Protein 8W22 (pdb70)

B-factor: mean 78.98, std 58.1, range [23.9, 212.55]

Nearest PDB structures (foldseek):
  8w22-assembly1_A  TM=1.010E+00  e=6.053E-14  Streptomyces coelicolor A3(2)
  8w20-assembly1_A  TM=9.883E-01  e=4.434E-11  Streptomyces coelicolor A3(2)
  8w20-assembly1_I  TM=1.002E+00  e=1.636E-84  Streptomyces coelicolor A3(2)
  8w20-assembly1_K  TM=1.004E+00  e=5.077E-44  Streptomyces coelicolor A3(2)
  7pqo-assembly1_C-2  TM=7.607E-01  e=4.587E-13  Homo sapiens

Radius of gyration: 38.55 Å; Cα contacts (8 Å, |Δi|>4): 1553; chains: 3; bounding box: 54×117×100 Å

Organism: Streptomyces coelicolor (strain ATCC BAA-471 / A3(2) / M145) (NCBI:txid100226)

Sequence (629 aa):
DNRIDAARMAMTGGSGLRQAAKDAIRLSPAELEKFLLYGYEEPLDDDHKVEIARLINLGGPGVREAGKAALQGTAEERELFLNSGQYTAQQDDNRVDVAEMPQAVEDFSYPGAAKIQAETGAILKRGNGHMLMTSCDGSEDIQVMSRTGQKDFCFNVMAKPAYLTLEVPQAYGIWTSADPVKTTIKDTDGTATVINAPANDFTGYGEAGSTGEPTTLIELRVAGTVGDPTTDAKLDFTARLTIGTDYRSCSGALVDTQWVLTAASCFADDPNQPDTVAAGKPAQLTRATVGRADSNIANGYVREVVELVPHPERDMVLARLDKAIPDIAPVRLASDAPTAGTPLTAVGFGRTKDEWVPIQRHQGAFTVTSVTAGAVNVTGQGGDAICAGDTGGPLLQDKNGTLHLVGVNNRSMQGGCYGSETTSTDAIAAMSDADFVTQTVNRDLGTGNLSDLVASADFNSDGRTDVAAVLEDGSLHAFYAKLEYGREMVQIIGGDFNSDGNGDILNLYTGTATGILNKSKPMWHKTIKQVTRFKFNGRGLVAQWGDGNLYGYYTKVKMWPDATWTRLTGTADINDLTAVRDDGSLNWYAARKLWPDNTWTPMKRIIGGDIAVGGQSTLLLYGIAMRPA

Foldseek 3Di:
DLLVVLVVQLVPPDPVSVVVSVVLSPDDPVSSVVCVVCVSVVCLLVVLLVVLVVCLVPHDPQSVVQSVVLSPDDSVSSVVCVPPVNVVSRVVRCVVVVD/DDDDPDDPQAAPCQVVCCVAQVKGFGGKPPQKDWDADDVQAAKKWAAPDGNGITGMDGRDPWIKTFIKDWQTWKMAHAPFKKKWWKAAPVGDIDIDIDDHGDMDTDLCNDDPNTRIMTTMITTHD/DAADFDLDQLQQQWKWKDFAPHPFTAIWGDPFQFKIKFWQLRQDPHSVCSPPSDKFARPGWMKMWTSCQFQVDPPTDIWTWGIWDDDPPHGMIMTGTPDGDPPRDGAAADPDADAFPDKKKWKFQQFYLAGRGDRGIRMFIWTWHHDDDQKTKIFGDPADADAPSQGNTFIWDDDPSHIHTFWTWRDFPHASGPPDHDDGRITMTGGDDPLVCQCVVCVPVDPADFDQAKEWADAALPPDIWMWGAGPVRFIWTQGPCSGGDDGPDYKYKYQQVVPSHIWIVWIFHHDNVSDTDDTDDPDVDQWDDKYDDDDPNHFIWTQGPQQFIWTDNVIDGPDPDSPHAAWEYDAPPCATWHADCQQFIAGDCGGGDDPDRNCNPFPHKYDVKIGCDPRRQCAIPRHRPRDD

InterPro domains:
  IPR003587 Hint domain N-terminal [SM00306] (1048-1146)
  IPR005506 Protein of unknown function DUF312, ALF [PF03752] (24-58)
  IPR005506 Protein of unknown function DUF312, ALF [PF03752] (69-108)
  IPR005506 Protein of unknown function DUF312, ALF [PF03752] (116-155)
  IPR005506 Protein of unknown function DUF312, ALF [PF03752] (161-201)
  IPR005506 Protein of unknown function DUF312, ALF [PF03752] (576-616)
  IPR005506 Protein of unknown function DUF312, ALF [PF03752] (622-663)
  IPR005506 Protein of unknown function DUF312, ALF [PF03752] (670-708)
  IPR005506 Protein of unknown function DUF312, ALF [PF03752] (718-756)
  IPR030934 Intein C-terminal splicing region [PS50818] (1163-1189)
  IPR030934 Intein C-terminal splicing region [TIGR01443] (1164-1188)
  IPR032724 SCP1.201-like deaminase [PF14428] (1190-1334)
  IPR036844 Hint domain superfamily [SSF51294] (1051-1187)

Structure (mmCIF, N/CA/C/O backbone):
data_8W22
#
_entry.id   8W22
#
_cell.length_a   1.00
_cell.length_b   1.00
_cell.length_c   1.00
_cell.angle_alpha   90.00
_cell.angle_beta   90.00
_cell.angle_gamma   90.00
#
_symmetry.space_group_name_H-M   'P 1'
#
loop_
_entity.id
_entity.type
_entity.pdbx_description
1 polymer 'Intein C-terminal splicing domain-containing protein'
2 polymer 'Secreted protein'
3 polymer 'Secreted esterase'
#
loop_
_atom_site.group_PDB
_atom_site.id
_atom_site.type_symbol
_atom_site.label_atom_id
_atom_site.label_alt_id
_atom_site.label_comp_id
_atom_site.label_asym_id
_atom_site.label_entity_id
_atom_site.label_seq_id
_atom_site.pdbx_PDB_ins_code
_atom_site.Cartn_x
_atom_site.Cartn_y
_atom_site.Cartn_z
_atom_site.occupancy
_atom_site.B_iso_or_equiv
_atom_site.auth_seq_id
_atom_site.auth_comp_id
_atom_site.auth_asym_id
_atom_site.auth_atom_id
_atom_site.pdbx_PDB_model_num
ATOM 1 N N . ASP A 1 99 ? 226.149 261.238 232.202 1.00 48.30 99 ASP A N 1
ATOM 2 C CA . ASP A 1 99 ? 226.773 260.972 233.497 1.00 47.49 99 ASP A CA 1
ATOM 3 C C . ASP A 1 99 ? 227.516 259.633 233.501 1.00 46.73 99 ASP A C 1
ATOM 4 O O . ASP A 1 99 ? 228.591 259.514 234.101 1.00 46.06 99 ASP A O 1
ATOM 6 N N . ASN A 1 100 ? 226.946 258.626 232.826 1.00 46.01 100 ASN A N 1
ATOM 7 C CA . ASN A 1 100 ? 227.521 257.283 232.759 1.00 45.81 100 ASN A CA 1
ATOM 8 C C . ASN A 1 100 ? 228.816 257.278 231.960 1.00 44.06 100 ASN A C 1
ATOM 9 O O . ASN A 1 100 ? 229.743 256.529 232.268 1.00 45.46 100 ASN A O 1
ATOM 14 N N . ARG A 1 101 ? 228.893 258.154 230.962 1.00 46.45 101 ARG A N 1
ATOM 15 C CA . ARG A 1 101 ? 230.095 258.268 230.148 1.00 45.50 101 ARG A CA 1
ATOM 16 C C . ARG A 1 101 ? 231.263 258.765 230.978 1.00 45.33 101 ARG A C 1
ATOM 17 O O . ARG A 1 101 ? 232.405 258.366 230.753 1.00 43.58 101 ARG A O 1
ATOM 19 N N . ILE A 1 102 ? 230.984 259.645 231.932 1.00 44.55 102 ILE A N 1
ATOM 20 C CA . ILE A 1 102 ? 232.029 260.212 232.770 1.00 45.07 102 ILE A CA 1
ATOM 21 C C . ILE A 1 102 ? 232.618 259.151 233.686 1.00 44.74 102 ILE A C 1
ATOM 22 O O . ILE A 1 102 ? 233.838 259.034 233.808 1.00 44.10 102 ILE A O 1
ATOM 24 N N . ASP A 1 103 ? 231.754 258.371 234.325 1.00 44.44 103 ASP A N 1
ATOM 25 C CA . ASP A 1 103 ? 232.231 257.320 235.211 1.00 43.66 103 ASP A CA 1
ATOM 26 C C . ASP A 1 103 ? 232.964 256.243 234.428 1.00 40.39 103 ASP A C 1
ATOM 27 O O . ASP A 1 103 ? 233.995 255.735 234.871 1.00 41.53 103 ASP A O 1
ATOM 29 N N . ALA A 1 104 ? 232.446 255.913 233.251 1.00 42.88 104 ALA A N 1
ATOM 30 C CA . ALA A 1 104 ? 233.089 254.931 232.394 1.00 41.98 104 ALA A CA 1
ATOM 31 C C . ALA A 1 104 ? 234.422 255.461 231.891 1.00 40.04 104 ALA A C 1
ATOM 32 O O . ALA A 1 104 ? 235.390 254.712 231.758 1.00 40.52 104 ALA A O 1
ATOM 34 N N . ALA A 1 105 ? 234.470 256.759 231.605 1.00 40.80 105 ALA A N 1
ATOM 35 C CA . ALA A 1 105 ? 235.696 257.385 231.135 1.00 41.89 105 ALA A CA 1
ATOM 36 C C . ALA A 1 105 ? 236.772 257.269 232.193 1.00 41.50 105 ALA A C 1
ATOM 37 O O . ALA A 1 105 ? 237.939 257.043 231.882 1.00 41.95 105 ALA A O 1
ATOM 39 N N . ARG A 1 106 ? 236.372 257.392 233.453 1.00 42.89 106 ARG A N 1
ATOM 40 C CA . ARG A 1 106 ? 237.313 257.224 234.547 1.00 42.66 106 ARG A CA 1
ATOM 41 C C . ARG A 1 106 ? 237.822 255.790 234.584 1.00 39.00 106 ARG A C 1
ATOM 42 O O . ARG A 1 106 ? 239.024 255.555 234.689 1.00 40.55 106 ARG A O 1
ATOM 50 N N . MET A 1 107 ? 236.916 254.825 234.443 1.00 40.24 107 MET A N 1
ATOM 51 C CA . MET A 1 107 ? 237.307 253.418 234.458 1.00 40.97 107 MET A CA 1
ATOM 52 C C . MET A 1 107 ? 238.396 253.162 233.428 1.00 40.16 107 MET A C 1
ATOM 53 O O . MET A 1 107 ? 239.394 252.494 233.703 1.00 38.20 107 MET A O 1
ATOM 58 N N . ALA A 1 108 ? 238.212 253.740 232.250 1.00 38.63 108 ALA A N 1
ATOM 59 C CA . ALA A 1 108 ? 239.113 253.549 231.122 1.00 38.67 108 ALA A CA 1
ATOM 60 C C . ALA A 1 108 ? 240.530 254.021 231.428 1.00 38.15 108 ALA A C 1
ATOM 61 O O . ALA A 1 108 ? 241.464 253.696 230.693 1.00 40.02 108 ALA A O 1
ATOM 63 N N . MET A 1 109 ? 240.687 254.830 232.470 1.00 36.99 109 MET A N 1
ATOM 64 C CA . MET A 1 109 ? 241.988 255.385 232.799 1.00 37.40 109 MET A CA 1
ATOM 65 C C . MET A 1 109 ? 242.501 254.963 234.177 1.00 38.40 109 MET A C 1
ATOM 66 O O . MET A 1 109 ? 243.560 255.424 234.604 1.00 41.28 109 MET A O 1
ATOM 71 N N . THR A 1 110 ? 241.742 254.136 234.898 1.00 39.22 110 THR A N 1
ATOM 72 C CA . THR A 1 110 ? 242.149 253.774 236.258 1.00 39.50 110 THR A CA 1
ATOM 73 C C . THR A 1 110 ? 242.158 252.270 236.518 1.00 39.18 110 THR A C 1
ATOM 74 O O . THR A 1 110 ? 242.835 251.798 237.431 1.00 39.10 110 THR A O 1
ATOM 76 N N . GLY A 1 111 ? 241.388 251.522 235.740 1.00 38.73 111 GLY A N 1
ATOM 77 C CA . GLY A 1 111 ? 241.232 250.094 235.989 1.00 38.80 111 GLY A CA 1
ATOM 78 C C . GLY A 1 111 ? 242.321 249.277 235.314 1.00 38.87 111 GLY A C 1
ATOM 79 O O . GLY A 1 111 ? 243.301 249.823 234.804 1.00 38.61 111 GLY A O 1
ATOM 80 N N . GLY A 1 112 ? 242.155 247.959 235.321 1.00 38.69 112 GLY A N 1
ATOM 81 C CA . GLY A 1 112 ? 243.120 247.073 234.686 1.00 37.06 112 GLY A CA 1
ATOM 82 C C . GLY A 1 112 ? 242.851 247.020 233.193 1.00 37.27 112 GLY A C 1
ATOM 83 O O . GLY A 1 112 ? 241.891 247.618 232.712 1.00 37.82 112 GLY A O 1
ATOM 84 N N . SER A 1 113 ? 243.680 246.290 232.463 1.00 35.95 113 SER A N 1
ATOM 85 C CA . SER A 1 113 ? 243.559 246.241 231.013 1.00 37.42 113 SER A CA 1
ATOM 86 C C . SER A 1 113 ? 242.209 245.691 230.561 1.00 38.03 113 SER A C 1
ATOM 87 O O . SER A 1 113 ? 241.657 246.139 229.555 1.00 40.07 113 SER A O 1
ATOM 89 N N . GLY A 1 114 ? 241.677 244.721 231.298 1.00 36.61 114 GLY A N 1
ATOM 90 C CA . GLY A 1 114 ? 240.397 244.120 230.944 1.00 37.48 114 GLY A CA 1
ATOM 91 C C . GLY A 1 114 ? 239.288 245.163 230.981 1.00 37.69 114 GLY A C 1
ATOM 92 O O . GLY A 1 114 ? 238.616 245.413 229.977 1.00 39.36 114 GLY A O 1
ATOM 93 N N . LEU A 1 115 ? 239.123 245.797 232.135 1.00 37.58 115 LEU A N 1
ATOM 94 C CA . LEU A 1 115 ? 238.115 246.835 232.286 1.00 36.48 115 LEU A CA 1
ATOM 95 C C . LEU A 1 115 ? 238.353 248.001 231.345 1.00 38.99 115 LEU A C 1
ATOM 96 O O . LEU A 1 115 ? 237.403 248.565 230.806 1.00 38.34 115 LEU A O 1
ATOM 101 N N . ARG A 1 116 ? 239.610 248.388 231.167 1.00 38.91 116 ARG A N 1
ATOM 102 C CA . ARG A 1 116 ? 239.909 249.543 230.335 1.00 38.17 116 ARG A CA 1
ATOM 103 C C . ARG A 1 116 ? 239.473 249.321 228.897 1.00 39.29 116 ARG A C 1
ATOM 104 O O . ARG A 1 116 ? 238.953 250.232 228.256 1.00 40.47 116 ARG A O 1
ATOM 112 N N . GLN A 1 117 ? 239.671 248.108 228.391 1.00 39.52 117 GLN A N 1
ATOM 113 C CA . GLN A 1 117 ? 239.255 247.799 227.030 1.00 39.51 117 GLN A CA 1
ATOM 114 C C . GLN A 1 117 ? 237.740 247.792 226.908 1.00 39.87 117 GLN A C 1
ATOM 115 O O . GLN A 1 117 ? 237.189 248.223 225.894 1.00 42.30 117 GLN A O 1
ATOM 121 N N . ALA A 1 118 ? 237.064 247.294 227.936 1.00 39.36 118 ALA A N 1
ATOM 122 C CA . ALA A 1 118 ? 235.610 247.248 227.932 1.00 38.92 118 ALA A CA 1
ATOM 123 C C . ALA A 1 118 ? 235.016 248.648 228.037 1.00 39.09 118 ALA A C 1
ATOM 124 O O . ALA A 1 118 ? 234.012 248.960 227.394 1.00 40.78 118 ALA A O 1
ATOM 126 N N . ALA A 1 119 ? 235.629 249.480 228.872 1.00 38.44 119 ALA A N 1
ATOM 127 C CA . ALA A 1 119 ? 235.142 250.833 229.081 1.00 40.88 119 ALA A CA 1
ATOM 128 C C . ALA A 1 119 ? 235.403 251.681 227.850 1.00 41.28 119 ALA A C 1
ATOM 129 O O . ALA A 1 119 ? 234.523 252.421 227.400 1.00 42.79 119 ALA A O 1
ATOM 131 N N . LYS A 1 120 ? 236.587 251.531 227.255 1.00 41.11 120 LYS A N 1
ATOM 132 C CA . LYS A 1 120 ? 236.939 252.292 226.064 1.00 41.72 120 LYS A CA 1
ATOM 133 C C . LYS A 1 120 ? 236.346 251.604 224.842 1.00 42.00 120 LYS A C 1
ATOM 134 O O . LYS A 1 120 ? 237.041 251.270 223.882 1.00 43.27 120 LYS A O 1
ATOM 140 N N . ASP A 1 121 ? 235.043 251.403 224.917 1.00 40.29 121 ASP A N 1
ATOM 141 C CA . ASP A 1 121 ? 234.224 250.765 223.912 1.00 41.71 121 ASP A CA 1
ATOM 142 C C . ASP A 1 121 ? 232.781 251.130 224.216 1.00 44.42 121 ASP A C 1
ATOM 143 O O . ASP A 1 121 ? 232.078 251.697 223.385 1.00 46.25 121 ASP A O 1
ATOM 145 N N . ALA A 1 122 ? 232.368 250.817 225.445 1.00 41.91 122 ALA A N 1
ATOM 146 C CA . ALA A 1 122 ? 231.019 251.104 225.924 1.00 44.19 122 ALA A CA 1
ATOM 147 C C . ALA A 1 122 ? 230.720 252.598 225.922 1.00 43.62 122 ALA A C 1
ATOM 148 O O . ALA A 1 122 ? 229.572 253.001 225.725 1.00 44.50 122 ALA A O 1
ATOM 150 N N . ILE A 1 123 ? 231.727 253.429 226.150 1.00 42.44 123 ILE A N 1
ATOM 151 C CA . ILE A 1 123 ? 231.508 254.868 226.214 1.00 43.41 123 ILE A CA 1
ATOM 152 C C . ILE A 1 123 ? 230.922 255.397 224.910 1.00 45.12 123 ILE A C 1
ATOM 153 O O . ILE A 1 123 ? 229.942 256.140 224.913 1.00 45.82 123 ILE A O 1
ATOM 158 N N . ARG A 1 124 ? 231.513 254.995 223.789 1.00 45.62 124 ARG A N 1
ATOM 159 C CA . ARG A 1 124 ? 231.018 255.421 222.486 1.00 46.36 124 ARG A CA 1
ATOM 160 C C . ARG A 1 124 ? 229.963 254.446 221.983 1.00 46.58 124 ARG A C 1
ATOM 161 O O . ARG A 1 124 ? 230.151 253.765 220.976 1.00 45.80 124 ARG A O 1
ATOM 169 N N . LEU A 1 125 ? 228.858 254.372 222.716 1.00 46.18 125 LEU A N 1
ATOM 170 C CA . LEU A 1 125 ? 227.808 253.399 222.444 1.00 46.87 125 LEU A CA 1
ATOM 171 C C . LEU A 1 125 ? 226.451 253.921 222.911 1.00 47.35 125 LEU A C 1
ATOM 172 O O . LEU A 1 125 ? 226.372 254.704 223.854 1.00 47.39 125 LEU A O 1
ATOM 177 N N . SER A 1 126 ? 225.388 253.486 222.240 1.00 47.81 126 SER A N 1
ATOM 178 C CA . SER A 1 126 ? 224.036 253.869 222.631 1.00 48.97 126 SER A CA 1
ATOM 179 C C . SER A 1 126 ? 223.896 253.843 224.157 1.00 48.57 126 SER A C 1
ATOM 180 O O . SER A 1 126 ? 224.225 252.834 224.782 1.00 48.56 126 SER A O 1
ATOM 182 N N . PRO A 1 127 ? 223.383 254.923 224.768 1.00 49.06 127 PRO A N 1
ATOM 183 C CA . PRO A 1 127 ? 223.186 255.106 226.197 1.00 49.13 127 PRO A CA 1
ATOM 184 C C . PRO A 1 127 ? 222.519 253.909 226.862 1.00 48.69 127 PRO A C 1
ATOM 185 O O . PRO A 1 127 ? 222.831 253.582 228.008 1.00 48.03 127 PRO A O 1
ATOM 189 N N . ALA A 1 128 ? 221.607 253.250 226.155 1.00 48.51 128 ALA A N 1
ATOM 190 C CA . ALA A 1 128 ? 220.918 252.097 226.718 1.00 48.17 128 ALA A CA 1
ATOM 191 C C . ALA A 1 128 ? 221.898 250.974 227.039 1.00 48.65 128 ALA A C 1
ATOM 192 O O . ALA A 1 128 ? 221.746 250.269 228.036 1.00 47.43 128 ALA A O 1
ATOM 194 N N . GLU A 1 129 ? 222.895 250.802 226.179 1.00 48.46 129 GLU A N 1
ATOM 195 C CA . GLU A 1 129 ? 223.868 249.738 226.355 1.00 48.26 129 GLU A CA 1
ATOM 196 C C . GLU A 1 129 ? 224.922 250.152 227.366 1.00 47.42 129 GLU A C 1
ATOM 197 O O . GLU A 1 129 ? 225.456 249.321 228.102 1.00 46.41 129 GLU A O 1
ATOM 199 N N . LEU A 1 130 ? 225.200 251.448 227.413 1.00 44.77 130 LEU A N 1
ATOM 200 C CA . LEU A 1 130 ? 226.147 251.971 228.384 1.00 46.33 130 LEU A CA 1
ATOM 201 C C . LEU A 1 130 ? 225.610 251.763 229.793 1.00 45.50 130 LEU A C 1
ATOM 202 O O . LEU A 1 130 ? 226.350 251.378 230.697 1.00 43.80 130 LEU A O 1
ATOM 207 N N . GLU A 1 131 ? 224.312 251.994 229.977 1.00 45.58 131 GLU A N 1
ATOM 208 C CA . GLU A 1 131 ? 223.693 251.765 231.274 1.00 46.72 131 GLU A CA 1
ATOM 209 C C . GLU A 1 131 ? 223.856 250.311 231.700 1.00 47.37 131 GLU A C 1
ATOM 210 O O . GLU A 1 131 ? 224.180 250.031 232.853 1.00 43.11 131 GLU A O 1
ATOM 212 N N . LYS A 1 132 ? 223.653 249.388 230.762 1.00 46.14 132 LYS A N 1
ATOM 213 C CA . LYS A 1 132 ? 223.823 247.968 231.050 1.00 46.63 132 LYS A CA 1
ATOM 214 C C . LYS A 1 132 ? 225.255 247.682 231.483 1.00 40.76 132 LYS A C 1
ATOM 215 O O . LYS A 1 132 ? 225.501 246.943 232.441 1.00 41.76 132 LYS A O 1
ATOM 217 N N . PHE A 1 133 ? 226.207 248.298 230.798 1.00 43.28 133 PHE A N 1
ATOM 218 C CA . PHE A 1 133 ? 227.609 248.131 231.136 1.00 41.14 133 PHE A CA 1
ATOM 219 C C . PHE A 1 133 ? 227.859 248.540 232.575 1.00 63.48 133 PHE A C 1
ATOM 220 O O . PHE A 1 133 ? 228.539 247.837 233.324 1.00 36.09 133 PHE A O 1
ATOM 228 N N . LEU A 1 134 ? 227.285 249.668 232.975 1.00 39.88 134 LEU A N 1
ATOM 229 C CA . LEU A 1 134 ? 227.497 250.183 234.329 1.00 42.69 134 LEU A CA 1
ATOM 230 C C . LEU A 1 134 ? 226.482 249.610 235.316 1.00 42.62 134 LEU A C 1
ATOM 231 O O . LEU A 1 134 ? 226.367 250.083 236.451 1.00 41.77 134 LEU A O 1
ATOM 236 N N . LEU A 1 135 ? 225.757 248.571 234.890 1.00 42.49 135 LEU A N 1
ATOM 237 C CA . LEU A 1 135 ? 224.806 247.894 235.756 1.00 42.96 135 LEU A CA 1
ATOM 238 C C . LEU A 1 135 ? 225.303 246.499 236.127 1.00 43.09 135 LEU A C 1
ATOM 239 O O . LEU A 1 135 ? 225.198 246.077 237.279 1.00 43.46 135 LEU A O 1
ATOM 244 N N . TYR A 1 136 ? 225.849 245.788 235.143 1.00 42.77 136 TYR A N 1
ATOM 245 C CA . TYR A 1 136 ? 226.346 244.432 235.370 1.00 42.66 136 TYR A CA 1
ATOM 246 C C . TYR A 1 136 ? 227.500 244.061 234.441 1.00 42.06 136 TYR A C 1
ATOM 247 O O . TYR A 1 136 ? 228.277 243.152 234.738 1.00 42.51 136 TYR A O 1
ATOM 249 N N . GLY A 1 137 ? 227.608 244.733 233.300 1.00 42.75 137 GLY A N 1
ATOM 250 C CA . GLY A 1 137 ? 228.640 244.379 232.326 1.00 45.52 137 GLY A CA 1
ATOM 251 C C . GLY A 1 137 ? 230.036 244.588 232.900 1.00 41.77 137 GLY A C 1
ATOM 252 O O . GLY A 1 137 ? 230.962 243.826 232.619 1.00 40.96 137 GLY A O 1
ATOM 253 N N . TYR A 1 138 ? 230.174 245.611 233.724 1.00 39.97 138 TYR A N 1
ATOM 254 C CA . TYR A 1 138 ? 231.442 245.978 234.325 1.00 39.14 138 TYR A CA 1
ATOM 255 C C . TYR A 1 138 ? 231.880 244.988 235.396 1.00 40.58 138 TYR A C 1
ATOM 256 O O . TYR A 1 138 ? 232.902 245.197 236.050 1.00 41.11 138 TYR A O 1
ATOM 265 N N . GLU A 1 139 ? 231.116 243.912 235.580 1.00 42.77 139 GLU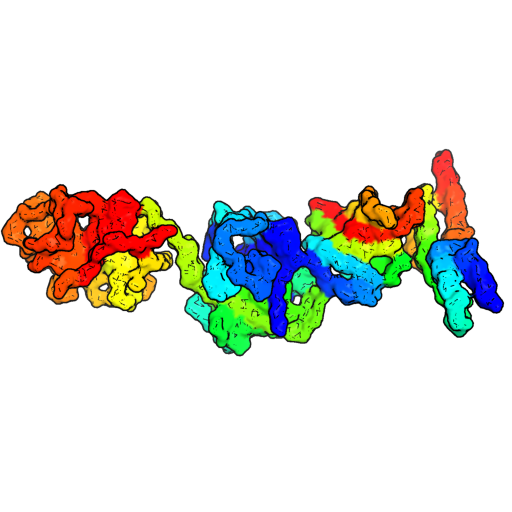 A N 1
ATOM 266 C CA . GLU A 1 139 ? 231.485 242.850 236.511 1.00 40.30 139 GLU A CA 1
ATOM 267 C C . GLU A 1 139 ? 232.498 241.884 235.894 1.00 38.12 139 GLU A C 1
ATOM 268 O O . GLU A 1 139 ? 233.137 241.110 236.600 1.00 40.03 139 GLU A O 1
ATOM 274 N N . GLU A 1 140 ? 232.653 241.933 234.572 1.00 38.45 140 GLU A N 1
ATOM 275 C CA . GLU A 1 140 ? 233.526 240.991 233.871 1.00 37.57 140 GLU A CA 1
ATOM 276 C C . GLU A 1 140 ? 235.007 241.024 234.305 1.00 38.23 140 GLU A C 1
ATOM 277 O O . GLU A 1 140 ? 235.635 239.969 234.380 1.00 35.80 140 GLU A O 1
ATOM 283 N N . PRO A 1 141 ? 235.582 242.197 234.622 1.00 37.92 141 PRO A N 1
ATOM 284 C CA . PRO A 1 141 ? 236.951 242.393 235.067 1.00 36.71 141 PRO A CA 1
ATOM 285 C C . PRO A 1 141 ? 237.281 241.575 236.309 1.00 36.15 141 PRO A C 1
ATOM 286 O O . PRO A 1 141 ? 238.452 241.331 236.601 1.00 36.75 141 PRO A O 1
ATOM 290 N N . LEU A 1 142 ? 236.256 241.123 237.027 1.00 35.94 142 LEU A N 1
ATOM 291 C CA . LEU A 1 142 ? 236.487 240.314 238.213 1.00 35.78 142 LEU A CA 1
ATOM 292 C C . LEU A 1 142 ? 237.206 239.029 237.831 1.00 34.22 142 LEU A C 1
ATOM 293 O O . LEU A 1 142 ? 237.958 238.463 238.623 1.00 34.28 142 LEU A O 1
ATOM 295 N N . ASP A 1 143 ? 236.975 238.567 236.606 1.00 34.92 143 ASP A N 1
ATOM 296 C CA . ASP A 1 143 ? 237.668 237.394 236.101 1.00 34.21 143 ASP A CA 1
ATOM 297 C C . ASP A 1 143 ? 238.903 237.777 235.287 1.00 33.83 143 ASP A C 1
ATOM 298 O O . ASP A 1 143 ? 239.886 237.038 235.257 1.00 33.42 143 ASP A O 1
ATOM 300 N N . ASP A 1 144 ? 238.851 238.927 234.618 1.00 33.66 144 ASP A N 1
ATOM 301 C CA . ASP A 1 144 ? 239.928 239.303 233.702 1.00 34.02 144 ASP A CA 1
ATOM 302 C C . ASP A 1 144 ? 241.125 239.963 234.389 1.00 33.98 144 ASP A C 1
ATOM 303 O O . ASP A 1 144 ? 242.274 239.632 234.094 1.00 36.01 144 ASP A O 1
ATOM 305 N N . ASP A 1 145 ? 240.866 240.922 235.275 1.00 33.80 145 ASP A N 1
ATOM 306 C CA . ASP A 1 145 ? 241.953 241.677 235.888 1.00 32.56 145 ASP A CA 1
ATOM 307 C C . ASP A 1 145 ? 242.325 241.149 237.264 1.00 32.37 145 ASP A C 1
ATOM 308 O O . ASP A 1 145 ? 243.505 241.086 237.613 1.00 32.64 145 ASP A O 1
ATOM 313 N N . HIS A 1 146 ? 241.328 240.759 238.046 1.00 32.69 146 HIS A N 1
ATOM 314 C CA . HIS A 1 146 ? 241.588 240.333 239.415 1.00 31.82 146 HIS A CA 1
ATOM 315 C C . HIS A 1 146 ? 242.334 239.006 239.455 1.00 30.96 146 HIS A C 1
ATOM 316 O O . HIS A 1 146 ? 243.166 238.785 240.333 1.00 29.90 146 HIS A O 1
ATOM 323 N N . LYS A 1 147 ? 242.048 238.122 238.503 1.00 31.20 147 LYS A N 1
ATOM 324 C CA . LYS A 1 147 ? 242.737 236.839 238.471 1.00 29.28 147 LYS A CA 1
ATOM 325 C C . LYS A 1 147 ? 244.198 237.015 238.078 1.00 29.05 147 LYS A C 1
ATOM 326 O O . LYS A 1 147 ? 245.067 236.285 238.551 1.00 30.17 147 LYS A O 1
ATOM 332 N N . VAL A 1 148 ? 244.471 237.996 237.230 1.00 30.23 148 VAL A N 1
ATOM 333 C CA . VAL A 1 148 ? 245.843 238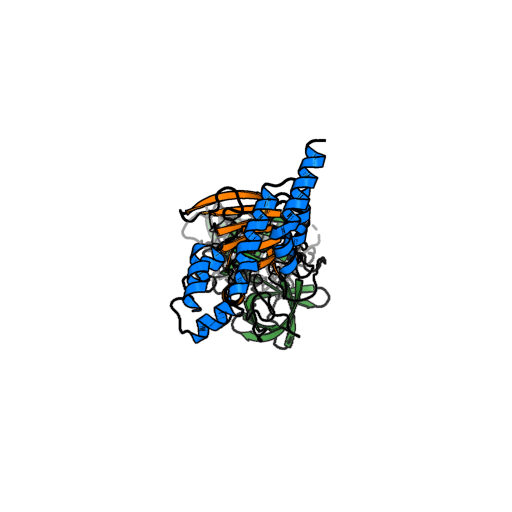.281 236.849 1.00 28.34 148 VAL A CA 1
ATOM 334 C C . VAL A 1 148 ? 246.611 238.871 238.020 1.00 29.09 148 VAL A C 1
ATOM 335 O O . VAL A 1 148 ? 247.752 238.488 238.280 1.00 28.72 148 VAL A O 1
ATOM 339 N N . GLU A 1 149 ? 245.985 239.811 238.722 1.00 28.87 149 GLU A N 1
ATOM 340 C CA . GLU A 1 149 ? 246.646 240.479 239.832 1.00 28.26 149 GLU A CA 1
ATOM 341 C C . GLU A 1 149 ? 246.975 239.502 240.950 1.00 28.29 149 GLU A C 1
ATOM 342 O O . GLU A 1 149 ? 248.069 239.544 241.518 1.00 27.69 149 GLU A O 1
ATOM 348 N N . ILE A 1 150 ? 246.052 238.594 241.246 1.00 28.33 150 ILE A N 1
ATOM 349 C CA . ILE A 1 150 ? 246.303 237.626 242.298 1.00 27.58 150 ILE A CA 1
ATOM 350 C C . ILE A 1 150 ? 247.353 236.619 241.842 1.00 28.00 150 ILE A C 1
ATOM 351 O O . ILE A 1 150 ? 248.184 236.182 242.634 1.00 28.69 150 ILE A O 1
ATOM 356 N N . ALA A 1 151 ? 247.325 236.267 240.556 1.00 28.40 151 ALA A N 1
ATOM 357 C CA . ALA A 1 151 ? 248.305 235.334 240.014 1.00 27.49 151 ALA A CA 1
ATOM 358 C C . ALA A 1 151 ? 249.715 235.893 240.149 1.00 28.34 151 ALA A C 1
ATOM 359 O O . ALA A 1 151 ? 250.649 235.159 240.477 1.00 27.56 151 ALA A O 1
ATOM 361 N N . ARG A 1 152 ? 249.867 237.198 239.935 1.00 27.18 152 ARG A N 1
ATOM 362 C CA . ARG A 1 152 ? 251.173 237.832 240.078 1.00 27.86 152 ARG A CA 1
ATOM 363 C C . ARG A 1 152 ? 251.665 237.740 241.517 1.00 28.87 152 ARG A C 1
ATOM 364 O O . ARG A 1 152 ? 252.830 237.427 241.764 1.00 30.44 152 ARG A O 1
ATOM 372 N N . LEU A 1 153 ? 250.760 237.976 242.464 1.00 27.14 153 LEU A N 1
ATOM 373 C CA . LEU A 1 153 ? 251.109 237.903 243.878 1.00 26.06 153 LEU A CA 1
ATOM 374 C C . LEU A 1 153 ? 251.542 236.503 244.269 1.00 28.01 153 LEU A C 1
ATOM 375 O O . LEU A 1 153 ? 252.463 236.332 245.068 1.00 29.65 153 LEU A O 1
ATOM 380 N N . ILE A 1 154 ? 250.885 235.500 243.704 1.00 27.16 154 ILE A N 1
ATOM 381 C CA . ILE A 1 154 ? 251.241 234.122 243.999 1.00 26.46 154 ILE A CA 1
ATOM 382 C C . ILE A 1 154 ? 252.618 233.804 243.436 1.00 26.62 154 ILE A C 1
ATOM 383 O O . ILE A 1 154 ? 253.482 233.280 244.134 1.00 27.68 154 ILE A O 1
ATOM 388 N N . ASN A 1 155 ? 252.824 234.139 242.170 1.00 25.38 155 ASN A N 1
ATOM 389 C CA . ASN A 1 155 ? 254.059 233.793 241.486 1.00 26.30 155 ASN A CA 1
ATOM 390 C C . ASN A 1 155 ? 255.296 234.357 242.175 1.00 26.56 155 ASN A C 1
ATOM 391 O O . ASN A 1 155 ? 256.330 233.693 242.238 1.00 27.12 155 ASN A O 1
ATOM 396 N N . LEU A 1 156 ? 255.199 235.582 242.680 1.00 27.15 156 LEU A N 1
ATOM 397 C CA . LEU A 1 156 ? 256.355 236.235 243.283 1.00 26.18 156 LEU A CA 1
ATOM 398 C C . LEU A 1 156 ? 256.292 236.313 244.805 1.00 25.25 156 LEU A C 1
ATOM 399 O O . LEU A 1 156 ? 257.073 237.039 245.420 1.00 26.96 156 LEU A O 1
ATOM 404 N N . GLY A 1 157 ? 255.350 235.605 245.416 1.00 26.83 157 GLY A N 1
ATOM 405 C CA . GLY A 1 157 ? 255.176 235.703 246.863 1.00 27.27 157 GLY A CA 1
ATOM 406 C C . GLY A 1 157 ? 255.807 234.535 247.610 1.00 26.12 157 GLY A C 1
ATOM 407 O O . GLY A 1 157 ? 256.333 233.603 247.003 1.00 26.18 157 GLY A O 1
ATOM 408 N N . GLY A 1 158 ? 255.723 234.578 248.938 1.00 26.38 158 GLY A N 1
ATOM 409 C CA . GLY A 1 158 ? 256.210 233.485 249.770 1.00 25.85 158 GLY A CA 1
ATOM 410 C C . GLY A 1 158 ? 255.086 232.483 250.007 1.00 26.61 158 GLY A C 1
ATOM 411 O O . GLY A 1 158 ? 253.971 232.680 249.524 1.00 26.18 158 GLY A O 1
ATOM 412 N N . PRO A 1 159 ? 255.357 231.413 250.752 1.00 24.99 159 PRO A N 1
ATOM 413 C CA . PRO A 1 159 ? 254.452 230.330 251.097 1.00 24.64 159 PRO A CA 1
ATOM 414 C C . PRO A 1 159 ? 253.106 230.814 251.632 1.00 27.37 159 PRO A C 1
ATOM 415 O O . PRO A 1 159 ? 252.058 230.282 251.264 1.00 28.37 159 PRO A O 1
ATOM 419 N N . GLY A 1 160 ? 253.130 231.834 252.489 1.00 26.87 160 GLY A N 1
ATOM 420 C CA . GLY A 1 160 ? 251.903 232.351 253.087 1.00 26.26 160 GLY A CA 1
ATOM 421 C C . GLY A 1 160 ? 250.976 232.936 252.033 1.00 26.93 160 GLY A C 1
ATOM 422 O O . GLY A 1 160 ? 249.791 232.602 251.970 1.00 26.14 160 GLY A O 1
ATOM 423 N N . VAL A 1 161 ? 251.530 233.813 251.207 1.00 26.67 161 VAL A N 1
ATOM 424 C CA . VAL A 1 161 ? 250.774 234.462 250.151 1.00 25.46 161 VAL A CA 1
ATOM 425 C C . VAL A 1 161 ? 250.344 233.458 249.098 1.00 27.35 161 VAL A C 1
ATOM 426 O O . VAL A 1 161 ? 249.224 233.520 248.595 1.00 27.68 161 VAL A O 1
ATOM 430 N N . ARG A 1 162 ? 251.246 232.553 248.735 1.00 26.48 162 ARG A N 1
ATOM 431 C CA . ARG A 1 162 ? 250.953 231.590 247.686 1.00 27.05 162 ARG A CA 1
ATOM 432 C C . ARG A 1 162 ? 249.749 230.733 248.029 1.00 28.24 162 ARG A C 1
ATOM 433 O O . ARG A 1 162 ? 248.861 230.549 247.198 1.00 28.71 162 ARG A O 1
ATOM 441 N N . GLU A 1 163 ? 249.697 230.231 249.257 1.00 27.93 163 GLU A N 1
ATOM 442 C CA . GLU A 1 163 ? 248.597 229.363 249.650 1.00 27.55 163 GLU A CA 1
ATOM 443 C C . GLU A 1 163 ? 247.293 230.136 249.783 1.00 28.77 163 GLU A C 1
ATOM 444 O O . GLU A 1 163 ? 246.241 229.680 249.328 1.00 30.06 163 GLU A O 1
ATOM 450 N N . ALA A 1 164 ? 247.352 231.307 250.410 1.00 28.49 164 ALA A N 1
ATOM 451 C CA . ALA A 1 164 ? 246.152 232.101 250.622 1.00 28.22 164 ALA A CA 1
ATOM 452 C C . ALA A 1 164 ? 245.582 232.593 249.299 1.00 27.23 164 ALA A C 1
ATOM 453 O O . ALA A 1 164 ? 244.368 232.596 249.093 1.00 28.03 164 ALA A O 1
ATOM 455 N N . GLY A 1 165 ? 246.470 233.013 248.405 1.00 26.79 165 GLY A N 1
ATOM 456 C CA . GLY A 1 165 ? 246.065 233.514 247.104 1.00 27.95 165 GLY A CA 1
ATOM 457 C C . GLY A 1 165 ? 245.477 232.396 246.265 1.00 29.01 165 GLY A C 1
ATOM 458 O O . GLY A 1 165 ? 244.406 232.545 245.677 1.00 29.08 165 GLY A O 1
ATOM 459 N N . LYS A 1 166 ? 246.185 231.274 246.212 1.00 28.26 166 LYS A N 1
ATOM 460 C CA . LYS A 1 166 ? 245.760 230.127 245.429 1.00 28.03 166 LYS A CA 1
ATOM 461 C C . LYS A 1 166 ? 244.348 229.711 245.807 1.00 29.29 166 LYS A C 1
ATOM 462 O O . LYS A 1 166 ? 243.518 229.434 244.938 1.00 29.54 166 LYS A O 1
ATOM 468 N N . ALA A 1 167 ? 244.072 229.665 247.105 1.00 29.09 167 ALA A N 1
ATOM 469 C CA . ALA A 1 167 ? 242.756 229.272 247.578 1.00 28.65 167 ALA A CA 1
ATOM 470 C C . ALA A 1 167 ? 241.679 230.239 247.095 1.00 28.84 167 ALA A C 1
ATOM 471 O O . ALA A 1 167 ? 240.601 229.819 246.684 1.00 29.93 167 ALA A O 1
ATOM 473 N N . ALA A 1 168 ? 241.979 231.538 247.133 1.00 28.41 168 ALA A N 1
ATOM 474 C CA . ALA A 1 168 ? 241.016 232.536 246.671 1.00 28.24 168 ALA A CA 1
ATOM 475 C C . ALA A 1 168 ? 240.812 232.431 245.166 1.00 29.59 168 ALA A C 1
ATOM 476 O O . ALA A 1 168 ? 239.693 232.555 244.668 1.00 31.19 168 ALA A O 1
ATOM 478 N N . LEU A 1 169 ? 241.890 232.173 244.442 1.00 29.24 169 LEU A N 1
ATOM 479 C CA . LEU A 1 169 ? 241.857 232.102 242.987 1.00 29.01 169 LEU A CA 1
ATOM 480 C C . LEU A 1 169 ? 240.912 231.012 242.489 1.00 29.14 169 LEU A C 1
ATOM 481 O O . LEU A 1 169 ? 240.251 231.173 241.465 1.00 30.15 169 LEU A O 1
ATOM 486 N N . GLN A 1 170 ? 240.845 229.904 243.219 1.00 29.25 170 GLN A N 1
ATOM 487 C CA . GLN A 1 170 ? 239.986 228.788 242.832 1.00 28.87 170 GLN A CA 1
ATOM 488 C C . GLN A 1 170 ? 238.575 228.921 243.391 1.00 29.74 170 GLN A C 1
ATOM 489 O O . GLN A 1 170 ? 237.755 228.015 243.239 1.00 30.43 170 GLN A O 1
ATOM 495 N N . GLY A 1 171 ? 238.303 230.034 244.062 1.00 30.72 171 GLY A N 1
ATOM 496 C CA . GLY A 1 171 ? 237.011 230.261 244.694 1.00 31.01 171 GLY A CA 1
ATOM 497 C C . GLY A 1 171 ? 236.123 231.168 243.849 1.00 31.99 171 GLY A C 1
ATOM 498 O O . GLY A 1 171 ? 236.137 231.102 242.619 1.00 32.27 171 GLY A O 1
ATOM 499 N N . THR A 1 172 ? 235.328 231.995 244.520 1.00 31.59 172 THR A N 1
ATOM 500 C CA . THR A 1 172 ? 234.390 232.878 243.834 1.00 30.27 172 THR A CA 1
ATOM 501 C C . THR A 1 172 ? 234.888 234.317 243.784 1.00 33.65 172 THR A C 1
ATOM 502 O O . THR A 1 172 ? 235.962 234.636 244.294 1.00 29.85 172 THR A O 1
ATOM 504 N N . ALA A 1 173 ? 234.105 235.181 243.147 1.00 32.33 173 ALA A N 1
ATOM 505 C CA . ALA A 1 173 ? 234.501 236.571 242.947 1.00 33.53 173 ALA A CA 1
ATOM 506 C C . ALA A 1 173 ? 234.656 237.321 244.261 1.00 32.54 173 ALA A C 1
ATOM 507 O O . ALA A 1 173 ? 235.572 238.130 244.412 1.00 33.65 173 ALA A O 1
ATOM 509 N N . GLU A 1 174 ? 233.771 237.055 245.213 1.00 32.74 174 GLU A N 1
ATOM 510 C CA . GLU A 1 174 ? 233.809 237.753 246.491 1.00 32.03 174 GLU A CA 1
ATOM 511 C C . GLU A 1 174 ? 235.079 237.421 247.260 1.00 31.32 174 GLU A C 1
ATOM 512 O O . GLU A 1 174 ? 235.661 238.282 247.919 1.00 29.83 174 GLU A O 1
ATOM 514 N N . GLU A 1 175 ? 235.499 236.167 247.180 1.00 30.98 175 GLU A N 1
ATOM 515 C CA . GLU A 1 175 ? 236.693 235.721 247.877 1.00 30.77 175 GLU A CA 1
ATOM 516 C C . GLU A 1 175 ? 237.942 236.343 247.269 1.00 31.22 175 GLU A C 1
ATOM 517 O O . GLU A 1 175 ? 238.851 236.755 247.991 1.00 30.62 175 GLU A O 1
ATOM 519 N N . ARG A 1 176 ? 237.976 236.438 245.944 1.00 31.46 176 ARG A N 1
ATOM 520 C CA . ARG A 1 176 ? 239.115 237.055 245.278 1.00 29.83 176 ARG A CA 1
ATOM 521 C C . ARG A 1 176 ? 239.192 238.538 245.597 1.00 29.87 176 ARG A C 1
ATOM 522 O O . ARG A 1 176 ? 240.273 239.066 245.870 1.00 29.25 176 ARG A O 1
ATOM 530 N N . GLU A 1 177 ? 238.045 239.207 245.585 1.00 29.60 177 GLU A N 1
ATOM 531 C CA . GLU A 1 177 ? 238.001 240.630 245.879 1.00 30.33 177 GLU A CA 1
ATOM 532 C C . GLU A 1 177 ? 238.453 240.901 247.306 1.00 29.99 177 GLU A C 1
ATOM 533 O O . GLU A 1 177 ? 239.182 241.858 247.561 1.00 30.59 177 GLU A O 1
ATOM 535 N N . LEU A 1 178 ? 238.030 240.048 248.235 1.00 29.84 178 LEU A N 1
ATOM 536 C CA . LEU A 1 178 ? 238.419 240.205 249.628 1.00 29.40 178 LEU A CA 1
ATOM 537 C C . LEU A 1 178 ? 239.918 240.004 249.806 1.00 30.44 178 LEU A C 1
ATOM 538 O O . LEU A 1 178 ? 240.576 240.780 250.502 1.00 29.72 178 LEU A O 1
ATOM 543 N N . PHE A 1 179 ? 240.463 238.975 249.165 1.00 29.21 179 PHE A N 1
ATOM 544 C CA . PHE A 1 179 ? 241.889 238.708 249.271 1.00 29.64 179 PHE A CA 1
ATOM 545 C C . PHE A 1 179 ? 242.705 239.903 248.809 1.00 28.86 179 PHE A C 1
ATOM 546 O O . PHE A 1 179 ? 243.638 240.332 249.484 1.00 23.90 179 PHE A O 1
ATOM 554 N N . LEU A 1 180 ? 242.345 240.459 247.663 1.00 29.07 180 LEU A N 1
ATOM 555 C CA . LEU A 1 180 ? 243.120 241.544 247.083 1.00 29.32 180 LEU A CA 1
ATOM 556 C C . LEU A 1 180 ? 242.859 242.877 247.776 1.00 28.80 180 LEU A C 1
ATOM 557 O O . LEU A 1 180 ? 243.428 243.900 247.395 1.00 29.34 180 LEU A O 1
ATOM 562 N N . ASN A 1 181 ? 242.000 242.867 248.792 1.00 29.27 181 ASN A N 1
ATOM 563 C CA . ASN A 1 181 ? 241.692 244.075 249.541 1.00 29.44 181 ASN A CA 1
ATOM 564 C C . ASN A 1 181 ? 242.347 244.062 250.920 1.00 29.63 181 ASN A C 1
ATOM 565 O O . ASN A 1 181 ? 242.970 245.043 251.326 1.00 29.70 181 ASN A O 1
ATOM 570 N N . SER A 1 182 ? 242.199 242.953 251.647 1.00 29.81 182 SER A N 1
ATOM 571 C CA . SER A 1 182 ? 242.754 242.857 252.997 1.00 28.50 182 SER A CA 1
ATOM 572 C C . SER A 1 182 ? 243.490 241.542 253.259 1.00 28.58 182 SER A C 1
ATOM 573 O O . SER A 1 182 ? 244.451 241.505 254.034 1.00 29.42 182 SER A O 1
ATOM 575 N N . GLY A 1 183 ? 243.033 240.457 252.636 1.00 29.10 183 GLY A N 1
ATOM 576 C CA . GLY A 1 183 ? 243.600 239.136 252.904 1.00 28.67 183 GLY A CA 1
ATOM 577 C C . GLY A 1 183 ? 245.072 239.065 252.511 1.00 28.01 183 GLY A C 1
ATOM 578 O O . GLY A 1 183 ? 245.877 238.413 253.178 1.00 27.68 183 GLY A O 1
ATOM 579 N N . GLN A 1 184 ? 245.415 239.758 251.434 1.00 27.48 184 GLN A N 1
ATOM 580 C CA . GLN A 1 184 ? 246.773 239.795 250.919 1.00 27.11 184 GLN A CA 1
ATOM 581 C C . GLN A 1 184 ? 247.738 240.370 251.934 1.00 28.04 184 GLN A C 1
ATOM 582 O O . GLN A 1 184 ? 248.875 239.912 252.045 1.00 26.98 184 GLN A O 1
ATOM 588 N N . TYR A 1 185 ? 247.293 241.383 252.666 1.00 28.11 185 TYR A N 1
ATOM 589 C CA . TYR A 1 185 ? 248.159 242.049 253.622 1.00 27.92 185 TYR A CA 1
ATOM 590 C C . TYR A 1 185 ? 248.375 241.176 254.840 1.00 27.51 185 TYR A C 1
ATOM 591 O O . TYR A 1 185 ? 249.479 241.113 255.382 1.00 29.02 185 TYR A O 1
ATOM 600 N N . THR A 1 186 ? 247.328 240.475 255.254 1.00 27.84 186 THR A N 1
ATOM 601 C CA . THR A 1 186 ? 247.447 239.573 256.387 1.00 25.41 186 THR A CA 1
ATOM 602 C C . THR A 1 186 ? 248.430 238.459 256.063 1.00 26.45 186 THR A C 1
ATOM 603 O O . THR A 1 186 ? 249.296 238.122 256.873 1.00 28.52 186 THR A O 1
ATOM 607 N N . ALA A 1 187 ? 248.295 237.888 254.869 1.00 25.85 187 ALA A N 1
ATOM 608 C CA . ALA A 1 187 ? 249.166 236.800 254.451 1.00 26.12 187 ALA A CA 1
ATOM 609 C C . ALA A 1 187 ? 250.610 237.263 254.322 1.00 26.80 187 ALA A C 1
ATOM 610 O O . ALA A 1 187 ? 251.531 236.548 254.717 1.00 26.94 187 ALA A O 1
ATOM 612 N N . GLN A 1 188 ? 250.815 238.458 253.775 1.00 26.70 188 GLN A N 1
ATOM 613 C CA . GLN A 1 188 ? 252.167 238.954 253.564 1.00 25.78 188 GLN A CA 1
ATOM 614 C C . GLN A 1 188 ? 252.874 239.224 254.883 1.00 27.89 188 GLN A C 1
ATOM 615 O O . GLN A 1 188 ? 254.054 238.910 255.036 1.00 26.45 188 GLN A O 1
ATOM 621 N N . GLN A 1 189 ? 252.154 239.798 255.841 1.00 27.61 189 GLN A N 1
ATOM 622 C CA . GLN A 1 189 ? 252.757 240.114 257.128 1.00 26.51 189 GLN A CA 1
ATOM 623 C C . GLN A 1 189 ? 253.110 238.852 257.894 1.00 27.42 189 GLN A C 1
ATOM 624 O O . GLN A 1 189 ? 254.173 238.768 258.509 1.00 27.41 189 GLN A O 1
ATOM 630 N N . ASP A 1 190 ? 252.232 237.858 257.835 1.00 26.70 190 ASP A N 1
ATOM 631 C CA . ASP A 1 190 ? 252.483 236.610 258.537 1.00 26.36 190 ASP A CA 1
ATOM 632 C C . ASP A 1 190 ? 253.634 235.862 257.884 1.00 27.76 190 ASP A C 1
ATOM 633 O O . ASP A 1 190 ? 254.458 235.253 258.568 1.00 25.19 190 ASP A O 1
ATOM 635 N N . ASP A 1 191 ? 253.715 235.941 256.558 1.00 25.82 191 ASP A N 1
ATOM 636 C CA . ASP A 1 191 ? 254.794 235.285 255.837 1.00 25.54 191 ASP A CA 1
ATOM 637 C C . ASP A 1 191 ? 256.125 235.907 256.223 1.00 27.40 191 ASP A C 1
ATOM 638 O O . ASP A 1 191 ? 257.097 235.200 256.485 1.00 26.07 191 ASP A O 1
ATOM 640 N N . ASN A 1 192 ? 256.159 237.233 256.305 1.00 27.23 192 ASN A N 1
ATOM 641 C CA . ASN A 1 192 ? 257.382 237.916 256.690 1.00 26.08 192 ASN A CA 1
ATOM 642 C C . ASN A 1 192 ? 257.769 237.539 258.109 1.00 26.93 192 ASN A C 1
ATOM 643 O O . ASN A 1 192 ? 258.943 237.339 258.413 1.00 28.18 192 ASN A O 1
ATOM 648 N N . ARG A 1 193 ? 256.774 237.421 258.978 1.00 26.85 193 ARG A N 1
ATOM 649 C CA . ARG A 1 193 ? 257.030 237.106 260.373 1.00 28.75 193 ARG A CA 1
ATOM 650 C C . ARG A 1 193 ? 257.787 235.792 260.522 1.00 28.07 193 ARG A C 1
ATOM 651 O O . ARG A 1 193 ? 258.814 235.732 261.200 1.00 30.51 193 ARG A O 1
ATOM 659 N N . VAL A 1 194 ? 257.280 234.743 259.881 1.00 27.59 194 VAL A N 1
ATOM 660 C CA . VAL A 1 194 ? 257.890 233.426 260.013 1.00 28.09 194 VAL A CA 1
ATOM 661 C C . VAL A 1 194 ? 259.167 233.295 259.194 1.00 27.72 194 VAL A C 1
ATOM 662 O O . VAL A 1 194 ? 260.074 232.557 259.573 1.00 28.94 194 VAL A O 1
ATOM 666 N N . ASP A 1 195 ? 259.241 234.008 258.073 1.00 27.39 195 ASP A N 1
ATOM 667 C CA . ASP A 1 195 ? 260.420 233.943 257.224 1.00 27.18 195 ASP A CA 1
ATOM 668 C C . ASP A 1 195 ? 261.615 234.591 257.912 1.00 28.53 195 ASP A C 1
ATOM 669 O O . ASP A 1 195 ? 262.728 234.066 257.867 1.00 29.89 195 ASP A O 1
ATOM 674 N N . VAL A 1 196 ? 261.375 235.713 258.584 1.00 28.58 196 VAL A N 1
ATOM 675 C CA . VAL A 1 196 ? 262.430 236.391 259.330 1.00 28.91 196 VAL A CA 1
ATOM 676 C C . VAL A 1 196 ? 262.868 235.585 260.555 1.00 29.81 196 VAL A C 1
ATOM 677 O O . VAL A 1 196 ? 264.065 235.438 260.806 1.00 29.78 196 VAL A O 1
ATOM 681 N N . ALA A 1 197 ? 261.894 235.060 261.312 1.00 28.36 197 ALA A N 1
ATOM 682 C CA . ALA A 1 197 ? 262.156 234.241 262.492 1.00 29.72 197 ALA A CA 1
ATOM 683 C C . ALA A 1 197 ? 262.797 232.916 262.092 1.00 30.30 197 ALA A C 1
ATOM 684 O O . ALA A 1 197 ? 263.395 232.226 262.921 1.00 31.70 197 ALA A O 1
ATOM 686 N N . GLU B 2 42 ? 227.958 211.645 200.214 1.00 60.66 42 GLU B N 1
ATOM 687 C CA . GLU B 2 42 ? 229.019 210.672 199.977 1.00 61.85 42 GLU B CA 1
ATOM 688 C C . GLU B 2 42 ? 229.911 210.572 201.216 1.00 61.47 42 GLU B C 1
ATOM 689 O O . GLU B 2 42 ? 230.226 211.584 201.845 1.00 61.39 42 GLU B O 1
ATOM 691 N N . MET B 2 43 ? 230.279 209.337 201.583 1.00 58.57 43 MET B N 1
ATOM 692 C CA . MET B 2 43 ? 231.047 209.068 202.801 1.00 59.11 43 MET B CA 1
ATOM 693 C C . MET B 2 43 ? 232.513 209.479 202.662 1.00 59.26 43 MET B C 1
ATOM 694 O O . MET B 2 43 ? 233.098 209.320 201.594 1.00 59.77 43 MET B O 1
ATOM 696 N N . PRO B 2 44 ? 233.104 210.040 203.723 1.00 59.36 44 PRO B N 1
ATOM 697 C CA . PRO B 2 44 ? 234.515 210.351 203.878 1.00 60.29 44 PRO B CA 1
ATOM 698 C C . PRO B 2 44 ? 235.356 209.125 204.195 1.00 57.87 44 PRO B C 1
ATOM 699 O O . PRO B 2 44 ? 234.866 208.150 204.769 1.00 57.98 44 PRO B O 1
ATOM 703 N N . GLN B 2 45 ? 236.644 209.211 203.874 1.00 56.86 45 GLN B N 1
ATOM 704 C CA . GLN B 2 45 ? 237.621 208.190 204.241 1.00 56.85 45 GLN B CA 1
ATOM 705 C C . GLN B 2 45 ? 237.851 208.153 205.746 1.00 55.55 45 GLN B C 1
ATOM 706 O O . GLN B 2 45 ? 238.018 209.189 206.386 1.00 56.37 45 GLN B O 1
ATOM 708 N N . ALA B 2 46 ? 237.900 206.946 206.305 1.00 56.71 46 ALA B N 1
ATOM 709 C CA . ALA B 2 46 ? 238.096 206.769 207.743 1.00 55.94 46 ALA B CA 1
ATOM 710 C C . ALA B 2 46 ? 239.577 206.797 208.117 1.00 54.44 46 ALA B C 1
ATOM 711 O O . ALA B 2 46 ? 240.086 205.866 208.746 1.00 54.07 46 ALA B O 1
ATOM 713 N N . VAL B 2 47 ? 240.253 207.876 207.760 1.00 53.31 47 VAL B N 1
ATOM 714 C CA . VAL B 2 47 ? 241.688 208.007 207.998 1.00 52.34 47 VAL B CA 1
ATOM 715 C C . VAL B 2 47 ? 241.965 209.103 209.013 1.00 51.50 47 VAL B C 1
ATOM 716 O O . VAL B 2 47 ? 241.377 210.182 208.949 1.00 51.54 47 VAL B O 1
ATOM 718 N N . GLU B 2 48 ? 242.845 208.817 209.969 1.00 50.31 48 GLU B N 1
ATOM 719 C CA . GLU B 2 48 ? 243.154 209.780 211.011 1.00 47.85 48 GLU B CA 1
ATOM 720 C C . GLU B 2 48 ? 244.264 210.731 210.587 1.00 47.39 48 GLU B C 1
ATOM 721 O O . GLU B 2 48 ? 245.375 210.308 210.267 1.00 48.49 48 GLU B O 1
ATOM 723 N N . ASP B 2 49 ? 243.954 212.024 210.598 1.00 45.60 49 ASP B N 1
ATOM 724 C CA . ASP B 2 49 ? 244.916 213.063 210.245 1.00 45.94 49 ASP B CA 1
ATOM 725 C C . ASP B 2 49 ? 245.422 213.784 211.484 1.00 44.61 49 ASP B C 1
ATOM 726 O O . ASP B 2 49 ? 246.148 214.774 211.386 1.00 44.68 49 ASP B O 1
ATOM 728 N N . PHE B 2 50 ? 245.033 213.276 212.646 1.00 43.27 50 PHE B N 1
ATOM 729 C CA . PHE B 2 50 ? 245.427 213.837 213.932 1.00 42.27 50 PHE B CA 1
ATOM 730 C C . PHE B 2 50 ? 244.926 215.265 214.147 1.00 41.41 50 PHE B C 1
ATOM 731 O O . PHE B 2 50 ? 245.409 215.965 215.041 1.00 39.85 50 PHE B O 1
ATOM 739 N N . SER B 2 51 ? 243.920 215.674 213.381 1.00 40.72 51 SER B N 1
ATOM 740 C CA . SER B 2 51 ? 243.288 216.967 213.604 1.00 39.80 51 SER B CA 1
ATOM 741 C C . SER B 2 51 ? 242.249 216.842 214.708 1.00 39.56 51 SER B C 1
ATOM 742 O O . SER B 2 51 ? 241.414 215.939 214.682 1.00 41.45 51 SER B O 1
ATOM 744 N N . TYR B 2 52 ? 242.324 217.723 215.699 1.00 38.33 52 TYR B N 1
ATOM 745 C CA . TYR B 2 52 ? 241.457 217.620 216.866 1.00 38.43 52 TYR B CA 1
ATOM 746 C C . TYR B 2 52 ? 239.978 217.548 216.461 1.00 37.94 52 TYR B C 1
ATOM 747 O O . TYR B 2 52 ? 239.457 218.484 215.848 1.00 39.57 52 TYR B O 1
ATOM 756 N N . PRO B 2 53 ? 239.281 216.452 216.792 1.00 37.92 53 PRO B N 1
ATOM 757 C CA . PRO B 2 53 ? 237.878 216.209 216.526 1.00 38.28 53 PRO B CA 1
ATOM 758 C C . PRO B 2 53 ? 236.992 217.281 217.138 1.00 38.13 53 PRO B C 1
ATOM 759 O O . PRO B 2 53 ? 237.091 217.567 218.327 1.00 38.80 53 PRO B O 1
ATOM 763 N N . GLY B 2 54 ? 236.092 217.837 216.335 1.00 37.87 54 GLY B N 1
ATOM 764 C CA . GLY B 2 54 ? 235.122 218.804 216.840 1.00 38.02 54 GLY B CA 1
ATOM 765 C C . GLY B 2 54 ? 235.713 220.196 217.038 1.00 37.98 54 GLY B C 1
ATOM 766 O O . GLY B 2 54 ? 235.056 221.079 217.593 1.00 38.53 54 GLY B O 1
ATOM 767 N N . ALA B 2 55 ? 236.935 220.414 216.562 1.00 37.77 55 ALA B N 1
ATOM 768 C CA . ALA B 2 55 ? 237.594 221.701 216.763 1.00 37.64 55 ALA B CA 1
ATOM 769 C C . ALA B 2 55 ? 236.741 222.856 216.248 1.00 36.30 55 ALA B C 1
ATOM 770 O O . ALA B 2 55 ? 236.739 223.940 216.828 1.00 36.98 55 ALA B O 1
ATOM 772 N N . ALA B 2 56 ? 236.020 222.629 215.154 1.00 36.94 56 ALA B N 1
ATOM 773 C CA . ALA B 2 56 ? 235.185 223.676 214.575 1.00 37.40 56 ALA B CA 1
ATOM 774 C C . ALA B 2 56 ? 234.095 224.120 215.546 1.00 37.85 56 ALA B C 1
ATOM 775 O O . ALA B 2 56 ? 233.735 225.300 215.595 1.00 37.65 56 ALA B O 1
ATOM 777 N N . LYS B 2 57 ? 233.554 223.174 216.308 1.00 37.44 57 LYS B N 1
ATOM 778 C CA . LYS B 2 57 ? 232.483 223.474 217.242 1.00 37.94 57 LYS B CA 1
ATOM 779 C C . LYS B 2 57 ? 233.030 224.200 218.455 1.00 36.85 57 LYS B C 1
ATOM 780 O O . LYS B 2 57 ? 232.407 225.122 218.978 1.00 36.90 57 LYS B O 1
ATOM 782 N N . ILE B 2 58 ? 234.205 223.777 218.897 1.00 36.69 58 ILE B N 1
ATOM 783 C CA . ILE B 2 58 ? 234.825 224.378 220.062 1.00 36.29 58 ILE B CA 1
ATOM 784 C C . ILE B 2 58 ? 235.135 225.843 219.799 1.00 35.49 58 ILE B C 1
ATOM 785 O O . ILE B 2 58 ? 234.869 226.703 220.639 1.00 35.15 58 ILE B O 1
ATOM 790 N N . GLN B 2 59 ? 235.661 226.142 218.618 1.00 36.62 59 GLN B N 1
ATOM 791 C CA . GLN B 2 59 ? 235.943 227.528 218.278 1.00 36.02 59 GLN B CA 1
ATOM 792 C C . GLN B 2 59 ? 234.696 228.387 218.430 1.00 36.46 59 GLN B C 1
ATOM 793 O O . GLN B 2 59 ? 234.762 229.513 218.919 1.00 37.18 59 GLN B O 1
ATOM 799 N N . ALA B 2 60 ? 233.562 227.850 217.992 1.00 36.80 60 ALA B N 1
ATOM 800 C CA . ALA B 2 60 ? 232.300 228.577 218.060 1.00 36.40 60 ALA B CA 1
ATOM 801 C C . ALA B 2 60 ? 231.777 228.719 219.490 1.00 36.19 60 ALA B C 1
ATOM 802 O O . ALA B 2 60 ? 231.141 229.725 219.818 1.00 36.69 60 ALA B O 1
ATOM 804 N N . GLU B 2 61 ? 231.992 227.709 220.331 1.00 35.53 61 GLU B N 1
ATOM 805 C CA . GLU B 2 61 ? 231.375 227.701 221.655 1.00 35.82 61 GLU B CA 1
ATOM 806 C C . GLU B 2 61 ? 232.270 228.179 222.805 1.00 35.66 61 GLU B C 1
ATOM 807 O O . GLU B 2 61 ? 231.791 228.853 223.714 1.00 34.86 61 GLU B O 1
ATOM 809 N N . THR B 2 62 ? 233.552 227.817 222.787 1.00 35.39 62 THR B N 1
ATOM 810 C CA . THR B 2 62 ? 234.426 228.152 223.912 1.00 34.39 62 THR B CA 1
ATOM 811 C C . THR B 2 62 ? 235.348 229.308 223.562 1.00 33.74 62 THR B C 1
ATOM 812 O O . THR B 2 62 ? 235.806 230.043 224.439 1.00 33.49 62 THR B O 1
ATOM 814 N N . GLY B 2 63 ? 235.615 229.473 222.273 1.00 34.01 63 GLY B N 1
ATOM 815 C CA . GLY B 2 63 ? 236.482 230.542 221.789 1.00 33.84 63 GLY B CA 1
ATOM 816 C C . GLY B 2 63 ? 237.920 230.070 221.599 1.00 33.58 63 GLY B C 1
ATOM 817 O O . GLY B 2 63 ? 238.736 230.768 220.998 1.00 33.28 63 GLY B O 1
ATOM 818 N N . ALA B 2 64 ? 238.227 228.888 222.119 1.00 32.77 64 ALA B N 1
ATOM 819 C CA . ALA B 2 64 ? 239.558 228.314 221.972 1.00 32.99 64 ALA B CA 1
ATOM 820 C C . ALA B 2 64 ? 239.632 227.565 220.655 1.00 34.09 64 ALA B C 1
ATOM 821 O O . ALA B 2 64 ? 238.633 227.017 220.198 1.00 34.68 64 ALA B O 1
ATOM 823 N N . ILE B 2 65 ? 240.810 227.518 220.047 1.00 31.83 65 ILE B N 1
ATOM 824 C CA . ILE B 2 65 ? 240.945 226.758 218.813 1.00 32.28 65 ILE B CA 1
ATOM 825 C C . ILE B 2 65 ? 242.015 225.694 218.956 1.00 33.39 65 ILE B C 1
ATOM 826 O O . ILE B 2 65 ? 242.974 225.860 219.711 1.00 33.79 65 ILE B O 1
ATOM 831 N N . LEU B 2 66 ? 241.841 224.587 218.249 1.00 32.18 66 LEU B N 1
ATOM 832 C CA . LEU B 2 66 ? 242.784 223.487 218.344 1.00 31.98 66 LEU B CA 1
ATOM 833 C C . LEU B 2 66 ? 243.243 223.034 216.972 1.00 32.57 66 LEU B C 1
ATOM 834 O O . LEU B 2 66 ? 242.504 223.134 215.993 1.00 32.84 66 LEU B O 1
ATOM 839 N N . LYS B 2 67 ? 244.475 222.546 216.905 1.00 32.64 67 LYS B N 1
ATOM 840 C CA . LYS B 2 67 ? 245.053 222.090 215.652 1.00 33.03 67 LYS B CA 1
ATOM 841 C C . LYS B 2 67 ? 245.357 220.599 215.687 1.00 34.33 67 LYS B C 1
ATOM 842 O O . LYS B 2 67 ? 244.444 219.774 215.620 1.00 37.21 67 LYS B O 1
ATOM 848 N N . ARG B 2 68 ? 246.637 220.253 215.756 1.00 34.30 68 ARG B N 1
ATOM 849 C CA . ARG B 2 68 ? 247.058 218.860 215.690 1.00 35.65 68 ARG B CA 1
ATOM 850 C C . ARG B 2 68 ? 247.700 218.389 216.991 1.00 35.02 68 ARG B C 1
ATOM 851 O O . ARG B 2 68 ? 248.309 219.175 217.717 1.00 35.00 68 ARG B O 1
ATOM 859 N N . GLY B 2 69 ? 247.587 217.095 217.265 1.00 35.31 69 GLY B N 1
ATOM 860 C CA . GLY B 2 69 ? 248.221 216.497 218.438 1.00 35.28 69 GLY B CA 1
ATOM 861 C C . GLY B 2 69 ? 248.390 215.000 218.236 1.00 36.97 69 GLY B C 1
ATOM 862 O O . GLY B 2 69 ? 248.062 214.477 217.175 1.00 38.57 69 GLY B O 1
ATOM 863 N N . ASN B 2 70 ? 248.890 214.297 219.251 1.00 33.97 70 ASN B N 1
ATOM 864 C CA . ASN B 2 70 ? 249.095 212.860 219.080 1.00 34.77 70 ASN B CA 1
ATOM 865 C C . ASN B 2 70 ? 247.893 212.062 219.563 1.00 34.85 70 ASN B C 1
ATOM 866 O O . ASN B 2 70 ? 247.922 210.833 219.597 1.00 38.07 70 ASN B O 1
ATOM 868 N N . GLY B 2 71 ? 246.817 212.771 219.879 1.00 37.21 71 GLY B N 1
ATOM 869 C CA . GLY B 2 71 ? 245.533 212.148 220.172 1.00 37.71 71 GLY B CA 1
ATOM 870 C C . GLY B 2 71 ? 245.333 211.717 221.621 1.00 37.46 71 GLY B C 1
ATOM 871 O O . GLY B 2 71 ? 244.285 211.175 221.969 1.00 37.99 71 GLY B O 1
ATOM 872 N N . HIS B 2 72 ? 246.307 211.984 222.481 1.00 35.36 72 HIS B N 1
ATOM 873 C CA . HIS B 2 72 ? 246.199 211.540 223.866 1.00 32.23 72 HIS B CA 1
ATOM 874 C C . HIS B 2 72 ? 245.823 212.654 224.839 1.00 34.76 72 HIS B C 1
ATOM 875 O O . HIS B 2 72 ? 245.900 212.478 226.054 1.00 36.11 72 HIS B O 1
ATOM 882 N N . MET B 2 73 ? 245.364 213.782 224.304 1.00 33.87 73 MET B N 1
ATOM 883 C CA . MET B 2 73 ? 244.820 214.845 225.145 1.00 33.68 73 MET B CA 1
ATOM 884 C C . MET B 2 73 ? 243.433 215.244 224.663 1.00 33.40 73 MET B C 1
ATOM 885 O O . MET B 2 73 ? 243.231 215.509 223.481 1.00 35.18 73 MET B O 1
ATOM 890 N N . LEU B 2 74 ? 242.485 215.293 225.593 1.00 33.13 74 LEU B N 1
ATOM 891 C CA . LEU B 2 74 ? 241.114 215.657 225.253 1.00 32.05 74 LEU B CA 1
ATOM 892 C C . LEU B 2 74 ? 240.671 216.902 226.010 1.00 34.27 74 LEU B C 1
ATOM 893 O O . LEU B 2 74 ? 241.021 217.084 227.173 1.00 34.12 74 LEU B O 1
ATOM 898 N N . MET B 2 75 ? 239.848 217.729 225.368 1.00 33.26 75 MET B N 1
ATOM 899 C CA . MET B 2 75 ? 239.234 218.851 226.071 1.00 32.38 75 MET B CA 1
ATOM 900 C C . MET B 2 75 ? 237.992 218.372 226.805 1.00 32.37 75 MET B C 1
ATOM 901 O O . MET B 2 75 ? 237.159 217.662 226.245 1.00 33.71 75 MET B O 1
ATOM 906 N N . THR B 2 76 ? 237.881 218.753 228.068 1.00 32.73 76 THR B N 1
ATOM 907 C CA . THR B 2 76 ? 236.762 218.337 228.898 1.00 33.70 76 THR B CA 1
ATOM 908 C C . THR B 2 76 ? 236.249 219.473 229.773 1.00 34.58 76 THR B C 1
ATOM 909 O O . THR B 2 76 ? 236.710 220.610 229.667 1.00 34.85 76 THR B O 1
ATOM 911 N N . SER B 2 77 ? 235.267 219.166 230.613 1.00 34.58 77 SER B N 1
ATOM 912 C CA . SER B 2 77 ? 234.699 220.155 231.521 1.00 34.68 77 SER B CA 1
ATOM 913 C C . SER B 2 77 ? 235.561 220.270 232.772 1.00 34.33 77 SER B C 1
ATOM 914 O O . SER B 2 77 ? 236.365 219.385 233.054 1.00 34.46 77 SER B O 1
ATOM 916 N N . CYS B 2 78 ? 235.367 221.352 233.541 1.00 34.25 78 CYS B N 1
ATOM 917 C CA . CYS B 2 78 ? 236.094 221.560 234.789 1.00 34.25 78 CYS B CA 1
ATOM 918 C C . CYS B 2 78 ? 235.163 221.357 235.991 1.00 34.75 78 CYS B C 1
ATOM 919 O O . CYS B 2 78 ? 234.643 222.324 236.553 1.00 36.57 78 CYS B O 1
ATOM 922 N N . ASP B 2 79 ? 234.933 220.103 236.351 1.00 35.07 79 ASP B N 1
ATOM 923 C CA . ASP B 2 79 ? 234.016 219.788 237.440 1.00 36.32 79 ASP B CA 1
ATOM 924 C C . ASP B 2 79 ? 234.449 218.541 238.208 1.00 36.66 79 ASP B C 1
ATOM 925 O O . ASP B 2 79 ? 233.798 217.499 238.140 1.00 36.52 79 ASP B O 1
ATOM 927 N N . GLY B 2 80 ? 235.568 218.648 238.922 1.00 35.34 80 GLY B N 1
ATOM 928 C CA . GLY B 2 80 ? 236.081 217.545 239.735 1.00 36.35 80 GLY B CA 1
ATOM 929 C C . GLY B 2 80 ? 236.888 216.537 238.919 1.00 35.38 80 GLY B C 1
ATOM 930 O O . GLY B 2 80 ? 237.366 215.535 239.450 1.00 35.08 80 GLY B O 1
ATOM 931 N N . SER B 2 81 ? 237.027 216.805 237.629 1.00 33.66 81 SER B N 1
ATOM 932 C CA . SER B 2 81 ? 237.737 215.921 236.713 1.00 34.40 81 SER B CA 1
ATOM 933 C C . SER B 2 81 ? 238.971 216.606 236.150 1.00 34.71 81 SER B C 1
ATOM 934 O O . SER B 2 81 ? 239.512 216.194 235.122 1.00 34.66 81 SER B O 1
ATOM 936 N N . GLU B 2 82 ? 239.385 217.683 236.800 1.00 34.60 82 GLU B N 1
ATOM 937 C CA . GLU B 2 82 ? 240.477 218.505 236.311 1.00 32.43 82 GLU B CA 1
ATOM 938 C C . GLU B 2 82 ? 241.804 217.760 236.320 1.00 32.28 82 GLU B C 1
ATOM 939 O O . GLU B 2 82 ? 242.118 217.030 237.259 1.00 32.63 82 GLU B O 1
ATOM 941 N N . ASP B 2 83 ? 242.593 217.988 235.282 1.00 31.21 83 ASP B N 1
ATOM 942 C CA . ASP B 2 83 ? 243.946 217.460 235.186 1.00 30.51 83 ASP B CA 1
ATOM 943 C C . ASP B 2 83 ? 244.885 218.622 234.882 1.00 31.14 83 ASP B C 1
ATOM 944 O O . ASP B 2 83 ? 245.527 219.161 235.785 1.00 34.14 83 ASP B O 1
ATOM 946 N N . ILE B 2 84 ? 244.899 219.068 233.631 1.00 30.20 84 ILE B N 1
ATOM 947 C CA . ILE B 2 84 ? 245.614 220.287 233.272 1.00 28.35 84 ILE B CA 1
ATOM 948 C C . ILE B 2 84 ? 244.620 221.388 232.938 1.00 30.51 84 ILE B C 1
ATOM 949 O O . ILE B 2 84 ? 243.772 221.223 232.060 1.00 32.04 84 ILE B O 1
ATOM 954 N N . GLN B 2 85 ? 244.689 222.501 233.656 1.00 29.40 85 GLN B N 1
ATOM 955 C CA . GLN B 2 85 ? 243.711 223.567 233.465 1.00 29.86 85 GLN B CA 1
ATOM 956 C C . GLN B 2 85 ? 244.353 224.857 232.985 1.00 29.30 85 GLN B C 1
ATOM 957 O O . GLN B 2 85 ? 245.373 225.299 233.515 1.00 29.41 85 GLN B O 1
ATOM 963 N N . VAL B 2 86 ? 243.746 225.464 231.975 1.00 28.77 86 VAL B N 1
ATOM 964 C CA . VAL B 2 86 ? 244.264 226.693 231.389 1.00 26.64 86 VAL B CA 1
ATOM 965 C C . VAL B 2 86 ? 243.303 227.856 231.583 1.00 29.81 86 VAL B C 1
ATOM 966 O O . VAL B 2 86 ? 242.105 227.735 231.317 1.00 30.53 86 VAL B O 1
ATOM 970 N N . MET B 2 87 ? 243.830 228.984 232.048 1.00 28.10 87 MET B N 1
ATOM 971 C CA . MET B 2 87 ? 243.020 230.180 232.237 1.00 28.01 87 MET B CA 1
ATOM 972 C C . MET B 2 87 ? 243.449 231.310 231.316 1.00 30.22 87 MET B C 1
ATOM 973 O O . MET B 2 87 ? 244.645 231.585 231.162 1.00 29.14 87 MET B O 1
ATOM 978 N N . SER B 2 88 ? 242.460 231.995 230.752 1.00 28.05 88 SER B N 1
ATOM 979 C CA . SER B 2 88 ? 242.686 233.139 229.880 1.00 28.35 88 SER B CA 1
ATOM 980 C C . SER B 2 88 ? 241.592 234.171 230.105 1.00 28.53 88 SER B C 1
ATOM 981 O O . SER B 2 88 ? 240.678 233.956 230.896 1.00 29.21 88 SER B O 1
ATOM 983 N N . ARG B 2 89 ? 241.686 235.292 229.407 1.00 29.01 89 ARG B N 1
ATOM 984 C CA . ARG B 2 89 ? 240.647 236.313 229.486 1.00 29.53 89 ARG B CA 1
ATOM 985 C C . ARG B 2 89 ? 239.848 236.396 228.195 1.00 30.69 89 ARG B C 1
ATOM 986 O O . ARG B 2 89 ? 239.250 237.428 227.888 1.00 31.18 89 ARG B O 1
ATOM 994 N N . THR B 2 90 ? 239.847 235.309 227.432 1.00 30.24 90 THR B N 1
ATOM 995 C CA . THR B 2 90 ? 239.100 235.253 226.185 1.00 30.07 90 THR B CA 1
ATOM 996 C C . THR B 2 90 ? 238.246 233.998 226.120 1.00 30.78 90 THR B C 1
ATOM 997 O O . THR B 2 90 ? 238.566 232.987 226.745 1.00 31.85 90 THR B O 1
ATOM 999 N N . GLY B 2 91 ? 237.162 234.063 225.362 1.00 31.52 91 GLY B N 1
ATOM 1000 C CA . GLY B 2 91 ? 236.265 232.925 225.229 1.00 33.03 91 GLY B CA 1
ATOM 1001 C C . GLY B 2 91 ? 235.496 232.694 226.524 1.00 32.82 91 GLY B C 1
ATOM 1002 O O . GLY B 2 91 ? 235.058 233.643 227.172 1.00 32.78 91 GLY B O 1
ATOM 1003 N N . GLN B 2 92 ? 235.344 231.432 226.906 1.00 32.68 92 GLN B N 1
ATOM 1004 C CA . GLN B 2 92 ? 234.572 231.079 228.096 1.00 32.96 92 GLN B CA 1
ATOM 1005 C C . GLN B 2 92 ? 235.421 231.071 229.366 1.00 32.17 92 GLN B C 1
ATOM 1006 O O . GLN B 2 92 ? 235.180 230.279 230.276 1.00 33.16 92 GLN B O 1
ATOM 1012 N N . LYS B 2 93 ? 236.399 231.968 229.420 1.00 31.85 93 LYS B N 1
ATOM 1013 C CA . LYS B 2 93 ? 237.256 232.188 230.590 1.00 32.12 93 LYS B CA 1
ATOM 1014 C C . LYS B 2 93 ? 238.274 231.072 230.814 1.00 31.35 93 LYS B C 1
ATOM 1015 O O . LYS B 2 93 ? 239.479 231.327 230.839 1.00 33.01 93 LYS B O 1
ATOM 1017 N N . ASP B 2 94 ? 237.813 229.840 230.975 1.00 31.04 94 ASP B N 1
ATOM 1018 C CA . ASP B 2 94 ? 238.755 228.745 231.152 1.00 31.32 94 ASP B CA 1
ATOM 1019 C C . ASP B 2 94 ? 238.245 227.413 230.623 1.00 32.30 94 ASP B C 1
ATOM 1020 O O . ASP B 2 94 ? 237.108 227.296 230.159 1.00 32.57 94 ASP B O 1
ATOM 1022 N N . PHE B 2 95 ? 239.111 226.410 230.694 1.00 31.05 95 PHE B N 1
ATOM 1023 C CA . PHE B 2 95 ? 238.796 225.060 230.249 1.00 30.61 95 PHE B CA 1
ATOM 1024 C C . PHE B 2 95 ? 239.875 224.072 230.695 1.00 31.47 95 PHE B C 1
ATOM 1025 O O . PHE B 2 95 ? 241.004 224.471 230.988 1.00 29.97 95 PHE B O 1
ATOM 1033 N N . CYS B 2 96 ? 239.510 222.786 230.761 1.00 29.62 96 CYS B N 1
ATOM 1034 C CA . CYS B 2 96 ? 240.392 221.727 231.250 1.00 29.77 96 CYS B CA 1
ATOM 1035 C C . CYS B 2 96 ? 240.714 220.698 230.177 1.00 32.14 96 CYS B C 1
ATOM 1036 O O . CYS B 2 96 ? 239.904 220.431 229.285 1.00 31.37 96 CYS B O 1
ATOM 1039 N N . PHE B 2 97 ? 241.887 220.090 230.298 1.00 31.80 97 PHE B N 1
ATOM 1040 C CA . PHE B 2 97 ? 242.299 219.004 229.425 1.00 30.29 97 PHE B CA 1
ATOM 1041 C C . PHE B 2 97 ? 242.633 217.767 230.240 1.00 33.41 97 PHE B C 1
ATOM 1042 O O . PHE B 2 97 ? 243.150 217.869 231.352 1.00 32.96 97 PHE B O 1
ATOM 1050 N N . ASN B 2 98 ? 242.350 216.599 229.685 1.00 33.18 98 ASN B N 1
ATOM 1051 C CA . ASN B 2 98 ? 242.613 215.340 230.368 1.00 31.54 98 ASN B CA 1
ATOM 1052 C C . ASN B 2 98 ? 243.648 214.499 229.636 1.00 35.11 98 ASN B C 1
ATOM 1053 O O . ASN B 2 98 ? 243.527 214.259 228.432 1.00 35.08 98 ASN B O 1
ATOM 1055 N N . VAL B 2 99 ? 244.671 214.060 230.364 1.00 32.93 99 VAL B N 1
ATOM 1056 C CA . VAL B 2 99 ? 245.712 213.215 229.789 1.00 32.80 99 VAL B CA 1
ATOM 1057 C C . VAL B 2 99 ? 245.310 211.748 229.816 1.00 33.83 99 VAL B C 1
ATOM 1058 O O . VAL B 2 99 ? 245.015 211.195 230.878 1.00 35.29 99 VAL B O 1
ATOM 1062 N N . MET B 2 100 ? 245.299 211.115 228.650 1.00 34.31 100 MET B N 1
ATOM 1063 C CA . MET B 2 100 ? 244.904 209.718 228.538 1.00 34.76 100 MET B CA 1
ATOM 1064 C C . MET B 2 100 ? 246.102 208.789 228.677 1.00 34.66 100 MET B C 1
ATOM 1065 O O . MET B 2 100 ? 245.997 207.695 229.228 1.00 35.47 100 MET B O 1
ATOM 1070 N N . ALA B 2 101 ? 247.238 209.233 228.155 1.00 34.95 101 ALA B N 1
ATOM 1071 C CA . ALA B 2 101 ? 248.463 208.443 228.169 1.00 33.42 101 ALA B CA 1
ATOM 1072 C C . ALA B 2 101 ? 249.667 209.358 228.026 1.00 33.70 101 ALA B C 1
ATOM 1073 O O . ALA B 2 101 ? 249.534 210.503 227.597 1.00 36.50 101 ALA B O 1
ATOM 1075 N N . LYS B 2 102 ? 250.839 208.852 228.386 1.00 31.93 102 LYS B N 1
ATOM 1076 C CA . LYS B 2 102 ? 252.065 209.626 228.244 1.00 32.01 102 LYS B CA 1
ATOM 1077 C C . LYS B 2 102 ? 253.022 208.927 227.287 1.00 31.94 102 LYS B C 1
ATOM 1078 O O . LYS B 2 102 ? 253.038 207.700 227.217 1.00 32.47 102 LYS B O 1
ATOM 1084 N N . PRO B 2 103 ? 253.820 209.697 226.545 1.00 32.52 103 PRO B N 1
ATOM 1085 C CA . PRO B 2 103 ? 253.833 211.142 226.388 1.00 31.98 103 PRO B CA 1
ATOM 1086 C C . PRO B 2 103 ? 252.645 211.616 225.570 1.00 31.48 103 PRO B C 1
ATOM 1087 O O . PRO B 2 103 ? 252.035 210.838 224.838 1.00 33.38 103 PRO B O 1
ATOM 1091 N N . ALA B 2 104 ? 252.329 212.897 225.683 1.00 32.23 104 ALA B N 1
ATOM 1092 C CA . ALA B 2 104 ? 251.225 213.451 224.912 1.00 30.46 104 ALA B CA 1
ATOM 1093 C C . ALA B 2 104 ? 251.443 214.927 224.643 1.00 30.95 104 ALA B C 1
ATOM 1094 O O . ALA B 2 104 ? 252.112 215.611 225.406 1.00 31.85 104 ALA B O 1
ATOM 1096 N N . TYR B 2 105 ? 250.861 215.416 223.558 1.00 31.07 105 TYR B N 1
ATOM 1097 C CA . TYR B 2 105 ? 250.915 216.846 223.282 1.00 31.31 105 TYR B CA 1
ATOM 1098 C C . TYR B 2 105 ? 249.753 217.283 222.403 1.00 33.39 105 TYR B C 1
ATOM 1099 O O . TYR B 2 105 ? 249.196 216.486 221.645 1.00 33.33 105 TYR B O 1
ATOM 1108 N N . LEU B 2 106 ? 249.433 218.569 222.475 1.00 32.15 106 LEU B N 1
ATOM 1109 C CA . LEU B 2 106 ? 248.403 219.146 221.626 1.00 30.36 106 LEU B CA 1
ATOM 1110 C C . LEU B 2 106 ? 248.688 220.619 221.355 1.00 30.38 106 LEU B C 1
ATOM 1111 O O . LEU B 2 106 ? 248.740 221.434 222.279 1.00 31.32 106 LEU B O 1
ATOM 1116 N N . THR B 2 107 ? 248.872 220.965 220.084 1.00 31.33 107 THR B N 1
ATOM 1117 C CA . THR B 2 107 ? 249.242 222.327 219.722 1.00 30.11 107 THR B CA 1
ATOM 1118 C C . THR B 2 107 ? 248.022 223.227 219.606 1.00 30.99 107 THR B C 1
ATOM 1119 O O . THR B 2 107 ? 247.625 223.621 218.507 1.00 32.36 107 THR B O 1
ATOM 1121 N N . LEU B 2 108 ? 247.424 223.535 220.746 1.00 30.04 108 LEU B N 1
ATOM 1122 C CA . LEU B 2 108 ? 246.240 224.384 220.792 1.00 30.05 108 LEU B CA 1
ATOM 1123 C C . LEU B 2 108 ? 246.645 225.844 220.831 1.00 28.22 108 LEU B C 1
ATOM 1124 O O . LEU B 2 108 ? 247.777 226.166 221.187 1.00 29.15 108 LEU B O 1
ATOM 1129 N N . GLU B 2 109 ? 245.721 226.733 220.489 1.00 30.14 109 GLU B N 1
ATOM 1130 C CA . GLU B 2 109 ? 246.012 228.158 220.548 1.00 30.69 109 GLU B CA 1
ATOM 1131 C C . GLU B 2 109 ? 244.992 228.920 221.384 1.00 31.07 109 GLU B C 1
ATOM 1132 O O . GLU B 2 109 ? 243.787 228.887 221.124 1.00 31.39 109 GLU B O 1
ATOM 1134 N N . VAL B 2 110 ? 245.497 229.600 222.409 1.00 29.94 110 VAL B N 1
ATOM 1135 C CA . VAL B 2 110 ? 244.662 230.373 223.316 1.00 26.93 110 VAL B CA 1
ATOM 1136 C C . VAL B 2 110 ? 245.257 231.762 223.549 1.00 29.84 110 VAL B C 1
ATOM 1137 O O . VAL B 2 110 ? 246.251 231.892 224.261 1.00 28.36 110 VAL B O 1
ATOM 1141 N N . PRO B 2 111 ? 244.685 232.796 222.930 1.00 27.62 111 PRO B N 1
ATOM 1142 C CA . PRO B 2 111 ? 245.058 234.193 223.052 1.00 28.15 111 PRO B CA 1
ATOM 1143 C C . PRO B 2 111 ? 244.931 234.687 224.484 1.00 28.74 111 PRO B C 1
ATOM 1144 O O . PRO B 2 111 ? 244.039 234.262 225.217 1.00 28.98 111 PRO B O 1
ATOM 1148 N N . GLN B 2 112 ? 245.811 235.601 224.866 1.00 28.90 112 GLN B N 1
ATOM 1149 C CA . GLN B 2 112 ? 245.748 236.246 226.173 1.00 27.78 112 GLN B CA 1
ATOM 1150 C C . GLN B 2 112 ? 245.630 235.245 227.318 1.00 27.90 112 GLN B C 1
ATOM 1151 O O . GLN B 2 112 ? 244.737 235.355 228.161 1.00 30.39 112 GLN B O 1
ATOM 1157 N N . ALA B 2 113 ? 246.533 234.270 227.338 1.00 26.93 113 ALA B N 1
ATOM 1158 C CA . ALA B 2 113 ? 246.585 233.293 228.423 1.00 27.44 113 ALA B CA 1
ATOM 1159 C C . ALA B 2 113 ? 247.398 233.872 229.570 1.00 28.49 113 ALA B C 1
ATOM 1160 O O . ALA B 2 113 ? 248.299 234.677 229.342 1.00 29.17 113 ALA B O 1
ATOM 1162 N N . TYR B 2 114 ? 247.093 233.477 230.804 1.00 28.89 114 TYR B N 1
ATOM 1163 C CA . TYR B 2 114 ? 247.859 234.020 231.920 1.00 27.69 114 TYR B CA 1
ATOM 1164 C C . TYR B 2 114 ? 248.172 233.016 233.022 1.00 28.68 114 TYR B C 1
ATOM 1165 O O . TYR B 2 114 ? 249.085 233.246 233.817 1.00 28.68 114 TYR B O 1
ATOM 1174 N N . GLY B 2 115 ? 247.429 231.914 233.099 1.00 27.87 115 GLY B N 1
ATOM 1175 C CA . GLY B 2 115 ? 247.655 230.985 234.205 1.00 27.88 115 GLY B CA 1
ATOM 1176 C C . GLY B 2 115 ? 247.464 229.522 233.828 1.00 29.23 115 GLY B C 1
ATOM 1177 O O . GLY B 2 115 ? 246.616 229.182 232.999 1.00 29.68 115 GLY B O 1
ATOM 1178 N N . ILE B 2 116 ? 248.242 228.654 234.472 1.00 27.21 116 ILE B N 1
ATOM 1179 C CA . ILE B 2 116 ? 248.134 227.210 234.274 1.00 26.23 116 ILE B CA 1
ATOM 1180 C C . ILE B 2 116 ? 248.173 226.433 235.586 1.00 28.56 116 ILE B C 1
ATOM 1181 O O . ILE B 2 116 ? 248.972 226.728 236.476 1.00 27.92 116 ILE B O 1
ATOM 1186 N N . TRP B 2 117 ? 247.338 225.407 235.672 1.00 27.93 117 TRP B N 1
ATOM 1187 C CA . TRP B 2 117 ? 247.349 224.498 236.806 1.00 28.32 117 TRP B CA 1
ATOM 1188 C C . TRP B 2 117 ? 247.851 223.135 236.370 1.00 29.81 117 TRP B C 1
ATOM 1189 O O . TRP B 2 117 ? 247.463 222.634 235.313 1.00 29.85 117 TRP B O 1
ATOM 1200 N N . THR B 2 118 ? 248.660 222.504 237.209 1.00 28.65 118 THR B N 1
ATOM 1201 C CA . THR B 2 118 ? 249.156 221.169 236.917 1.00 27.52 118 THR B CA 1
ATOM 1202 C C . THR B 2 118 ? 248.735 220.183 237.993 1.00 27.94 118 THR B C 1
ATOM 1203 O O . THR B 2 118 ? 248.404 220.576 239.113 1.00 30.04 118 THR B O 1
ATOM 1205 N N . SER B 2 119 ? 248.767 218.895 237.662 1.00 28.35 119 SER B N 1
ATOM 1206 C CA . SER B 2 119 ? 248.440 217.859 238.632 1.00 30.41 119 SER B CA 1
ATOM 1207 C C . SER B 2 119 ? 249.102 216.528 238.296 1.00 31.23 119 SER B C 1
ATOM 1208 O O . SER B 2 119 ? 248.972 216.018 237.184 1.00 30.43 119 SER B O 1
ATOM 1210 N N . ALA B 2 120 ? 249.821 215.979 239.269 1.00 32.40 120 ALA B N 1
ATOM 1211 C CA . ALA B 2 120 ? 250.463 214.671 239.165 1.00 30.57 120 ALA B CA 1
ATOM 1212 C C . ALA B 2 120 ? 251.383 214.551 237.953 1.00 30.72 120 ALA B C 1
ATOM 1213 O O . ALA B 2 120 ? 251.721 213.442 237.539 1.00 31.32 120 ALA B O 1
ATOM 1215 N N . ASP B 2 121 ? 251.817 215.680 237.403 1.00 29.87 121 ASP B N 1
ATOM 1216 C CA . ASP B 2 121 ? 252.692 215.649 236.239 1.00 28.97 121 ASP B CA 1
ATOM 1217 C C . ASP B 2 121 ? 253.295 217.029 235.964 1.00 31.31 121 ASP B C 1
ATOM 1218 O O . ASP B 2 121 ? 252.614 218.041 236.145 1.00 26.92 121 ASP B O 1
ATOM 1220 N N . PRO B 2 122 ? 254.579 217.095 235.593 1.00 28.23 122 PRO B N 1
ATOM 1221 C CA . PRO B 2 122 ? 255.258 218.233 234.996 1.00 28.42 122 PRO B CA 1
ATOM 1222 C C . PRO B 2 122 ? 254.628 218.603 233.662 1.00 28.30 122 PRO B C 1
ATOM 1223 O O . PRO B 2 122 ? 254.184 217.730 232.918 1.00 29.90 122 PRO B O 1
ATOM 1227 N N . VAL B 2 123 ? 254.586 219.894 233.358 1.00 28.32 123 VAL B N 1
ATOM 1228 C CA . VAL B 2 123 ? 254.032 220.348 232.088 1.00 27.25 123 VAL B CA 1
ATOM 1229 C C . VAL B 2 123 ? 254.963 221.326 231.382 1.00 26.71 123 VAL B C 1
ATOM 1230 O O . VAL B 2 123 ? 255.402 222.316 231.969 1.00 29.35 123 VAL B O 1
ATOM 1234 N N . LYS B 2 124 ? 255.253 221.053 230.115 1.00 26.97 124 LYS B N 1
ATOM 1235 C CA . LYS B 2 124 ? 256.113 221.921 229.319 1.00 26.98 124 LYS B CA 1
ATOM 1236 C C . LYS B 2 124 ? 255.265 222.804 228.415 1.00 29.41 124 LYS B C 1
ATOM 1237 O O . LYS B 2 124 ? 254.514 222.305 227.577 1.00 30.39 124 LYS B O 1
ATOM 1239 N N . THR B 2 125 ? 255.347 224.117 228.609 1.00 28.78 125 THR B N 1
ATOM 1240 C CA . THR B 2 125 ? 254.470 225.021 227.878 1.00 27.23 125 THR B CA 1
ATOM 1241 C C . THR B 2 125 ? 255.221 226.009 227.002 1.00 29.45 125 THR B C 1
ATOM 1242 O O . THR B 2 125 ? 256.147 226.684 227.455 1.00 29.75 125 THR B O 1
ATOM 1244 N N . THR B 2 126 ? 254.788 226.129 225.754 1.00 27.23 126 THR B N 1
ATOM 1245 C CA . THR B 2 126 ? 255.367 227.107 224.843 1.00 29.67 126 THR B CA 1
ATOM 1246 C C . THR B 2 126 ? 254.404 228.271 224.665 1.00 29.95 126 THR B C 1
ATOM 1247 O O . THR B 2 126 ? 253.226 228.067 224.352 1.00 27.40 126 THR B O 1
ATOM 1249 N N . ILE B 2 127 ? 254.906 229.485 224.845 1.00 29.41 127 ILE B N 1
ATOM 1250 C CA . ILE B 2 127 ? 254.099 230.681 224.636 1.00 29.08 127 ILE B CA 1
ATOM 1251 C C . ILE B 2 127 ? 254.790 231.615 223.656 1.00 31.48 127 ILE B C 1
ATOM 1252 O O . ILE B 2 127 ? 256.001 231.526 223.454 1.00 31.56 127 ILE B O 1
ATOM 1257 N N . LYS B 2 128 ? 254.021 232.511 223.049 1.00 31.23 128 LYS B N 1
ATOM 1258 C CA . LYS B 2 128 ? 254.579 233.437 222.073 1.00 31.41 128 LYS B CA 1
ATOM 1259 C C . LYS B 2 128 ? 254.148 234.873 222.328 1.00 31.25 128 LYS B C 1
ATOM 1260 O O . LYS B 2 128 ? 252.998 235.137 222.685 1.00 30.75 128 LYS B O 1
ATOM 1262 N N . ASP B 2 129 ? 255.083 235.801 222.139 1.00 32.38 129 ASP B N 1
ATOM 1263 C CA . ASP B 2 129 ? 254.826 237.220 222.337 1.00 31.61 129 ASP B CA 1
ATOM 1264 C C . ASP B 2 129 ? 254.182 237.829 221.102 1.00 32.05 129 ASP B C 1
ATOM 1265 O O . ASP B 2 129 ? 254.006 237.162 220.084 1.00 32.20 129 ASP B O 1
ATOM 1267 N N . THR B 2 130 ? 253.873 239.115 221.175 1.00 31.58 130 THR B N 1
ATOM 1268 C CA . THR B 2 130 ? 253.205 239.802 220.078 1.00 32.67 130 THR B CA 1
ATOM 1269 C C . THR B 2 130 ? 254.158 240.099 218.929 1.00 32.88 130 THR B C 1
ATOM 1270 O O . THR B 2 130 ? 253.727 240.431 217.825 1.00 32.88 130 THR B O 1
ATOM 1272 N N . ASP B 2 131 ? 255.456 239.974 219.185 1.00 32.42 131 ASP B N 1
ATOM 1273 C CA . ASP B 2 131 ? 256.460 240.226 218.161 1.00 32.36 131 ASP B CA 1
ATOM 1274 C C . ASP B 2 131 ? 256.868 238.943 217.440 1.00 33.85 131 ASP B C 1
ATOM 1275 O O . ASP B 2 131 ? 257.758 238.958 216.589 1.00 32.39 131 ASP B O 1
ATOM 1277 N N . GLY B 2 132 ? 256.198 237.837 217.761 1.00 33.95 132 GLY B N 1
ATOM 1278 C CA . GLY B 2 132 ? 256.451 236.565 217.092 1.00 33.49 132 GLY B CA 1
ATOM 1279 C C . GLY B 2 132 ? 257.500 235.700 217.791 1.00 33.32 132 GLY B C 1
ATOM 1280 O O . GLY B 2 132 ? 257.755 234.571 217.368 1.00 33.51 132 GLY B O 1
ATOM 1281 N N . THR B 2 133 ? 258.118 236.224 218.845 1.00 33.00 133 THR B N 1
ATOM 1282 C CA . THR B 2 133 ? 259.144 235.475 219.568 1.00 32.76 133 THR B CA 1
ATOM 1283 C C . THR B 2 133 ? 258.524 234.476 220.533 1.00 33.09 133 THR B C 1
ATOM 1284 O O . THR B 2 133 ? 257.633 234.819 221.311 1.00 32.81 133 THR B O 1
ATOM 1286 N N . ALA B 2 134 ? 258.996 233.235 220.488 1.00 32.83 134 ALA B N 1
ATOM 1287 C CA . ALA B 2 134 ? 258.467 232.194 221.361 1.00 32.50 134 ALA B CA 1
ATOM 1288 C C . ALA B 2 134 ? 259.470 231.803 222.436 1.00 32.28 134 ALA B C 1
ATOM 1289 O O . ALA B 2 134 ? 260.683 231.847 222.220 1.00 32.29 134 ALA B O 1
ATOM 1291 N N . THR B 2 135 ? 258.952 231.403 223.592 1.00 31.74 135 THR B N 1
ATOM 1292 C CA . THR B 2 135 ? 259.774 230.913 224.690 1.00 31.98 135 THR B CA 1
ATOM 1293 C C . THR B 2 135 ? 259.106 229.734 225.384 1.00 30.73 135 THR B C 1
ATOM 1294 O O . THR B 2 135 ? 257.915 229.482 225.190 1.00 30.44 135 THR B O 1
ATOM 1296 N N . VAL B 2 136 ? 259.868 229.014 226.198 1.00 31.10 136 VAL B N 1
ATOM 1297 C CA . VAL B 2 136 ? 259.337 227.847 226.891 1.00 30.33 136 VAL B CA 1
ATOM 1298 C C . VAL B 2 136 ? 259.430 227.962 228.404 1.00 30.55 136 VAL B C 1
ATOM 1299 O O . VAL B 2 136 ? 260.488 228.265 228.957 1.00 30.72 136 VAL B O 1
ATOM 1301 N N . ILE B 2 137 ? 258.313 227.697 229.066 1.00 29.52 137 ILE B N 1
ATOM 1302 C CA . ILE B 2 137 ? 258.236 227.712 230.517 1.00 28.88 137 ILE B CA 1
ATOM 1303 C C . ILE B 2 137 ? 257.922 226.327 231.062 1.00 30.22 137 ILE B C 1
ATOM 1304 O O . ILE B 2 137 ? 256.938 225.701 230.664 1.00 29.46 137 ILE B O 1
ATOM 1309 N N . ASN B 2 138 ? 258.763 225.853 231.972 1.00 28.91 138 ASN B N 1
ATOM 1310 C CA . ASN B 2 138 ? 258.580 224.540 232.574 1.00 28.32 138 ASN B CA 1
ATOM 1311 C C . ASN B 2 138 ? 257.837 224.647 233.898 1.00 28.25 138 ASN B C 1
ATOM 1312 O O . ASN B 2 138 ? 258.360 225.199 234.867 1.00 27.51 138 ASN B O 1
ATOM 1314 N N . ALA B 2 139 ? 256.608 224.148 233.933 1.00 27.51 139 ALA B N 1
ATOM 1315 C CA . ALA B 2 139 ? 255.796 224.232 235.135 1.00 27.20 139 ALA B CA 1
ATOM 1316 C C . ALA B 2 139 ? 255.946 222.951 235.958 1.00 27.55 139 ALA B C 1
ATOM 1317 O O . ALA B 2 139 ? 255.878 221.851 235.404 1.00 29.00 139 ALA B O 1
ATOM 1319 N N . PRO B 2 140 ? 256.137 223.069 237.275 1.00 27.87 140 PRO B N 1
ATOM 1320 C CA . PRO B 2 140 ? 256.265 221.989 238.232 1.00 28.18 140 PRO B CA 1
ATOM 1321 C C . PRO B 2 140 ? 254.921 221.319 238.439 1.00 28.16 140 PRO B C 1
ATOM 1322 O O . PRO B 2 140 ? 253.882 221.937 238.217 1.00 28.79 140 PRO B O 1
ATOM 1326 N N . ALA B 2 141 ? 254.946 220.068 238.878 1.00 28.72 141 ALA B N 1
ATOM 1327 C CA . ALA B 2 141 ? 253.726 219.318 239.149 1.00 29.57 141 ALA B CA 1
ATOM 1328 C C . ALA B 2 141 ? 253.014 219.839 240.390 1.00 28.79 141 ALA B C 1
ATOM 1329 O O . ALA B 2 141 ? 253.652 220.280 241.345 1.00 29.21 141 ALA B O 1
ATOM 1331 N N . ASN B 2 142 ? 251.691 219.721 240.391 1.00 29.71 142 ASN B N 1
ATOM 1332 C CA . ASN B 2 142 ? 250.871 220.025 241.559 1.00 29.10 142 ASN B CA 1
ATOM 1333 C C . ASN B 2 142 ? 251.045 221.452 242.057 1.00 29.66 142 ASN B C 1
ATOM 1334 O O . ASN B 2 142 ? 251.059 221.693 243.265 1.00 29.38 142 ASN B O 1
ATOM 1336 N N . ASP B 2 143 ? 251.152 222.399 241.134 1.00 29.16 143 ASP B N 1
ATOM 1337 C CA . ASP B 2 143 ? 251.268 223.798 241.516 1.00 27.96 143 ASP B CA 1
ATOM 1338 C C . ASP B 2 143 ? 250.698 224.720 240.443 1.00 28.19 143 ASP B C 1
ATOM 1339 O O . ASP B 2 143 ? 250.229 224.264 239.399 1.00 29.23 143 ASP B O 1
ATOM 1344 N N . PHE B 2 144 ? 250.741 226.020 240.710 1.00 27.19 144 PHE B N 1
ATOM 1345 C CA . PHE B 2 144 ? 250.231 227.029 239.792 1.00 27.54 144 PHE B CA 1
ATOM 1346 C C . PHE B 2 144 ? 251.314 228.007 239.360 1.00 26.63 144 PHE B C 1
ATOM 1347 O O . PHE B 2 144 ? 252.060 228.531 240.188 1.00 28.88 144 PHE B O 1
ATOM 1355 N N . THR B 2 145 ? 251.374 228.274 238.061 1.00 27.52 145 THR B N 1
ATOM 1356 C CA . THR B 2 145 ? 252.307 229.256 237.521 1.00 25.84 145 THR B CA 1
ATOM 1357 C C . THR B 2 145 ? 251.591 230.199 236.571 1.00 29.14 145 THR B C 1
ATOM 1358 O O . THR B 2 145 ? 250.463 229.933 236.155 1.00 28.29 145 THR B O 1
ATOM 1362 N N . GLY B 2 146 ? 252.248 231.298 236.215 1.00 26.58 146 GLY B N 1
ATOM 1363 C CA . GLY B 2 146 ? 251.647 232.246 235.287 1.00 28.15 146 GLY B CA 1
ATOM 1364 C C . GLY B 2 146 ? 252.487 232.453 234.035 1.00 28.22 146 GLY B C 1
ATOM 1365 O O . GLY B 2 146 ? 253.588 231.915 233.910 1.00 28.47 146 GLY B O 1
ATOM 1366 N N . TYR B 2 147 ? 251.962 233.265 233.127 1.00 28.79 147 TYR B N 1
ATOM 1367 C CA . TYR B 2 147 ? 252.634 233.604 231.880 1.00 28.10 147 TYR B CA 1
ATOM 1368 C C . TYR B 2 147 ? 252.780 235.109 231.767 1.00 29.28 147 TYR B C 1
ATOM 1369 O O . TYR B 2 147 ? 252.215 235.844 232.569 1.00 29.36 147 TYR B O 1
ATOM 1378 N N . GLY B 2 148 ? 253.525 235.563 230.764 1.00 29.04 148 GLY B N 1
ATOM 1379 C CA . GLY B 2 148 ? 253.729 236.989 230.489 1.00 30.51 148 GLY B CA 1
ATOM 1380 C C . GLY B 2 148 ? 252.837 237.913 231.317 1.00 29.78 148 GLY B C 1
ATOM 1381 O O . GLY B 2 148 ? 253.321 238.617 232.206 1.00 29.09 148 GLY B O 1
ATOM 1382 N N . GLU B 2 149 ? 251.542 237.929 231.012 1.00 29.43 149 GLU B N 1
ATOM 1383 C CA . GLU B 2 149 ? 250.580 238.827 231.648 1.00 29.04 149 GLU B CA 1
ATOM 1384 C C . GLU B 2 149 ? 250.691 238.802 233.173 1.00 29.02 149 GLU B C 1
ATOM 1385 O O . GLU B 2 149 ? 250.629 239.838 233.832 1.00 28.64 149 GLU B O 1
ATOM 1391 N N . ALA B 2 150 ? 250.844 237.603 233.722 1.00 27.41 150 ALA B N 1
ATOM 1392 C CA . ALA B 2 150 ? 250.970 237.411 235.162 1.00 27.74 150 ALA B CA 1
ATOM 1393 C C . ALA B 2 150 ? 252.356 236.884 235.504 1.00 28.93 150 ALA B C 1
ATOM 1394 O O . ALA B 2 150 ? 252.555 236.261 236.548 1.00 29.96 150 ALA B O 1
ATOM 1396 N N . GLY B 2 151 ? 253.304 237.120 234.608 1.00 29.54 151 GLY B N 1
ATOM 1397 C CA . GLY B 2 151 ? 254.672 236.651 234.761 1.00 30.85 151 GLY B CA 1
ATOM 1398 C C . GLY B 2 151 ? 255.627 237.812 235.006 1.00 29.41 151 GLY B C 1
ATOM 1399 O O . GLY B 2 151 ? 255.294 238.768 235.705 1.00 29.48 151 GLY B O 1
ATOM 1400 N N . SER B 2 152 ? 256.830 237.709 234.449 1.00 29.49 152 SER B N 1
ATOM 1401 C CA . SER B 2 152 ? 257.868 238.704 234.686 1.00 30.61 152 SER B CA 1
ATOM 1402 C C . SER B 2 152 ? 257.839 239.869 233.699 1.00 30.29 152 SER B C 1
ATOM 1403 O O . SER B 2 152 ? 258.414 240.924 233.970 1.00 30.42 152 SER B O 1
ATOM 1405 N N . THR B 2 153 ? 257.192 239.686 232.550 1.00 30.06 153 THR B N 1
ATOM 1406 C CA . THR B 2 153 ? 257.223 240.720 231.518 1.00 29.90 153 THR B CA 1
ATOM 1407 C C . THR B 2 153 ? 255.928 241.521 231.441 1.00 30.67 153 THR B C 1
ATOM 1408 O O . THR B 2 153 ? 255.933 242.677 231.018 1.00 30.48 153 THR B O 1
ATOM 1410 N N . GLY B 2 154 ? 254.817 240.908 231.835 1.00 30.31 154 GLY B N 1
ATOM 1411 C CA . GLY B 2 154 ? 253.520 241.574 231.779 1.00 30.46 154 GLY B CA 1
ATOM 1412 C C . GLY B 2 154 ? 252.925 241.548 230.374 1.00 30.73 154 GLY B C 1
ATOM 1413 O O . GLY B 2 154 ? 251.903 242.183 230.115 1.00 30.48 154 GLY B O 1
ATOM 1414 N N . GLU B 2 155 ? 253.573 240.826 229.465 1.00 30.26 155 GLU B N 1
ATOM 1415 C CA . GLU B 2 155 ? 253.130 240.779 228.078 1.00 30.11 155 GLU B CA 1
ATOM 1416 C C . GLU B 2 155 ? 251.919 239.863 227.886 1.00 29.93 155 GLU B C 1
ATOM 1417 O O . GLU B 2 155 ? 251.849 238.785 228.478 1.00 29.47 155 GLU B O 1
ATOM 1419 N N . PRO B 2 156 ? 250.982 240.250 227.014 1.00 29.53 156 PRO B N 1
ATOM 1420 C CA . PRO B 2 156 ? 249.779 239.531 226.640 1.00 29.40 156 PRO B CA 1
ATOM 1421 C C . PRO B 2 156 ? 250.096 238.418 225.656 1.00 28.75 156 PRO B C 1
ATOM 1422 O O . PRO B 2 156 ? 249.786 238.526 224.470 1.00 29.99 156 PRO B O 1
ATOM 1426 N N . THR B 2 157 ? 250.751 237.375 226.146 1.00 27.64 157 THR B N 1
ATOM 1427 C CA . THR B 2 157 ? 251.234 236.298 225.296 1.00 26.80 157 THR B CA 1
ATOM 1428 C C . THR B 2 157 ? 250.137 235.312 224.924 1.00 28.12 157 THR B C 1
ATOM 1429 O O . THR B 2 157 ? 249.052 235.310 225.513 1.00 29.23 157 THR B O 1
ATOM 1431 N N . THR B 2 158 ? 250.436 234.471 223.942 1.00 28.17 158 THR B N 1
ATOM 1432 C CA . THR B 2 158 ? 249.511 233.454 223.459 1.00 28.07 158 THR B CA 1
ATOM 1433 C C . THR B 2 158 ? 250.047 232.051 223.711 1.00 29.69 158 THR B C 1
ATOM 1434 O O . THR B 2 158 ? 251.235 231.783 223.518 1.00 28.15 158 THR B O 1
ATOM 1438 N N . LEU B 2 159 ? 249.171 231.153 224.148 1.00 28.53 159 LEU B N 1
ATOM 1439 C CA . LEU B 2 159 ? 249.544 229.759 224.352 1.00 26.62 159 LEU B CA 1
ATOM 1440 C C . LEU B 2 159 ? 249.683 229.056 223.011 1.00 30.17 159 LEU B C 1
ATOM 1441 O O . LEU B 2 159 ? 248.757 229.075 222.201 1.00 29.78 159 LEU B O 1
ATOM 1446 N N . ILE B 2 160 ? 250.842 228.444 222.773 1.00 29.54 160 ILE B N 1
ATOM 1447 C CA . ILE B 2 160 ? 251.123 227.788 221.498 1.00 27.55 160 ILE B CA 1
ATOM 1448 C C . ILE B 2 160 ? 251.165 226.267 221.600 1.00 29.51 160 ILE B C 1
ATOM 1449 O O . ILE B 2 160 ? 250.647 225.567 220.732 1.00 29.94 160 ILE B O 1
ATOM 1451 N N . GLU B 2 161 ? 251.853 225.754 222.614 1.00 29.66 161 GLU B N 1
ATOM 1452 C CA . GLU B 2 161 ? 252.029 224.309 222.738 1.00 29.16 161 GLU B CA 1
ATOM 1453 C C . GLU B 2 161 ? 251.846 223.842 224.171 1.00 30.13 161 GLU B C 1
ATOM 1454 O O . GLU B 2 161 ? 252.464 224.371 225.094 1.00 29.18 161 GLU B O 1
ATOM 1456 N N . LEU B 2 162 ? 251.038 222.807 224.350 1.00 27.57 162 LEU B N 1
ATOM 1457 C CA . LEU B 2 162 ? 250.887 222.189 225.655 1.00 27.07 162 LEU B CA 1
ATOM 1458 C C . LEU B 2 162 ? 251.393 220.752 225.596 1.00 27.53 162 LEU B C 1
ATOM 1459 O O . LEU B 2 162 ? 250.801 219.904 224.925 1.00 30.67 162 LEU B O 1
ATOM 1464 N N . ARG B 2 163 ? 252.515 220.483 226.260 1.00 28.84 163 ARG B N 1
ATOM 1465 C CA . ARG B 2 163 ? 253.139 219.167 226.166 1.00 28.53 163 ARG B CA 1
ATOM 1466 C C . ARG B 2 163 ? 253.254 218.456 227.508 1.00 29.55 163 ARG B C 1
ATOM 1467 O O . ARG B 2 163 ? 253.713 219.021 228.504 1.00 30.34 163 ARG B O 1
ATOM 1475 N N . VAL B 2 164 ? 252.856 217.192 227.507 1.00 29.90 164 VAL B N 1
ATOM 1476 C CA . VAL B 2 164 ? 252.879 216.329 228.678 1.00 29.05 164 VAL B CA 1
ATOM 1477 C C . VAL B 2 164 ? 254.153 215.500 228.706 1.00 29.66 164 VAL B C 1
ATOM 1478 O O . VAL B 2 164 ? 254.467 214.796 227.744 1.00 32.39 164 VAL B O 1
ATOM 1482 N N . ALA B 2 165 ? 254.877 215.572 229.815 1.00 29.90 165 ALA B N 1
ATOM 1483 C CA . ALA B 2 165 ? 256.137 214.857 229.955 1.00 31.74 165 ALA B CA 1
ATOM 1484 C C . ALA B 2 165 ? 255.919 213.351 229.831 1.00 32.14 165 ALA B C 1
ATOM 1485 O O . ALA B 2 165 ? 254.889 212.833 230.263 1.00 32.31 165 ALA B O 1
ATOM 1487 N N . GLY B 2 166 ? 256.894 212.654 229.241 1.00 33.86 166 GLY B N 1
ATOM 1488 C CA . GLY B 2 166 ? 256.837 211.203 229.089 1.00 33.55 166 GLY B CA 1
ATOM 1489 C C . GLY B 2 166 ? 257.887 210.713 228.103 1.00 34.22 166 GLY B C 1
ATOM 1490 O O . GLY B 2 166 ? 257.900 209.539 227.731 1.00 34.15 166 GLY B O 1
ATOM 1491 N N . THR C 3 30 ? 234.474 202.321 215.337 1.00 54.64 30 THR C N 1
ATOM 1492 C CA . THR C 3 30 ? 234.107 201.051 215.952 1.00 53.75 30 THR C CA 1
ATOM 1493 C C . THR C 3 30 ? 233.834 201.257 217.448 1.00 53.42 30 THR C C 1
ATOM 1494 O O . THR C 3 30 ? 234.756 201.523 218.223 1.00 53.46 30 THR C O 1
ATOM 1496 N N . VAL C 3 31 ? 232.558 201.150 217.846 1.00 53.43 31 VAL C N 1
ATOM 1497 C CA . VAL C 3 31 ? 232.139 201.366 219.232 1.00 53.95 31 VAL C CA 1
ATOM 1498 C C . VAL C 3 31 ? 231.539 200.101 219.824 1.00 54.21 31 VAL C C 1
ATOM 1499 O O . VAL C 3 31 ? 230.457 199.667 219.433 1.00 54.46 31 VAL C O 1
ATOM 1503 N N . GLY C 3 32 ? 232.239 199.530 220.793 1.00 55.02 32 GLY C N 1
ATOM 1504 C CA . GLY C 3 32 ? 231.833 198.272 221.401 1.00 55.61 32 GLY C CA 1
ATOM 1505 C C . GLY C 3 32 ? 232.791 197.902 222.518 1.00 56.75 32 GLY C C 1
ATOM 1506 O O . GLY C 3 32 ? 233.587 198.730 222.957 1.00 56.65 32 GLY C O 1
ATOM 1507 N N . ASP C 3 33 ? 232.701 196.668 222.992 1.00 57.31 33 ASP C N 1
ATOM 1508 C CA . ASP C 3 33 ? 233.570 196.219 224.069 1.00 57.07 33 ASP C CA 1
ATOM 1509 C C . ASP C 3 33 ? 235.019 196.144 223.590 1.00 56.41 33 ASP C C 1
ATOM 1510 O O . ASP C 3 33 ? 235.267 195.786 222.436 1.00 55.85 33 ASP C O 1
ATOM 1512 N N . PRO C 3 34 ? 235.981 196.492 224.452 1.00 56.52 34 PRO C N 1
ATOM 1513 C CA . PRO C 3 34 ? 237.401 196.244 224.302 1.00 56.85 34 PRO C CA 1
ATOM 1514 C C . PRO C 3 34 ? 237.652 194.749 224.247 1.00 57.95 34 PRO C C 1
ATOM 1515 O O . PRO C 3 34 ? 236.983 193.981 224.939 1.00 56.96 34 PRO C O 1
ATOM 1519 N N . THR C 3 35 ? 238.625 194.334 223.450 1.00 56.43 35 THR C N 1
ATOM 1520 C CA . THR C 3 35 ? 238.999 192.927 223.415 1.00 56.60 35 THR C CA 1
ATOM 1521 C C . THR C 3 35 ? 240.493 192.739 223.233 1.00 56.99 35 THR C C 1
ATOM 1522 O O . THR C 3 35 ? 241.112 193.361 222.371 1.00 56.17 35 THR C O 1
ATOM 1524 N N . THR C 3 36 ? 241.064 191.865 224.049 1.00 57.85 36 THR C N 1
ATOM 1525 C CA . THR C 3 36 ? 242.481 191.551 223.982 1.00 58.42 36 THR C CA 1
ATOM 1526 C C . THR C 3 36 ? 242.694 190.053 223.800 1.00 58.99 36 THR C C 1
ATOM 1527 O O . THR C 3 36 ? 243.792 189.545 224.021 1.00 59.27 36 THR C O 1
ATOM 1529 N N . ASP C 3 37 ? 241.627 189.339 223.445 1.00 58.97 37 ASP C N 1
ATOM 1530 C CA . ASP C 3 37 ? 241.703 187.884 223.338 1.00 60.39 37 ASP C CA 1
ATOM 1531 C C . ASP C 3 37 ? 242.470 187.439 222.100 1.00 61.61 37 ASP C C 1
ATOM 1532 O O . ASP C 3 37 ? 242.502 188.140 221.085 1.00 60.43 37 ASP C O 1
ATOM 1534 N N . ALA C 3 38 ? 243.044 186.240 222.177 1.00 61.31 38 ALA C N 1
ATOM 1535 C CA . ALA C 3 38 ? 243.848 185.683 221.093 1.00 61.18 38 ALA C CA 1
ATOM 1536 C C . ALA C 3 38 ? 242.975 185.026 220.036 1.00 60.20 38 ALA C C 1
ATOM 1537 O O . ALA C 3 38 ? 243.148 183.854 219.702 1.00 61.86 38 ALA C O 1
ATOM 1539 N N . LYS C 3 39 ? 242.051 185.805 219.500 1.00 60.61 39 LYS C N 1
ATOM 1540 C CA . LYS C 3 39 ? 241.226 185.399 218.379 1.00 61.23 39 LYS C CA 1
ATOM 1541 C C . LYS C 3 39 ? 241.396 186.436 217.295 1.00 61.99 39 LYS C C 1
ATOM 1542 O O . LYS C 3 39 ? 241.271 186.149 216.105 1.00 61.14 39 LYS C O 1
ATOM 1544 N N . LEU C 3 40 ? 241.690 187.654 217.740 1.00 60.96 40 LEU C N 1
ATOM 1545 C CA . LEU C 3 40 ? 241.862 188.802 216.864 1.00 60.28 40 LEU C CA 1
ATOM 1546 C C . LEU C 3 40 ? 243.237 189.418 217.072 1.00 61.61 40 LEU C C 1
ATOM 1547 O O . LEU C 3 40 ? 243.399 190.636 216.986 1.00 59.56 40 LEU C O 1
ATOM 1552 N N . ASP C 3 41 ? 244.227 188.582 217.358 1.00 59.93 41 ASP C N 1
ATOM 1553 C CA . ASP C 3 41 ? 245.581 189.062 217.612 1.00 60.83 41 ASP C CA 1
ATOM 1554 C C . ASP C 3 41 ? 246.390 189.152 216.327 1.00 60.37 41 ASP C C 1
ATOM 1555 O O . ASP C 3 41 ? 247.588 189.439 216.354 1.00 60.20 41 ASP C O 1
ATOM 1557 N N . PHE C 3 42 ? 245.719 188.943 215.202 1.00 60.71 42 PHE C N 1
ATOM 1558 C CA . PHE C 3 42 ? 246.336 189.020 213.888 1.00 60.27 42 PHE C CA 1
ATOM 1559 C C . PHE C 3 42 ? 246.193 190.415 213.310 1.00 59.93 42 PHE C C 1
ATOM 1560 O O . PHE C 3 42 ? 246.537 190.653 212.153 1.00 60.35 42 PHE C O 1
ATOM 1568 N N . THR C 3 43 ? 245.622 191.318 214.096 1.00 59.64 43 THR C N 1
ATOM 1569 C CA . THR C 3 43 ? 245.385 192.676 213.635 1.00 59.07 43 THR C CA 1
ATOM 1570 C C . THR C 3 43 ? 246.628 193.524 213.822 1.00 57.99 43 THR C C 1
ATOM 1571 O O . THR C 3 43 ? 247.539 193.161 214.568 1.00 58.61 43 THR C O 1
ATOM 1575 N N . ALA C 3 44 ? 246.643 194.674 213.166 1.00 57.30 44 ALA C N 1
ATOM 1576 C CA . ALA C 3 44 ? 247.798 195.554 213.229 1.00 57.14 44 ALA C CA 1
ATOM 1577 C C . ALA C 3 44 ? 247.392 197.017 213.176 1.00 56.65 44 ALA C C 1
ATOM 1578 O O . ALA C 3 44 ? 246.332 197.374 212.663 1.00 57.47 44 ALA C O 1
ATOM 1580 N N . ARG C 3 45 ? 248.272 197.862 213.700 1.00 55.04 45 ARG C N 1
ATOM 1581 C CA . ARG C 3 45 ? 248.109 199.307 213.633 1.00 53.73 45 ARG C CA 1
ATOM 1582 C C . ARG C 3 45 ? 249.331 199.913 212.966 1.00 55.53 45 ARG C C 1
ATOM 1583 O O . ARG C 3 45 ? 250.462 199.582 213.320 1.00 56.20 45 ARG C O 1
ATOM 1591 N N . LEU C 3 46 ? 249.118 200.790 211.993 1.00 54.24 46 LEU C N 1
ATOM 1592 C CA . LEU C 3 46 ? 250.260 201.379 211.308 1.00 53.78 46 LEU C CA 1
ATOM 1593 C C . LEU C 3 46 ? 250.208 202.895 211.306 1.00 54.67 46 LEU C C 1
ATOM 1594 O O . LEU C 3 46 ? 249.133 203.503 211.269 1.00 54.33 46 LEU C O 1
ATOM 1599 N N . THR C 3 47 ? 251.388 203.503 211.327 1.00 53.45 47 THR C N 1
ATOM 1600 C CA . THR C 3 47 ? 251.497 204.951 211.254 1.00 53.43 47 THR C CA 1
ATOM 1601 C C . THR C 3 47 ? 252.514 205.354 210.200 1.00 54.13 47 THR C C 1
ATOM 1602 O O . THR C 3 47 ? 253.562 204.722 210.044 1.00 54.72 47 THR C O 1
ATOM 1604 N N . ILE C 3 48 ? 252.189 206.424 209.483 1.00 52.75 48 ILE C N 1
ATOM 1605 C CA . ILE C 3 48 ? 253.038 206.908 208.407 1.00 52.56 48 ILE C CA 1
ATOM 1606 C C . ILE C 3 48 ? 253.632 208.258 208.769 1.00 54.88 48 ILE C C 1
ATOM 1607 O O . ILE C 3 48 ? 252.905 209.211 209.048 1.00 53.33 48 ILE C O 1
ATOM 1609 N N . GLY C 3 49 ? 254.959 208.326 208.783 1.00 55.55 49 GLY C N 1
ATOM 1610 C CA . GLY C 3 49 ? 255.652 209.539 209.188 1.00 54.04 49 GLY C CA 1
ATOM 1611 C C . GLY C 3 49 ? 255.587 209.671 210.698 1.00 52.50 49 GLY C C 1
ATOM 1612 O O . GLY C 3 49 ? 255.287 208.702 211.397 1.00 53.18 49 GLY C O 1
ATOM 1613 N N . THR C 3 50 ? 255.873 210.862 211.207 1.00 51.63 50 THR C N 1
ATOM 1614 C CA . THR C 3 50 ? 255.830 211.089 212.644 1.00 51.79 50 THR C CA 1
ATOM 1615 C C . THR C 3 50 ? 254.388 211.173 213.129 1.00 51.90 50 THR C C 1
ATOM 1616 O O . THR C 3 50 ? 254.014 210.553 214.125 1.00 51.13 50 THR C O 1
ATOM 1618 N N . ASP C 3 51 ? 253.581 211.954 212.421 1.00 51.30 51 ASP C N 1
ATOM 1619 C CA . ASP C 3 51 ? 252.183 212.165 212.765 1.00 50.10 51 ASP C CA 1
ATOM 1620 C C . ASP C 3 51 ? 251.349 212.488 211.531 1.00 49.69 51 ASP C C 1
ATOM 1621 O O . ASP C 3 51 ? 250.260 213.046 211.637 1.00 49.00 51 ASP C O 1
ATOM 1623 N N . TYR C 3 52 ? 251.881 212.164 210.357 1.00 51.46 52 TYR C N 1
ATOM 1624 C CA . TYR C 3 52 ? 251.229 212.520 209.104 1.00 50.48 52 TYR C CA 1
ATOM 1625 C C . TYR C 3 52 ? 249.886 211.818 208.936 1.00 50.76 52 TYR C C 1
ATOM 1626 O O . TYR C 3 52 ? 248.855 212.471 208.773 1.00 51.32 52 TYR C O 1
ATOM 1635 N N . ARG C 3 53 ? 249.889 210.484 209.007 1.00 51.04 53 ARG C N 1
ATOM 1636 C CA . ARG C 3 53 ? 248.649 209.719 208.912 1.00 51.22 53 ARG C CA 1
ATOM 1637 C C . ARG C 3 53 ? 248.659 208.475 209.798 1.00 51.99 53 ARG C C 1
ATOM 1638 O O . ARG C 3 53 ? 249.715 207.921 210.095 1.00 52.58 53 ARG C O 1
ATOM 1646 N N . SER C 3 54 ? 247.466 208.007 210.164 1.00 50.52 54 SER C N 1
ATOM 1647 C CA . SER C 3 54 ? 247.323 206.759 210.915 1.00 49.98 54 SER C CA 1
ATOM 1648 C C . SER C 3 54 ? 246.076 205.974 210.490 1.00 50.21 54 SER C C 1
ATOM 1649 O O . SER C 3 54 ? 245.019 206.558 210.232 1.00 52.04 54 SER C O 1
ATOM 1651 N N . CYS C 3 55 ? 246.220 204.641 210.411 1.00 51.71 55 CYS C N 1
ATOM 1652 C CA . CYS C 3 55 ? 245.114 203.751 210.074 1.00 52.58 55 CYS C CA 1
ATOM 1653 C C . CYS C 3 55 ? 245.399 202.317 210.524 1.00 54.15 55 CYS C C 1
ATOM 1654 O O . CYS C 3 55 ? 246.436 202.046 211.132 1.00 55.19 55 CYS C O 1
ATOM 1657 N N . SER C 3 56 ? 244.440 201.421 210.295 1.00 54.24 56 SER C N 1
ATOM 1658 C CA . SER C 3 56 ? 244.503 200.049 210.799 1.00 53.83 56 SER C CA 1
ATOM 1659 C C . SER C 3 56 ? 244.823 199.048 209.687 1.00 56.60 56 SER C C 1
ATOM 1660 O O . SER C 3 56 ? 244.852 199.401 208.510 1.00 57.47 56 SER C O 1
ATOM 1662 N N . GLY C 3 57 ? 245.058 197.790 210.067 1.00 56.79 57 GLY C N 1
ATOM 1663 C CA . GLY C 3 57 ? 245.312 196.720 209.101 1.00 57.37 57 GLY C CA 1
ATOM 1664 C C . GLY C 3 57 ? 245.286 195.340 209.760 1.00 58.11 57 GLY C C 1
ATOM 1665 O O . GLY C 3 57 ? 244.967 195.216 210.945 1.00 59.51 57 GLY C O 1
ATOM 1666 N N . ALA C 3 58 ? 245.607 194.300 208.986 1.00 59.84 58 ALA C N 1
ATOM 1667 C CA . ALA C 3 58 ? 245.627 192.929 209.499 1.00 61.59 58 ALA C CA 1
ATOM 1668 C C . ALA C 3 58 ? 246.617 192.067 208.721 1.00 62.56 58 ALA C C 1
ATOM 1669 O O . ALA C 3 58 ? 246.912 192.346 207.561 1.00 62.93 58 ALA C O 1
ATOM 1671 N N . LEU C 3 59 ? 247.121 191.013 209.355 1.00 60.91 59 LEU C N 1
ATOM 1672 C CA . LEU C 3 59 ? 248.094 190.136 208.713 1.00 63.13 59 LEU C CA 1
ATOM 1673 C C . LEU C 3 59 ? 247.460 189.140 207.755 1.00 64.09 59 LEU C C 1
ATOM 1674 O O . LEU C 3 59 ? 246.423 188.544 208.052 1.00 64.62 59 LEU C O 1
ATOM 1679 N N . VAL C 3 60 ? 248.131 188.915 206.630 1.00 64.59 60 VAL C N 1
ATOM 1680 C CA . VAL C 3 60 ? 247.745 187.860 205.697 1.00 63.07 60 VAL C CA 1
ATOM 1681 C C . VAL C 3 60 ? 248.853 186.824 205.603 1.00 63.54 60 VAL C C 1
ATOM 1682 O O . VAL C 3 60 ? 248.634 185.696 205.163 1.00 65.42 60 VAL C O 1
ATOM 1686 N N . ASP C 3 61 ? 250.037 187.212 206.061 1.00 66.17 61 ASP C N 1
ATOM 1687 C CA . ASP C 3 61 ? 251.193 186.329 206.132 1.00 66.96 61 ASP C CA 1
ATOM 1688 C C . ASP C 3 61 ? 252.078 186.773 207.287 1.00 66.81 61 ASP C C 1
ATOM 1689 O O . ASP C 3 61 ? 251.783 187.766 207.948 1.00 67.32 61 ASP C O 1
ATOM 1691 N N . THR C 3 62 ? 253.179 186.069 207.510 1.00 66.37 62 THR C N 1
ATOM 1692 C CA . THR C 3 62 ? 254.111 186.459 208.561 1.00 66.75 62 THR C CA 1
ATOM 1693 C C . THR C 3 62 ? 254.966 187.632 208.103 1.00 65.87 62 THR C C 1
ATOM 1694 O O . THR C 3 62 ? 255.602 188.306 208.912 1.00 66.42 62 THR C O 1
ATOM 1696 N N . GLN C 3 63 ? 254.982 187.868 206.795 1.00 67.06 63 GLN C N 1
ATOM 1697 C CA . GLN C 3 63 ? 255.752 188.957 206.207 1.00 67.33 63 GLN C CA 1
ATOM 1698 C C . GLN C 3 63 ? 254.863 190.058 205.633 1.00 66.88 63 GLN C C 1
ATOM 1699 O O . GLN C 3 63 ? 255.348 191.133 205.278 1.00 66.78 63 GLN C O 1
ATOM 1701 N N . TRP C 3 64 ? 253.571 189.777 205.486 1.00 67.99 64 TRP C N 1
ATOM 1702 C CA . TRP C 3 64 ? 252.690 190.709 204.790 1.00 68.48 64 TRP C CA 1
ATOM 1703 C C . TRP C 3 64 ? 251.497 191.170 205.623 1.00 66.76 64 TRP C C 1
ATOM 1704 O O . TRP C 3 64 ? 250.815 190.368 206.268 1.00 65.33 64 TRP C O 1
ATOM 1715 N N . VAL C 3 65 ? 251.213 192.468 205.532 1.00 65.65 65 VAL C N 1
ATOM 1716 C CA . VAL C 3 65 ? 250.061 193.080 206.190 1.00 62.92 65 VAL C CA 1
ATOM 1717 C C . VAL C 3 65 ? 249.150 193.748 205.168 1.00 64.74 65 VAL C C 1
ATOM 1718 O O . VAL C 3 65 ? 249.612 194.487 204.299 1.00 65.08 65 VAL C O 1
ATOM 1720 N N . LEU C 3 66 ? 247.857 193.473 205.259 1.00 63.61 66 LEU C N 1
ATOM 1721 C CA . LEU C 3 66 ? 246.887 194.032 204.330 1.00 63.62 66 LEU C CA 1
ATOM 1722 C C . LEU C 3 66 ? 246.180 195.248 204.921 1.00 62.47 66 LEU C C 1
ATOM 1723 O O . LEU C 3 66 ? 245.658 195.198 206.035 1.00 62.04 66 LEU C O 1
ATOM 1728 N N . THR C 3 67 ? 246.176 196.343 204.165 1.00 62.08 67 THR C N 1
ATOM 1729 C CA . THR C 3 67 ? 245.496 197.573 204.566 1.00 60.85 67 THR C CA 1
ATOM 1730 C C . THR C 3 67 ? 244.916 198.291 203.349 1.00 61.63 67 THR C C 1
ATOM 1731 O O . THR C 3 67 ? 244.911 197.746 202.246 1.00 62.54 67 THR C O 1
ATOM 1733 N N . ALA C 3 68 ? 244.401 199.498 203.559 1.00 59.52 68 ALA C N 1
ATOM 1734 C CA . ALA C 3 68 ? 243.829 200.288 202.470 1.00 61.82 68 ALA C CA 1
ATOM 1735 C C . ALA C 3 68 ? 244.926 201.056 201.751 1.00 62.37 68 ALA C C 1
ATOM 1736 O O . ALA C 3 68 ? 245.969 201.347 202.335 1.00 62.44 68 ALA C O 1
ATOM 1738 N N . ALA C 3 69 ? 244.703 201.376 200.482 1.00 63.17 69 ALA C N 1
ATOM 1739 C CA . ALA C 3 69 ? 245.701 202.103 199.709 1.00 63.52 69 ALA C CA 1
ATOM 1740 C C . ALA C 3 69 ? 245.642 203.587 200.029 1.00 62.13 69 ALA C C 1
ATOM 1741 O O . ALA C 3 69 ? 246.657 204.282 199.976 1.00 62.03 69 ALA C O 1
ATOM 1743 N N . SER C 3 70 ? 244.460 204.058 200.412 1.00 61.78 70 SER C N 1
ATOM 1744 C CA . SER C 3 70 ? 244.245 205.475 200.703 1.00 61.21 70 SER C CA 1
ATOM 1745 C C . SER C 3 70 ? 245.143 206.022 201.815 1.00 61.20 70 SER C C 1
ATOM 1746 O O . SER C 3 70 ? 245.424 207.220 201.844 1.00 61.30 70 SER C O 1
ATOM 1748 N N . CYS C 3 71 ? 245.630 205.145 202.704 1.00 60.44 71 CYS C N 1
ATOM 1749 C CA . CYS C 3 71 ? 246.499 205.538 203.814 1.00 58.87 71 CYS C CA 1
ATOM 1750 C C . CYS C 3 71 ? 247.814 206.112 203.295 1.00 60.61 71 CYS C C 1
ATOM 1751 O O . CYS C 3 71 ? 248.479 206.889 203.979 1.00 61.27 71 CYS C O 1
ATOM 1754 N N . PHE C 3 72 ? 248.189 205.715 202.084 1.00 61.06 72 PHE C N 1
ATOM 1755 C CA . PHE C 3 72 ? 249.460 206.111 201.500 1.00 60.77 72 PHE C CA 1
ATOM 1756 C C . PHE C 3 72 ? 249.280 207.119 200.370 1.00 60.62 72 PHE C C 1
ATOM 1757 O O . PHE C 3 72 ? 250.202 207.357 199.589 1.00 61.46 72 PHE C O 1
ATOM 1765 N N . ALA C 3 73 ? 248.088 207.698 200.275 1.00 61.06 73 ALA C N 1
ATOM 1766 C CA . ALA C 3 73 ? 247.796 208.670 199.230 1.00 61.85 73 ALA C CA 1
ATOM 1767 C C . ALA C 3 73 ? 247.953 210.094 199.751 1.00 62.03 73 ALA C C 1
ATOM 1768 O O . ALA C 3 73 ? 247.671 210.372 200.917 1.00 61.11 73 ALA C O 1
ATOM 1770 N N . ASP C 3 74 ? 248.343 211.010 198.866 1.00 61.92 74 ASP C N 1
ATOM 1771 C CA . ASP C 3 74 ? 248.368 212.429 199.213 1.00 61.76 74 ASP C CA 1
ATOM 1772 C C . ASP C 3 74 ? 246.941 212.925 199.388 1.00 61.94 74 ASP C C 1
ATOM 1773 O O . ASP C 3 74 ? 246.660 213.791 200.217 1.00 61.32 74 ASP C O 1
ATOM 1775 N N . ASP C 3 75 ? 246.042 212.338 198.609 1.00 61.69 75 ASP C N 1
ATOM 1776 C CA . ASP C 3 75 ? 244.616 212.590 198.714 1.00 61.80 75 ASP C CA 1
ATOM 1777 C C . ASP C 3 75 ? 243.893 211.260 198.893 1.00 61.68 75 ASP C C 1
ATOM 1778 O O . ASP C 3 75 ? 243.793 210.490 197.939 1.00 61.09 75 ASP C O 1
ATOM 1780 N N . PRO C 3 76 ? 243.401 210.959 200.098 1.00 62.10 76 PRO C N 1
ATOM 1781 C CA . PRO C 3 76 ? 242.857 209.678 200.502 1.00 61.22 76 PRO C CA 1
ATOM 1782 C C . PRO C 3 76 ? 241.596 209.349 199.717 1.00 63.30 76 PRO C C 1
ATOM 1783 O O . PRO C 3 76 ? 241.168 208.197 199.669 1.00 60.99 76 PRO C O 1
ATOM 1787 N N . ASN C 3 77 ? 241.011 210.360 199.079 1.00 60.37 77 ASN C N 1
ATOM 1788 C CA . ASN C 3 77 ? 239.801 210.159 198.297 1.00 61.55 77 ASN C CA 1
ATOM 1789 C C . ASN C 3 77 ? 240.140 209.841 196.848 1.00 61.96 77 ASN C C 1
ATOM 1790 O O . ASN C 3 77 ? 239.250 209.640 196.021 1.00 61.53 77 ASN C O 1
ATOM 1792 N N . GLN C 3 78 ? 241.434 209.791 196.545 1.00 61.96 78 GLN C N 1
ATOM 1793 C CA . GLN C 3 78 ? 241.901 209.482 195.202 1.00 62.49 78 GLN C CA 1
ATOM 1794 C C . GLN C 3 78 ? 243.128 208.570 195.228 1.00 63.01 78 GLN C C 1
ATOM 1795 O O . GLN C 3 78 ? 244.208 208.987 194.810 1.00 64.21 78 GLN C O 1
ATOM 1797 N N . PRO C 3 79 ? 242.984 207.317 195.676 1.00 62.62 79 PRO C N 1
ATOM 1798 C CA . PRO C 3 79 ? 244.041 206.335 195.858 1.00 62.30 79 PRO C CA 1
ATOM 1799 C C . PRO C 3 79 ? 244.454 205.708 194.531 1.00 63.03 79 PRO C C 1
ATOM 1800 O O . PRO C 3 79 ? 244.525 204.487 194.403 1.00 63.54 79 PRO C O 1
ATOM 1804 N N . ASP C 3 80 ? 244.717 206.561 193.547 1.00 63.49 80 ASP C N 1
ATOM 1805 C CA . ASP C 3 80 ? 245.109 206.126 192.213 1.00 63.31 80 ASP C CA 1
ATOM 1806 C C . ASP C 3 80 ? 246.603 206.303 191.985 1.00 63.93 80 ASP C C 1
ATOM 1807 O O . ASP C 3 80 ? 247.193 205.643 191.130 1.00 64.39 80 ASP C O 1
ATOM 1809 N N . THR C 3 81 ? 247.205 207.222 192.733 1.00 63.96 81 THR C N 1
ATOM 1810 C CA . THR C 3 81 ? 248.605 207.581 192.546 1.00 64.34 81 THR C CA 1
ATOM 1811 C C . THR C 3 81 ? 249.507 206.822 193.507 1.00 64.95 81 THR C C 1
ATOM 1812 O O . THR C 3 81 ? 250.717 207.056 193.563 1.00 64.71 81 THR C O 1
ATOM 1814 N N . VAL C 3 82 ? 248.921 205.900 194.255 1.00 64.02 82 VAL C N 1
ATOM 1815 C CA . VAL C 3 82 ? 249.689 205.108 195.200 1.00 64.07 82 VAL C CA 1
ATOM 1816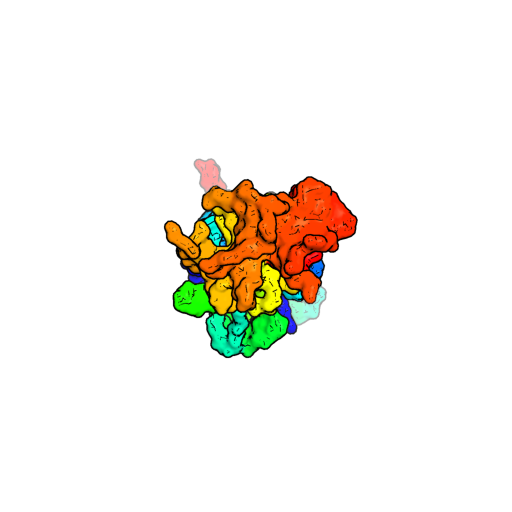 C C . VAL C 3 82 ? 250.407 204.000 194.450 1.00 64.74 82 VAL C C 1
ATOM 1817 O O . VAL C 3 82 ? 249.900 202.886 194.331 1.00 65.04 82 VAL C O 1
ATOM 1819 N N . ALA C 3 83 ? 251.570 204.336 193.905 1.00 65.24 83 ALA C N 1
ATOM 1820 C CA . ALA C 3 83 ? 252.332 203.434 193.051 1.00 65.83 83 ALA C CA 1
ATOM 1821 C C . ALA C 3 83 ? 253.063 202.383 193.870 1.00 65.64 83 ALA C C 1
ATOM 1822 O O . ALA C 3 83 ? 253.351 202.589 195.048 1.00 65.34 83 ALA C O 1
ATOM 1824 N N . ALA C 3 84 ? 253.378 201.260 193.229 1.00 65.36 84 ALA C N 1
ATOM 1825 C CA . ALA C 3 84 ? 254.150 200.202 193.867 1.00 65.42 84 ALA C CA 1
ATOM 1826 C C . ALA C 3 84 ? 255.575 200.663 194.127 1.00 65.46 84 ALA C C 1
ATOM 1827 O O . ALA C 3 84 ? 256.152 201.408 193.332 1.00 65.61 84 ALA C O 1
ATOM 1829 N N . GLY C 3 85 ? 256.150 200.196 195.227 1.00 65.23 85 GLY C N 1
ATOM 1830 C CA . GLY C 3 85 ? 257.524 200.541 195.571 1.00 64.69 85 GLY C CA 1
ATOM 1831 C C . GLY C 3 85 ? 257.644 200.923 197.038 1.00 64.76 85 GLY C C 1
ATOM 1832 O O . GLY C 3 85 ? 256.803 200.554 197.857 1.00 64.84 85 GLY C O 1
ATOM 1833 N N . LYS C 3 86 ? 258.706 201.638 197.376 1.00 63.80 86 LYS C N 1
ATOM 1834 C CA . LYS C 3 86 ? 258.936 202.030 198.757 1.00 63.93 86 LYS C CA 1
ATOM 1835 C C . LYS C 3 86 ? 257.924 203.095 199.170 1.00 63.94 86 LYS C C 1
ATOM 1836 O O . LYS C 3 86 ? 257.509 203.903 198.335 1.00 63.06 86 LYS C O 1
ATOM 1838 N N . PRO C 3 87 ? 257.507 203.117 200.439 1.00 63.45 87 PRO C N 1
ATOM 1839 C CA . PRO C 3 87 ? 256.701 204.148 201.066 1.00 61.71 87 PRO C CA 1
ATOM 1840 C C . PRO C 3 87 ? 257.330 205.520 200.908 1.00 61.52 87 PRO C C 1
ATOM 1841 O O . PRO C 3 87 ? 258.552 205.665 201.027 1.00 61.89 87 PRO C O 1
ATOM 1845 N N . ALA C 3 88 ? 256.510 206.534 200.655 1.00 62.13 88 ALA C N 1
ATOM 1846 C CA . ALA C 3 88 ? 256.980 207.905 200.517 1.00 62.22 88 ALA C CA 1
ATOM 1847 C C . ALA C 3 88 ? 257.587 208.411 201.823 1.00 61.61 88 ALA C C 1
ATOM 1848 O O . ALA C 3 88 ? 258.553 209.169 201.824 1.00 60.94 88 ALA C O 1
ATOM 1850 N N . GLN C 3 89 ? 256.997 207.982 202.931 1.00 60.81 89 GLN C N 1
ATOM 1851 C CA . GLN C 3 89 ? 257.471 208.352 204.261 1.00 59.18 89 GLN C CA 1
ATOM 1852 C C . GLN C 3 89 ? 257.725 207.094 205.071 1.00 60.59 89 GLN C C 1
ATOM 1853 O O . GLN C 3 89 ? 257.091 206.063 204.843 1.00 61.12 89 GLN C O 1
ATOM 1855 N N . LEU C 3 90 ? 258.622 207.176 206.044 1.00 59.22 90 LEU C N 1
ATOM 1856 C CA . LEU C 3 90 ? 258.885 206.009 206.873 1.00 59.05 90 LEU C CA 1
ATOM 1857 C C . LEU C 3 90 ? 257.600 205.524 207.519 1.00 57.89 90 LEU C C 1
ATOM 1858 O O . LEU C 3 90 ? 256.892 206.292 208.170 1.00 56.79 90 LEU C O 1
ATOM 1863 N N . THR C 3 91 ? 257.310 204.245 207.333 1.00 57.41 91 THR C N 1
ATOM 1864 C CA . THR C 3 91 ? 256.092 203.649 207.859 1.00 56.96 91 THR C CA 1
ATOM 1865 C C . THR C 3 91 ? 256.421 202.487 208.778 1.00 56.75 91 THR C C 1
ATOM 1866 O O . THR C 3 91 ? 257.262 201.648 208.462 1.00 58.54 91 THR C O 1
ATOM 1870 N N . ARG C 3 92 ? 255.753 202.459 209.925 1.00 56.05 92 ARG C N 1
ATOM 1871 C CA . ARG C 3 92 ? 255.943 201.386 210.892 1.00 56.95 92 ARG C CA 1
ATOM 1872 C C . ARG C 3 92 ? 254.615 200.717 211.210 1.00 57.63 92 ARG C C 1
ATOM 1873 O O . ARG C 3 92 ? 253.558 201.340 211.117 1.00 57.31 92 ARG C O 1
ATOM 1875 N N . ALA C 3 93 ? 254.676 199.456 211.622 1.00 55.45 93 ALA C N 1
ATOM 1876 C CA . ALA C 3 93 ? 253.469 198.748 212.023 1.00 54.63 93 ALA C CA 1
ATOM 1877 C C . ALA C 3 93 ? 253.697 197.959 213.302 1.00 55.09 93 ALA C C 1
ATOM 1878 O O . ALA C 3 93 ? 254.743 197.336 213.491 1.00 57.09 93 ALA C O 1
ATOM 1880 N N . THR C 3 94 ? 252.688 197.966 214.164 1.00 55.33 94 THR C N 1
ATOM 1881 C CA . THR C 3 94 ? 252.710 197.186 215.391 1.00 56.05 94 THR C CA 1
ATOM 1882 C C . THR C 3 94 ? 251.659 196.090 215.317 1.00 55.28 94 THR C C 1
ATOM 1883 O O . THR C 3 94 ? 250.507 196.339 214.958 1.00 56.42 94 THR C O 1
ATOM 1885 N N . VAL C 3 95 ? 252.071 194.868 215.617 1.00 55.56 95 VAL C N 1
ATOM 1886 C CA . VAL C 3 95 ? 251.203 193.716 215.446 1.00 54.83 95 VAL C CA 1
ATOM 1887 C C . VAL C 3 95 ? 250.931 192.983 216.752 1.00 56.94 95 VAL C C 1
ATOM 1888 O O . VAL C 3 95 ? 251.855 192.639 217.490 1.00 57.90 95 VAL C O 1
ATOM 1892 N N . GLY C 3 96 ? 249.653 192.749 217.034 1.00 56.18 96 GLY C N 1
ATOM 1893 C CA . GLY C 3 96 ? 249.243 191.960 218.195 1.00 56.17 96 GLY C CA 1
ATOM 1894 C C . GLY C 3 96 ? 249.178 192.767 219.491 1.00 55.06 96 GLY C C 1
ATOM 1895 O O . GLY C 3 96 ? 248.787 192.245 220.537 1.00 55.40 96 GLY C O 1
ATOM 1896 N N . ARG C 3 97 ? 249.548 194.040 219.430 1.00 54.99 97 ARG C N 1
ATOM 1897 C CA . ARG C 3 97 ? 249.564 194.862 220.635 1.00 55.14 97 ARG C CA 1
ATOM 1898 C C . ARG C 3 97 ? 248.179 195.407 220.939 1.00 54.16 97 ARG C C 1
ATOM 1899 O O . ARG C 3 97 ? 247.881 196.573 220.683 1.00 55.15 97 ARG C O 1
ATOM 1907 N N . ALA C 3 98 ? 247.330 194.543 221.478 1.00 54.55 98 ALA C N 1
ATOM 1908 C CA . ALA C 3 98 ? 245.945 194.898 221.759 1.00 55.05 98 ALA C CA 1
ATOM 1909 C C . ALA C 3 98 ? 245.860 196.063 222.736 1.00 54.80 98 ALA C C 1
ATOM 1910 O O . ALA C 3 98 ? 244.930 196.866 222.675 1.00 54.61 98 ALA C O 1
ATOM 1912 N N . ASP C 3 99 ? 246.818 196.137 223.656 1.00 53.81 99 ASP C N 1
ATOM 1913 C CA . ASP C 3 99 ? 246.844 197.176 224.681 1.00 54.34 99 ASP C CA 1
ATOM 1914 C C . ASP C 3 99 ? 248.093 198.048 224.553 1.00 54.25 99 ASP C C 1
ATOM 1915 O O . ASP C 3 99 ? 249.214 197.584 224.761 1.00 54.99 99 ASP C O 1
ATOM 1917 N N . SER C 3 100 ? 247.891 199.303 224.159 1.00 54.07 100 SER C N 1
ATOM 1918 C CA . SER C 3 100 ? 248.980 200.216 223.820 1.00 53.86 100 SER C CA 1
ATOM 1919 C C . SER C 3 100 ? 249.851 200.627 225.007 1.00 54.33 100 SER C C 1
ATOM 1920 O O . SER C 3 100 ? 250.895 201.252 224.819 1.00 54.46 100 SER C O 1
ATOM 1922 N N . ASN C 3 101 ? 249.423 200.309 226.226 1.00 54.51 101 ASN C N 1
ATOM 1923 C CA . ASN C 3 101 ? 250.189 200.703 227.405 1.00 55.01 101 ASN C CA 1
ATOM 1924 C C . ASN C 3 101 ? 251.206 199.647 227.820 1.00 55.08 101 ASN C C 1
ATOM 1925 O O . ASN C 3 101 ? 251.925 199.825 228.805 1.00 56.00 101 ASN C O 1
ATOM 1927 N N . ILE C 3 102 ? 251.280 198.556 227.067 1.00 55.09 102 ILE C N 1
ATOM 1928 C CA . ILE C 3 102 ? 252.257 197.512 227.351 1.00 55.36 102 ILE C CA 1
ATOM 1929 C C . ILE C 3 102 ? 253.095 197.209 226.116 1.00 56.80 102 ILE C C 1
ATOM 1930 O O . ILE C 3 102 ? 252.722 197.560 224.999 1.00 56.46 102 ILE C O 1
ATOM 1932 N N . ALA C 3 103 ? 254.240 196.566 226.319 1.00 57.33 103 ALA C N 1
ATOM 1933 C CA . ALA C 3 103 ? 255.161 196.283 225.221 1.00 56.86 103 ALA C CA 1
ATOM 1934 C C . ALA C 3 103 ? 254.792 195.011 224.467 1.00 57.63 103 ALA C C 1
ATOM 1935 O O . ALA C 3 103 ? 255.437 194.662 223.479 1.00 56.91 103 ALA C O 1
ATOM 1937 N N . ASN C 3 104 ? 253.763 194.314 224.926 1.00 57.02 104 ASN C N 1
ATOM 1938 C CA . ASN C 3 104 ? 253.365 193.067 224.285 1.00 57.04 104 ASN C CA 1
ATOM 1939 C C . ASN C 3 104 ? 253.060 193.285 222.811 1.00 57.38 104 ASN C C 1
ATOM 1940 O O . ASN C 3 104 ? 252.320 194.200 222.451 1.00 57.16 104 ASN C O 1
ATOM 1942 N N . GLY C 3 105 ? 253.628 192.437 221.962 1.00 57.89 105 GLY C N 1
ATOM 1943 C CA . GLY C 3 105 ? 253.419 192.541 220.523 1.00 58.25 105 GLY C CA 1
ATOM 1944 C C . GLY C 3 105 ? 254.743 192.709 219.791 1.00 58.09 105 GLY C C 1
ATOM 1945 O O . GLY C 3 105 ? 255.811 192.641 220.398 1.00 59.46 105 GLY C O 1
ATOM 1946 N N . TYR C 3 106 ? 254.668 192.902 218.480 1.00 58.30 106 TYR C N 1
ATOM 1947 C CA . TYR C 3 106 ? 255.864 193.015 217.657 1.00 58.14 106 TYR C CA 1
ATOM 1948 C C . TYR C 3 106 ? 255.857 194.303 216.852 1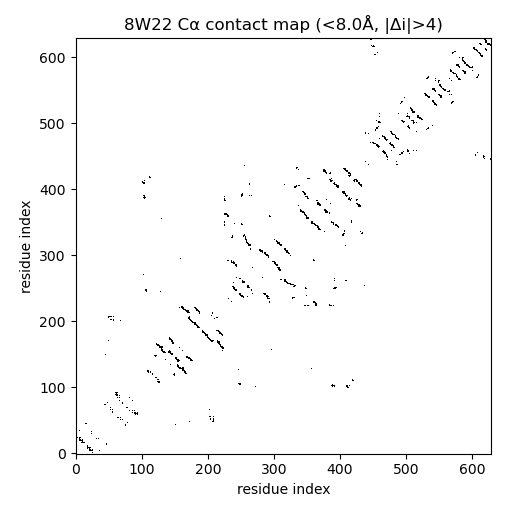.00 58.82 106 TYR C C 1
ATOM 1949 O O . TYR C 3 106 ? 254.808 194.756 216.398 1.00 57.32 106 TYR C O 1
ATOM 1958 N N . VAL C 3 107 ? 257.034 194.883 216.653 1.00 57.83 107 VAL C N 1
ATOM 1959 C CA . VAL C 3 107 ? 257.148 196.091 215.848 1.00 57.37 107 VAL C CA 1
ATOM 1960 C C . VAL C 3 107 ? 258.041 195.855 214.640 1.00 57.66 107 VAL C C 1
ATOM 1961 O O . VAL C 3 107 ? 259.160 195.355 214.769 1.00 58.72 107 VAL C O 1
ATOM 1963 N N . ARG C 3 108 ? 257.532 196.207 213.465 1.00 58.49 108 ARG C N 1
ATOM 1964 C CA . ARG C 3 108 ? 258.254 196.005 212.218 1.00 58.57 108 ARG C CA 1
ATOM 1965 C C . ARG C 3 108 ? 258.194 197.232 211.319 1.00 57.84 108 ARG C C 1
ATOM 1966 O O . ARG C 3 108 ? 257.227 197.994 211.349 1.00 58.71 108 ARG C O 1
ATOM 1974 N N . GLU C 3 109 ? 259.218 197.401 210.491 1.00 59.64 109 GLU C N 1
ATOM 1975 C CA . GLU C 3 109 ? 259.229 198.474 209.504 1.00 60.52 109 GLU C CA 1
ATOM 1976 C C . GLU C 3 109 ? 258.638 198.000 208.184 1.00 62.41 109 GLU C C 1
ATOM 1977 O O . GLU C 3 109 ? 258.795 196.837 207.806 1.00 62.48 109 GLU C O 1
ATOM 1979 N N . VAL C 3 110 ? 257.984 198.913 207.473 1.00 61.11 110 VAL C N 1
ATOM 1980 C CA . VAL C 3 110 ? 257.441 198.615 206.153 1.00 61.34 110 VAL C CA 1
ATOM 1981 C C . VAL C 3 110 ? 258.430 199.020 205.072 1.00 61.41 110 VAL C C 1
ATOM 1982 O O . VAL C 3 110 ? 258.924 200.147 205.064 1.00 62.14 110 VAL C O 1
ATOM 1984 N N . VAL C 3 111 ? 258.735 198.095 204.172 1.00 62.91 111 VAL C N 1
ATOM 1985 C CA . VAL C 3 111 ? 259.733 198.360 203.144 1.00 63.15 111 VAL C CA 1
ATOM 1986 C C . VAL C 3 111 ? 259.140 198.536 201.748 1.00 63.91 111 VAL C C 1
ATOM 1987 O O . VAL C 3 111 ? 259.629 199.352 200.968 1.00 64.60 111 VAL C O 1
ATOM 1989 N N . GLU C 3 112 ? 258.111 197.763 201.419 1.00 64.91 112 GLU C N 1
ATOM 1990 C CA . GLU C 3 112 ? 257.544 197.818 200.071 1.00 65.39 112 GLU C CA 1
ATOM 1991 C C . GLU C 3 112 ? 256.022 197.796 200.075 1.00 65.09 112 GLU C C 1
ATOM 1992 O O . GLU C 3 112 ? 255.398 197.140 200.911 1.00 65.31 112 GLU C O 1
ATOM 1998 N N . LEU C 3 113 ? 255.428 198.483 199.106 1.00 65.00 113 LEU C N 1
ATOM 1999 C CA . LEU C 3 113 ? 253.985 198.476 198.926 1.00 65.08 113 LEU C CA 1
ATOM 2000 C C . LEU C 3 113 ? 253.599 197.877 197.580 1.00 65.41 113 LEU C C 1
ATOM 2001 O O . LEU C 3 113 ? 254.185 198.209 196.548 1.00 65.46 113 LEU C O 1
ATOM 2006 N N . VAL C 3 114 ? 252.571 197.032 197.592 1.00 64.50 114 VAL C N 1
ATOM 2007 C CA . VAL C 3 114 ? 252.012 196.459 196.372 1.00 64.88 114 VAL C CA 1
ATOM 2008 C C . VAL C 3 114 ? 250.506 196.708 196.293 1.00 65.98 114 VAL C C 1
ATOM 2009 O O . VAL C 3 114 ? 249.726 195.918 196.827 1.00 67.11 114 VAL C O 1
ATOM 2011 N N . PRO C 3 115 ? 250.089 197.809 195.661 1.00 66.09 115 PRO C N 1
ATOM 2012 C CA . PRO C 3 115 ? 248.720 198.254 195.460 1.00 66.25 115 PRO C CA 1
ATOM 2013 C C . PRO C 3 115 ? 247.923 197.317 194.569 1.00 67.91 115 PRO C C 1
ATOM 2014 O O . PRO C 3 115 ? 248.462 196.726 193.633 1.00 67.92 115 PRO C O 1
ATOM 2018 N N . HIS C 3 116 ? 246.625 197.242 194.832 1.00 69.56 116 HIS C N 1
ATOM 2019 C CA . HIS C 3 116 ? 245.690 196.534 193.971 1.00 69.55 116 HIS C CA 1
ATOM 2020 C C . HIS C 3 116 ? 245.464 197.366 192.707 1.00 70.07 116 HIS C C 1
ATOM 2021 O O . HIS C 3 116 ? 245.316 198.585 192.801 1.00 70.24 116 HIS C O 1
ATOM 2028 N N . PRO C 3 117 ? 245.446 196.745 191.523 1.00 69.97 117 PRO C N 1
ATOM 2029 C CA . PRO C 3 117 ? 245.285 197.378 190.224 1.00 69.78 117 PRO C CA 1
ATOM 2030 C C . PRO C 3 117 ? 243.921 198.032 189.996 1.00 70.24 117 PRO C C 1
ATOM 2031 O O . PRO C 3 117 ? 243.777 198.843 189.081 1.00 70.50 117 PRO C O 1
ATOM 2035 N N . GLU C 3 118 ? 242.910 197.667 190.786 1.00 70.25 118 GLU C N 1
ATOM 2036 C CA . GLU C 3 118 ? 241.576 198.210 190.549 1.00 70.47 118 GLU C CA 1
ATOM 2037 C C . GLU C 3 118 ? 240.991 198.975 191.739 1.00 70.97 118 GLU C C 1
ATOM 2038 O O . GLU C 3 118 ? 240.381 200.029 191.561 1.00 69.84 118 GLU C O 1
ATOM 2044 N N . ARG C 3 119 ? 241.115 198.411 192.938 1.00 70.03 119 ARG C N 1
ATOM 2045 C CA . ARG C 3 119 ? 240.403 198.955 194.102 1.00 69.24 119 ARG C CA 1
ATOM 2046 C C . ARG C 3 119 ? 241.310 199.394 195.251 1.00 68.68 119 ARG C C 1
ATOM 2047 O O . ARG C 3 119 ? 242.527 199.229 195.202 1.00 68.42 119 ARG C O 1
ATOM 2055 N N . ASP C 3 120 ? 240.700 200.009 196.266 1.00 67.35 120 ASP C N 1
ATOM 2056 C CA . ASP C 3 120 ? 241.445 200.626 197.362 1.00 65.56 120 ASP C CA 1
ATOM 2057 C C . ASP C 3 120 ? 241.940 199.588 198.355 1.00 65.44 120 ASP C C 1
ATOM 2058 O O . ASP C 3 120 ? 241.350 199.379 199.417 1.00 65.30 120 ASP C O 1
ATOM 2060 N N . MET C 3 121 ? 243.030 198.936 197.987 1.00 65.76 121 MET C N 1
ATOM 2061 C CA . MET C 3 121 ? 243.617 197.870 198.779 1.00 64.62 121 MET C CA 1
ATOM 2062 C C . MET C 3 121 ? 245.105 197.754 198.475 1.00 66.05 121 MET C C 1
ATOM 2063 O O . MET C 3 121 ? 245.506 197.766 197.313 1.00 66.04 121 MET C O 1
ATOM 2068 N N . VAL C 3 122 ? 245.929 197.666 199.517 1.00 64.80 122 VAL C N 1
ATOM 2069 C CA . VAL C 3 122 ? 247.374 197.546 199.327 1.00 65.48 122 VAL C CA 1
ATOM 2070 C C . VAL C 3 122 ? 247.989 196.514 200.267 1.00 65.23 122 VAL C C 1
ATOM 2071 O O . VAL C 3 122 ? 247.625 196.424 201.439 1.00 63.76 122 VAL C O 1
ATOM 2073 N N . LEU C 3 123 ? 248.954 195.766 199.759 1.00 65.31 123 LEU C N 1
ATOM 2074 C CA . LEU C 3 123 ? 249.722 194.853 200.591 1.00 66.07 123 LEU C CA 1
ATOM 2075 C C . LEU C 3 123 ? 251.062 195.450 200.982 1.00 65.93 123 LEU C C 1
ATOM 2076 O O . LEU C 3 123 ? 251.829 195.907 200.131 1.00 65.61 123 LEU C O 1
ATOM 2081 N N . ALA C 3 124 ? 251.341 195.450 202.278 1.00 64.44 124 ALA C N 1
ATOM 2082 C CA . ALA C 3 124 ? 252.583 195.991 202.794 1.00 63.51 124 ALA C CA 1
ATOM 2083 C C . ALA C 3 124 ? 253.557 194.881 203.153 1.00 66.00 124 ALA C C 1
ATOM 2084 O O . ALA C 3 124 ? 253.215 193.954 203.893 1.00 65.57 124 ALA C O 1
ATOM 2086 N N . ARG C 3 125 ? 254.774 194.985 202.641 1.00 65.28 125 ARG C N 1
ATOM 2087 C CA . ARG C 3 125 ? 255.831 194.033 202.955 1.00 66.19 125 ARG C CA 1
ATOM 2088 C C . ARG C 3 125 ? 256.655 194.532 204.125 1.00 64.13 125 ARG C C 1
ATOM 2089 O O . ARG C 3 125 ? 257.174 195.652 204.097 1.00 64.49 125 ARG C O 1
ATOM 2097 N N . LEU C 3 126 ? 256.815 193.686 205.131 1.00 63.27 126 LEU C N 1
ATOM 2098 C CA . LEU C 3 126 ? 257.608 194.017 206.300 1.00 63.44 126 LEU C CA 1
ATOM 2099 C C . LEU C 3 126 ? 259.058 193.598 206.100 1.00 64.95 126 LEU C C 1
ATOM 2100 O O . LEU C 3 126 ? 259.341 192.657 205.357 1.00 67.40 126 LEU C O 1
ATOM 2105 N N . ASP C 3 127 ? 259.971 194.288 206.773 1.00 64.53 127 ASP C N 1
ATOM 2106 C CA . ASP C 3 127 ? 261.394 193.962 206.706 1.00 63.84 127 ASP C CA 1
ATOM 2107 C C . ASP C 3 127 ? 261.705 192.602 207.326 1.00 64.33 127 ASP C C 1
ATOM 2108 O O . ASP C 3 127 ? 262.570 191.872 206.843 1.00 65.11 127 ASP C O 1
ATOM 2110 N N . LYS C 3 128 ? 261.008 192.273 208.407 1.00 63.48 128 LYS C N 1
ATOM 2111 C CA . LYS C 3 128 ? 261.222 191.007 209.099 1.00 63.43 128 LYS C CA 1
ATOM 2112 C C . LYS C 3 128 ? 259.892 190.332 209.400 1.00 65.17 128 LYS C C 1
ATOM 2113 O O . LYS C 3 128 ? 258.881 191.002 209.608 1.00 64.98 128 LYS C O 1
ATOM 2115 N N . ALA C 3 129 ? 259.901 189.004 209.419 1.00 65.57 129 ALA C N 1
ATOM 2116 C CA . ALA C 3 129 ? 258.695 188.226 209.670 1.00 65.00 129 ALA C CA 1
ATOM 2117 C C . ALA C 3 129 ? 258.335 188.180 211.150 1.00 64.39 129 ALA C C 1
ATOM 2118 O O . ALA C 3 129 ? 259.203 188.293 212.018 1.00 64.66 129 ALA C O 1
ATOM 2120 N N . ILE C 3 130 ? 257.054 187.943 211.417 1.00 64.40 130 ILE C N 1
ATOM 2121 C CA . ILE C 3 130 ? 256.569 187.678 212.766 1.00 63.89 130 ILE C CA 1
ATOM 2122 C C . ILE C 3 130 ? 255.968 186.274 212.838 1.00 65.26 130 ILE C C 1
ATOM 2123 O O . ILE C 3 130 ? 254.771 186.104 212.613 1.00 65.25 130 ILE C O 1
ATOM 2125 N N . PRO C 3 131 ? 256.770 185.261 213.177 1.00 64.91 131 PRO C N 1
ATOM 2126 C CA . PRO C 3 131 ? 256.453 183.845 213.113 1.00 65.23 131 PRO C CA 1
ATOM 2127 C C . PRO C 3 131 ? 255.517 183.416 214.237 1.00 64.31 131 PRO C C 1
ATOM 2128 O O . PRO C 3 131 ? 255.011 182.294 214.244 1.00 65.45 131 PRO C O 1
ATOM 2132 N N . ASP C 3 132 ? 255.322 184.301 215.204 1.00 64.10 132 ASP C N 1
ATOM 2133 C CA . ASP C 3 132 ? 254.559 183.986 216.404 1.00 64.69 132 ASP C CA 1
ATOM 2134 C C . ASP C 3 132 ? 253.067 184.260 216.245 1.00 64.97 132 ASP C C 1
ATOM 2135 O O . ASP C 3 132 ? 252.241 183.641 216.917 1.00 64.70 132 ASP C O 1
ATOM 2137 N N . ILE C 3 133 ? 252.720 185.211 215.385 1.00 64.42 133 ILE C N 1
ATOM 2138 C CA . ILE C 3 133 ? 251.325 185.594 215.210 1.00 62.82 133 ILE C CA 1
ATOM 2139 C C . ILE C 3 133 ? 250.769 185.107 213.881 1.00 63.27 133 ILE C C 1
ATOM 2140 O O . ILE C 3 133 ? 251.274 185.458 212.815 1.00 63.85 133 ILE C O 1
ATOM 2145 N N . ALA C 3 134 ? 249.726 184.288 213.955 1.00 62.64 134 ALA C N 1
ATOM 2146 C CA . ALA C 3 134 ? 249.106 183.728 212.763 1.00 62.51 134 ALA C CA 1
ATOM 2147 C C . ALA C 3 134 ? 248.334 184.807 212.006 1.00 62.80 134 ALA C C 1
ATOM 2148 O O . ALA C 3 134 ? 247.813 185.735 212.619 1.00 63.73 134 ALA C O 1
ATOM 2150 N N . PRO C 3 135 ? 248.259 184.700 210.677 1.00 61.88 135 PRO C N 1
ATOM 2151 C CA . PRO C 3 135 ? 247.452 185.501 209.777 1.00 62.84 135 PRO C CA 1
ATOM 2152 C C . PRO C 3 135 ? 245.995 185.071 209.816 1.00 62.23 135 PRO C C 1
ATOM 2153 O O . PRO C 3 135 ? 245.673 183.999 210.328 1.00 63.17 135 PRO C O 1
ATOM 2157 N N . VAL C 3 136 ? 245.124 185.880 209.226 1.00 63.55 136 VAL C N 1
ATOM 2158 C CA . VAL C 3 136 ? 243.720 185.503 209.104 1.00 64.06 136 VAL C CA 1
ATOM 2159 C C . VAL C 3 136 ? 243.445 184.921 207.723 1.00 65.37 136 VAL C C 1
ATOM 2160 O O . VAL C 3 136 ? 243.915 185.443 206.714 1.00 65.90 136 VAL C O 1
ATOM 2162 N N . ARG C 3 137 ? 242.687 183.833 207.685 1.00 65.21 137 ARG C N 1
ATOM 2163 C CA . ARG C 3 137 ? 242.335 183.194 206.425 1.00 66.61 137 ARG C CA 1
ATOM 2164 C C . ARG C 3 137 ? 241.437 184.102 205.604 1.00 65.60 137 ARG C C 1
ATOM 2165 O O . ARG C 3 137 ? 240.742 184.957 206.151 1.00 69.71 137 ARG C O 1
ATOM 2173 N N . LEU C 3 138 ? 241.470 183.940 204.289 1.00 68.25 138 LEU C N 1
ATOM 2174 C CA . LEU C 3 138 ? 240.659 184.774 203.414 1.00 67.96 138 LEU C CA 1
ATOM 2175 C C . LEU C 3 138 ? 239.385 184.045 203.007 1.00 67.68 138 LEU C C 1
ATOM 2176 O O . LEU C 3 138 ? 239.374 182.821 202.879 1.00 67.52 138 LEU C O 1
ATOM 2181 N N . ALA C 3 139 ? 238.308 184.801 202.826 1.00 67.68 139 ALA C N 1
ATOM 2182 C CA . ALA C 3 139 ? 237.027 184.242 202.412 1.00 68.05 139 ALA C CA 1
ATOM 2183 C C . ALA C 3 139 ? 237.066 183.782 200.963 1.00 67.54 139 ALA C C 1
ATOM 2184 O O . ALA C 3 139 ? 237.738 184.384 200.125 1.00 68.07 139 ALA C O 1
ATOM 2186 N N . SER C 3 140 ? 236.316 182.725 200.665 1.00 67.92 140 SER C N 1
ATOM 2187 C CA . SER C 3 140 ? 236.225 182.203 199.308 1.00 67.97 140 SER C CA 1
ATOM 2188 C C . SER C 3 140 ? 235.157 182.911 198.477 1.00 67.67 140 SER C C 1
ATOM 2189 O O . SER C 3 140 ? 235.156 182.812 197.250 1.00 68.47 140 SER C O 1
ATOM 2191 N N . ASP C 3 141 ? 234.242 183.610 199.146 1.00 68.07 141 ASP C N 1
ATOM 2192 C CA . ASP C 3 141 ? 233.143 184.279 198.454 1.00 68.31 141 ASP C CA 1
ATOM 2193 C C . ASP C 3 141 ? 232.658 185.503 199.228 1.00 68.50 141 ASP C C 1
ATOM 2194 O O . ASP C 3 141 ? 233.136 185.784 200.325 1.00 67.71 141 ASP C O 1
ATOM 2196 N N . ALA C 3 142 ? 231.687 186.211 198.658 1.00 67.79 142 ALA C N 1
ATOM 2197 C CA . ALA C 3 142 ? 231.104 187.382 199.306 1.00 66.89 142 ALA C CA 1
ATOM 2198 C C . ALA C 3 142 ? 229.902 186.988 200.171 1.00 66.63 142 ALA C C 1
ATOM 2199 O O . ALA C 3 142 ? 229.059 186.208 199.733 1.00 66.70 142 ALA C O 1
ATOM 2201 N N . PRO C 3 143 ? 229.809 187.519 201.394 1.00 65.54 143 PRO C N 1
ATOM 2202 C CA . PRO C 3 143 ? 228.651 187.473 202.271 1.00 65.22 143 PRO C CA 1
ATOM 2203 C C . PRO C 3 143 ? 227.456 188.148 201.615 1.00 64.70 143 PRO C C 1
ATOM 2204 O O . PRO C 3 143 ? 227.605 189.181 200.969 1.00 64.35 143 PRO C O 1
ATOM 2208 N N . THR C 3 144 ? 226.270 187.584 201.811 1.00 64.05 144 THR C N 1
ATOM 2209 C CA . THR C 3 144 ? 225.056 188.160 201.244 1.00 63.61 144 THR C CA 1
ATOM 2210 C C . THR C 3 144 ? 224.332 189.042 202.251 1.00 63.20 144 THR C C 1
ATOM 2211 O O . THR C 3 144 ? 224.628 189.015 203.447 1.00 64.10 144 THR C O 1
ATOM 2213 N N . ALA C 3 145 ? 223.365 189.811 201.769 1.00 63.12 145 ALA C N 1
ATOM 2214 C CA . ALA C 3 145 ? 222.621 190.715 202.635 1.00 63.66 145 ALA C CA 1
ATOM 2215 C C . ALA C 3 145 ? 221.981 189.955 203.785 1.00 63.89 145 ALA C C 1
ATOM 2216 O O . ALA C 3 145 ? 221.432 188.868 203.602 1.00 63.13 145 ALA C O 1
ATOM 2218 N N . GLY C 3 146 ? 222.056 190.543 204.975 1.00 63.97 146 GLY C N 1
ATOM 2219 C CA . GLY C 3 146 ? 221.480 189.961 206.179 1.00 62.82 146 GLY C CA 1
ATOM 2220 C C . GLY C 3 146 ? 222.515 189.212 207.015 1.00 65.03 146 GLY C C 1
ATOM 2221 O O . GLY C 3 146 ? 222.266 188.899 208.179 1.00 63.40 146 GLY C O 1
ATOM 2222 N N . THR C 3 147 ? 223.675 188.928 206.428 1.00 63.23 147 THR C N 1
ATOM 2223 C CA . THR C 3 147 ? 224.721 188.202 207.138 1.00 62.68 147 THR C CA 1
ATOM 2224 C C . THR C 3 147 ? 225.341 189.074 208.236 1.00 62.80 147 THR C C 1
ATOM 2225 O O . THR C 3 147 ? 225.715 190.219 207.974 1.00 63.16 147 THR C O 1
ATOM 2227 N N . PRO C 3 148 ? 225.426 188.569 209.475 1.00 62.50 148 PRO C N 1
ATOM 2228 C CA . PRO C 3 148 ? 226.046 189.193 210.629 1.00 63.92 148 PRO C CA 1
ATOM 2229 C C . PRO C 3 148 ? 227.567 189.118 210.568 1.00 64.65 148 PRO C C 1
ATOM 2230 O O . PRO C 3 148 ? 228.150 188.041 210.692 1.00 62.30 148 PRO C O 1
ATOM 2234 N N . LEU C 3 149 ? 228.195 190.267 210.361 1.00 63.15 149 LEU C N 1
ATOM 2235 C CA . LEU C 3 149 ? 229.644 190.399 210.295 1.00 62.74 149 LEU C CA 1
ATOM 2236 C C . LEU C 3 149 ? 230.169 191.123 211.523 1.00 61.66 149 LEU C C 1
ATOM 2237 O O . LEU C 3 149 ? 229.439 191.884 212.163 1.00 60.49 149 LEU C O 1
ATOM 2242 N N . THR C 3 150 ? 231.433 190.917 211.845 1.00 61.06 150 THR C N 1
ATOM 2243 C CA . THR C 3 150 ? 232.049 191.672 212.925 1.00 59.47 150 THR C CA 1
ATOM 2244 C C . THR C 3 150 ? 233.251 192.446 212.409 1.00 59.64 150 THR C C 1
ATOM 2245 O O . THR C 3 150 ? 233.754 192.186 211.318 1.00 61.36 150 THR C O 1
ATOM 2247 N N . ALA C 3 151 ? 233.710 193.410 213.196 1.00 57.66 151 ALA C N 1
ATOM 2248 C CA . ALA C 3 151 ? 234.872 194.195 212.797 1.00 57.95 151 ALA C CA 1
ATOM 2249 C C . ALA C 3 151 ? 235.676 194.633 214.009 1.00 57.35 151 ALA C C 1
ATOM 2250 O O . ALA C 3 151 ? 235.127 194.869 215.083 1.00 57.42 151 ALA C O 1
ATOM 2252 N N . VAL C 3 152 ? 236.982 194.745 213.819 1.00 56.09 152 VAL C N 1
ATOM 2253 C CA . VAL C 3 152 ? 237.885 195.171 214.878 1.00 54.62 152 VAL C CA 1
ATOM 2254 C C . VAL C 3 152 ? 238.875 196.204 214.356 1.00 54.01 152 VAL C C 1
ATOM 2255 O O . VAL C 3 152 ? 239.319 196.120 213.212 1.00 55.75 152 VAL C O 1
ATOM 2257 N N . GLY C 3 153 ? 239.231 197.168 215.196 1.00 53.67 153 GLY C N 1
ATOM 2258 C CA . GLY C 3 153 ? 240.200 198.174 214.777 1.00 53.45 153 GLY C CA 1
ATOM 2259 C C . GLY C 3 153 ? 240.703 199.046 215.921 1.00 53.28 153 GLY C C 1
ATOM 2260 O O . GLY C 3 153 ? 240.328 198.864 217.082 1.00 54.48 153 GLY C O 1
ATOM 2261 N N . PHE C 3 154 ? 241.574 199.990 215.569 1.00 52.77 154 PHE C N 1
ATOM 2262 C CA . PHE C 3 154 ? 242.223 200.882 216.524 1.00 51.77 154 PHE C CA 1
ATOM 2263 C C . PHE C 3 154 ? 241.769 202.324 216.337 1.00 50.91 154 PHE C C 1
ATOM 2264 O O . PHE C 3 154 ? 242.474 203.258 216.719 1.00 51.39 154 PHE C O 1
ATOM 2272 N N . GLY C 3 155 ? 240.607 202.505 215.725 1.00 51.49 155 GLY C N 1
ATOM 2273 C CA . GLY C 3 155 ? 240.106 203.837 215.420 1.00 51.92 155 GLY C CA 1
ATOM 2274 C C . GLY C 3 155 ? 239.423 204.488 216.617 1.00 50.33 155 GLY C C 1
ATOM 2275 O O . GLY C 3 155 ? 239.510 204.001 217.744 1.00 49.53 155 GLY C O 1
ATOM 2276 N N . ARG C 3 156 ? 238.754 205.604 216.357 1.00 49.78 156 ARG C N 1
ATOM 2277 C CA . ARG C 3 156 ? 238.110 206.406 217.390 1.00 48.03 156 ARG C CA 1
ATOM 2278 C C . ARG C 3 156 ? 236.922 205.683 218.004 1.00 47.74 156 ARG C C 1
ATOM 2279 O O . ARG C 3 156 ? 236.332 204.801 217.383 1.00 49.52 156 ARG C O 1
ATOM 2287 N N . THR C 3 157 ? 236.558 206.086 219.216 1.00 47.40 157 THR C N 1
ATOM 2288 C CA . THR C 3 157 ? 235.369 205.564 219.876 1.00 47.62 157 THR C CA 1
ATOM 2289 C C . THR C 3 157 ? 234.374 206.696 220.069 1.00 48.75 157 THR C C 1
ATOM 2290 O O . THR 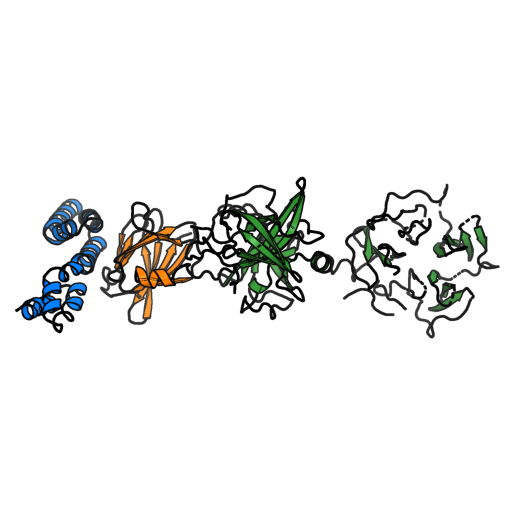C 3 157 ? 234.585 207.805 219.572 1.00 47.69 157 THR C O 1
ATOM 2292 N N . LYS C 3 158 ? 233.287 206.414 220.777 1.00 49.12 158 LYS C N 1
ATOM 2293 C CA . LYS C 3 158 ? 232.253 207.410 221.023 1.00 48.61 158 LYS C CA 1
ATOM 2294 C C . LYS C 3 158 ? 232.722 208.510 221.973 1.00 48.14 158 LYS C C 1
ATOM 2295 O O . LYS C 3 158 ? 232.140 209.595 222.009 1.00 48.03 158 LYS C O 1
ATOM 2297 N N . ASP C 3 159 ? 233.753 208.224 222.764 1.00 48.17 159 ASP C N 1
ATOM 2298 C CA . ASP C 3 159 ? 234.210 209.180 223.765 1.00 47.43 159 ASP C CA 1
ATOM 2299 C C . ASP C 3 159 ? 235.731 209.311 223.865 1.00 47.15 159 ASP C C 1
ATOM 2300 O O . ASP C 3 159 ? 236.234 210.018 224.739 1.00 46.36 159 ASP C O 1
ATOM 2302 N N . GLU C 3 160 ? 236.464 208.670 222.959 1.00 47.08 160 GLU C N 1
ATOM 2303 C CA . GLU C 3 160 ? 237.919 208.789 222.958 1.00 45.19 160 GLU C CA 1
ATOM 2304 C C . GLU C 3 160 ? 238.468 209.040 221.561 1.00 45.79 160 GLU C C 1
ATOM 2305 O O . GLU C 3 160 ? 238.145 208.329 220.609 1.00 46.96 160 GLU C O 1
ATOM 2307 N N . TRP C 3 161 ? 239.343 210.031 221.458 1.00 43.74 161 TRP C N 1
ATOM 2308 C CA . TRP C 3 161 ? 240.029 210.337 220.210 1.00 42.80 161 TRP C CA 1
ATOM 2309 C C . TRP C 3 161 ? 240.946 209.183 219.823 1.00 43.57 161 TRP C C 1
ATOM 2310 O O . TRP C 3 161 ? 240.863 208.656 218.715 1.00 44.84 161 TRP C O 1
ATOM 2321 N N . VAL C 3 162 ? 241.799 208.772 220.749 1.00 43.30 162 VAL C N 1
ATOM 2322 C CA . VAL C 3 162 ? 242.642 207.605 220.543 1.00 43.17 162 VAL C CA 1
ATOM 2323 C C . VAL C 3 162 ? 242.482 206.647 221.718 1.00 44.81 162 VAL C C 1
ATOM 2324 O O . VAL C 3 162 ? 242.693 207.045 222.863 1.00 46.27 162 VAL C O 1
ATOM 2326 N N . PRO C 3 163 ? 242.092 205.399 221.461 1.00 44.29 163 PRO C N 1
ATOM 2327 C CA . PRO C 3 163 ? 241.844 204.358 222.433 1.00 46.66 163 PRO C CA 1
ATOM 2328 C C . PRO C 3 163 ? 243.137 203.806 222.997 1.00 48.53 163 PRO C C 1
ATOM 2329 O O . PRO C 3 163 ? 244.184 203.882 222.356 1.00 49.18 163 PRO C O 1
ATOM 2333 N N . ILE C 3 164 ? 243.044 203.184 224.164 1.00 49.06 164 ILE C N 1
ATOM 2334 C CA . ILE C 3 164 ? 244.164 202.439 224.717 1.00 49.96 164 ILE C CA 1
ATOM 2335 C C . ILE C 3 164 ? 244.156 201.016 224.179 1.00 51.51 164 ILE C C 1
ATOM 2336 O O . ILE C 3 164 ? 245.197 200.467 223.820 1.00 52.22 164 ILE C O 1
ATOM 2338 N N . GLN C 3 165 ? 242.974 200.414 224.137 1.00 51.16 165 GLN C N 1
ATOM 2339 C CA . GLN C 3 165 ? 242.840 199.054 223.640 1.00 51.97 165 GLN C CA 1
ATOM 2340 C C . GLN C 3 165 ? 241.999 199.025 222.376 1.00 52.16 165 GLN C C 1
ATOM 2341 O O . GLN C 3 165 ? 241.142 199.882 222.178 1.00 53.18 165 GLN C O 1
ATOM 2343 N N . ARG C 3 166 ? 242.216 198.014 221.542 1.00 52.67 166 ARG C N 1
ATOM 2344 C CA . ARG C 3 166 ? 241.389 197.835 220.351 1.00 53.10 166 ARG C CA 1
ATOM 2345 C C . ARG C 3 166 ? 239.994 197.337 220.716 1.00 54.53 166 ARG C C 1
ATOM 2346 O O . ARG C 3 166 ? 239.807 196.682 221.743 1.00 54.39 166 ARG C O 1
ATOM 2354 N N . HIS C 3 167 ? 239.013 197.679 219.879 1.00 54.53 167 HIS C N 1
ATOM 2355 C CA . HIS C 3 167 ? 237.614 197.362 220.160 1.00 54.83 167 HIS C CA 1
ATOM 2356 C C . HIS C 3 167 ? 236.963 196.559 219.047 1.00 55.15 167 HIS C C 1
ATOM 2357 O O . HIS C 3 167 ? 237.356 196.651 217.881 1.00 55.72 167 HIS C O 1
ATOM 2364 N N . GLN C 3 168 ? 235.947 195.783 219.415 1.00 54.03 168 GLN C N 1
ATOM 2365 C CA . GLN C 3 168 ? 235.209 194.972 218.453 1.00 54.89 168 GLN C CA 1
ATOM 2366 C C . GLN C 3 168 ? 233.747 195.391 218.349 1.00 55.94 168 GLN C C 1
ATOM 2367 O O . GLN C 3 168 ? 233.047 195.501 219.354 1.00 57.55 168 GLN C O 1
ATOM 2373 N N . GLY C 3 169 ? 233.291 195.599 217.118 1.00 56.25 169 GLY C N 1
ATOM 2374 C CA . GLY C 3 169 ? 231.911 195.990 216.851 1.00 56.06 169 GLY C CA 1
ATOM 2375 C C . GLY C 3 169 ? 231.153 194.916 216.070 1.00 58.41 169 GLY C C 1
ATOM 2376 O O . GLY C 3 169 ? 231.685 193.835 215.806 1.00 58.34 169 GLY C O 1
ATOM 2377 N N . ALA C 3 170 ? 229.917 195.232 215.678 1.00 57.13 170 ALA C N 1
ATOM 2378 C CA . ALA C 3 170 ? 229.076 194.295 214.928 1.00 58.60 170 ALA C CA 1
ATOM 2379 C C . ALA C 3 170 ? 228.273 195.012 213.846 1.00 58.63 170 ALA C C 1
ATOM 2380 O O . ALA C 3 170 ? 227.667 196.058 214.087 1.00 58.77 170 ALA C O 1
ATOM 2382 N N . PHE C 3 171 ? 228.295 194.436 212.647 1.00 59.34 171 PHE C N 1
ATOM 2383 C CA . PHE C 3 171 ? 227.696 195.033 211.460 1.00 59.74 171 PHE C CA 1
ATOM 2384 C C . PHE C 3 171 ? 226.919 194.007 210.646 1.00 60.99 171 PHE C C 1
ATOM 2385 O O . PHE C 3 171 ? 227.178 192.809 210.741 1.00 61.08 171 PHE C O 1
ATOM 2393 N N . THR C 3 172 ? 225.984 194.471 209.828 1.00 60.71 172 THR C N 1
ATOM 2394 C CA . THR C 3 172 ? 225.275 193.565 208.929 1.00 60.84 172 THR C CA 1
ATOM 2395 C C . THR C 3 172 ? 225.402 194.019 207.482 1.00 61.15 172 THR C C 1
ATOM 2396 O O . THR C 3 172 ? 225.516 195.210 207.198 1.00 60.36 172 THR C O 1
ATOM 2398 N N . VAL C 3 173 ? 225.358 193.058 206.563 1.00 61.58 173 VAL C N 1
ATOM 2399 C CA . VAL C 3 173 ? 225.445 193.367 205.139 1.00 61.95 173 VAL C CA 1
ATOM 2400 C C . VAL C 3 173 ? 224.108 193.855 204.606 1.00 62.17 173 VAL C C 1
ATOM 2401 O O . VAL C 3 173 ? 223.076 193.218 204.816 1.00 62.54 173 VAL C O 1
ATOM 2403 N N . THR C 3 174 ? 224.133 194.978 203.896 1.00 61.17 174 THR C N 1
ATOM 2404 C CA . THR C 3 174 ? 222.918 195.528 203.314 1.00 61.70 174 THR C CA 1
ATOM 2405 C C . THR C 3 174 ? 222.807 195.128 201.854 1.00 61.21 174 THR C C 1
ATOM 2406 O O . THR C 3 174 ? 221.716 194.858 201.353 1.00 62.29 174 THR C O 1
ATOM 2408 N N . SER C 3 175 ? 223.951 195.077 201.180 1.00 62.24 175 SER C N 1
ATOM 2409 C CA . SER C 3 175 ? 223.993 194.696 199.773 1.00 61.95 175 SER C CA 1
ATOM 2410 C C . SER C 3 175 ? 225.411 194.362 199.334 1.00 62.79 175 SER C C 1
ATOM 2411 O O . SER C 3 175 ? 226.381 194.692 200.018 1.00 62.78 175 SER C O 1
ATOM 2413 N N . VAL C 3 176 ? 225.522 193.727 198.171 1.00 63.52 176 VAL C N 1
ATOM 2414 C CA . VAL C 3 176 ? 226.815 193.428 197.566 1.00 65.19 176 VAL C CA 1
ATOM 2415 C C . VAL C 3 176 ? 226.889 194.032 196.168 1.00 65.56 176 VAL C C 1
ATOM 2416 O O . VAL C 3 176 ? 225.944 193.918 195.387 1.00 64.50 176 VAL C O 1
ATOM 2418 N N . THR C 3 177 ? 227.998 194.704 195.875 1.00 64.67 177 THR C N 1
ATOM 2419 C CA . THR C 3 177 ? 228.174 195.369 194.591 1.00 64.43 177 THR C CA 1
ATOM 2420 C C . THR C 3 177 ? 229.466 194.934 193.901 1.00 66.32 177 THR C C 1
ATOM 2421 O O . THR C 3 177 ? 230.119 193.972 194.316 1.00 66.32 177 THR C O 1
ATOM 2423 N N . ALA C 3 178 ? 229.805 195.623 192.815 1.00 67.20 178 ALA C N 1
ATOM 2424 C CA . ALA C 3 178 ? 230.887 195.204 191.938 1.00 66.95 178 ALA C CA 1
ATOM 2425 C C . ALA C 3 178 ? 232.256 195.330 192.605 1.00 67.76 178 ALA C C 1
ATOM 2426 O O . ALA C 3 178 ? 232.982 196.299 192.385 1.00 67.20 178 ALA C O 1
ATOM 2428 N N . GLY C 3 179 ? 232.607 194.308 193.379 1.00 67.19 179 GLY C N 1
ATOM 2429 C CA . GLY C 3 179 ? 233.906 194.244 194.036 1.00 67.68 179 GLY C CA 1
ATOM 2430 C C . GLY C 3 179 ? 233.911 194.931 195.398 1.00 67.12 179 GLY C C 1
ATOM 2431 O O . GLY C 3 179 ? 234.977 195.260 195.929 1.00 67.26 179 GLY C O 1
ATOM 2432 N N . ALA C 3 180 ? 232.731 195.145 195.970 1.00 66.35 180 ALA C N 1
ATOM 2433 C CA . ALA C 3 180 ? 232.636 195.788 197.271 1.00 65.31 180 ALA C CA 1
ATOM 2434 C C . ALA C 3 180 ? 231.384 195.340 198.017 1.00 64.69 180 ALA C C 1
ATOM 2435 O O . ALA C 3 180 ? 230.445 194.819 197.416 1.00 64.74 180 ALA C O 1
ATOM 2437 N N . VAL C 3 181 ? 231.398 195.521 199.329 1.00 63.15 181 VAL C N 1
ATOM 2438 C CA . VAL C 3 181 ? 230.258 195.170 200.163 1.00 62.03 181 VAL C CA 1
ATOM 2439 C C . VAL C 3 181 ? 229.795 196.350 201.008 1.00 62.27 181 VAL C C 1
ATOM 2440 O O . VAL C 3 181 ? 230.600 197.029 201.650 1.00 61.64 181 VAL C O 1
ATOM 2442 N N . ASN C 3 182 ? 228.491 196.597 200.991 1.00 62.41 182 ASN C N 1
ATOM 2443 C CA . ASN C 3 182 ? 227.892 197.670 201.769 1.00 60.97 182 ASN C CA 1
ATOM 2444 C C . ASN C 3 182 ? 227.343 197.123 203.077 1.00 59.76 182 ASN C C 1
ATOM 2445 O O . ASN C 3 182 ? 226.605 196.135 203.084 1.00 63.62 182 ASN C O 1
ATOM 2450 N N . VAL C 3 183 ? 227.729 197.749 204.181 1.00 60.23 183 VAL C N 1
ATOM 2451 C CA . VAL C 3 183 ? 227.314 197.295 205.502 1.00 60.30 183 VAL C CA 1
ATOM 2452 C C . VAL C 3 183 ? 226.730 198.427 206.327 1.00 59.48 183 VAL C C 1
ATOM 2453 O O . VAL C 3 183 ? 226.934 199.604 206.025 1.00 58.95 183 VAL C O 1
ATOM 2455 N N . THR C 3 184 ? 226.037 198.065 207.397 1.00 59.38 184 THR C N 1
ATOM 2456 C CA . THR C 3 184 ? 225.499 199.046 208.328 1.00 58.90 184 THR C CA 1
ATOM 2457 C C . THR C 3 184 ? 225.683 198.561 209.758 1.00 59.81 184 THR C C 1
ATOM 2458 O O . THR C 3 184 ? 225.739 197.356 210.012 1.00 59.67 184 THR C O 1
ATOM 2460 N N . GLY C 3 185 ? 225.790 199.493 210.697 1.00 58.88 185 GLY C N 1
ATOM 2461 C CA . GLY C 3 185 ? 225.958 199.133 212.101 1.00 57.90 185 GLY C CA 1
ATOM 2462 C C . GLY C 3 185 ? 224.668 198.570 212.676 1.00 58.20 185 GLY C C 1
ATOM 2463 O O . GLY C 3 185 ? 223.576 199.004 212.309 1.00 58.62 185 GLY C O 1
ATOM 2464 N N . GLN C 3 186 ? 224.797 197.621 213.595 1.00 59.42 186 GLN C N 1
ATOM 2465 C CA . GLN C 3 186 ? 223.627 197.045 214.249 1.00 60.98 186 GLN C CA 1
ATOM 2466 C C . GLN C 3 186 ? 223.531 197.510 215.694 1.00 60.11 186 GLN C C 1
ATOM 2467 O O . GLN C 3 186 ? 224.365 197.156 216.527 1.00 59.04 186 GLN C O 1
ATOM 2469 N N . GLY C 3 187 ? 222.511 198.312 215.992 1.00 59.33 187 GLY C N 1
ATOM 2470 C CA . GLY C 3 187 ? 222.369 198.888 217.325 1.00 59.47 187 GLY C CA 1
ATOM 2471 C C . GLY C 3 187 ? 223.365 200.025 217.532 1.00 58.57 187 GLY C C 1
ATOM 2472 O O . GLY C 3 187 ? 223.906 200.200 218.624 1.00 59.23 187 GLY C O 1
ATOM 2473 N N . GLY C 3 188 ? 223.618 200.782 216.469 1.00 58.00 188 GLY C N 1
ATOM 2474 C CA . GLY C 3 188 ? 224.610 201.850 216.502 1.00 57.12 188 GLY C CA 1
ATOM 2475 C C . GLY C 3 188 ? 225.940 201.297 216.020 1.00 58.12 188 GLY C C 1
ATOM 2476 O O . GLY C 3 188 ? 225.986 200.593 215.015 1.00 58.04 188 GLY C O 1
ATOM 2477 N N . ASP C 3 189 ? 227.015 201.600 216.741 1.00 56.31 189 ASP C N 1
ATOM 2478 C CA . ASP C 3 189 ? 228.320 201.037 216.408 1.00 55.63 189 ASP C CA 1
ATOM 2479 C C . ASP C 3 189 ? 228.713 201.231 214.953 1.00 54.67 189 ASP C C 1
ATOM 2480 O O . ASP C 3 189 ? 228.756 200.272 214.183 1.00 55.30 189 ASP C O 1
ATOM 2482 N N . ALA C 3 190 ? 228.959 202.470 214.562 1.00 55.50 190 ALA C N 1
ATOM 2483 C CA . ALA C 3 190 ? 229.366 202.759 213.197 1.00 57.08 190 ALA C CA 1
ATOM 2484 C C . ALA C 3 190 ? 230.867 202.593 213.028 1.00 55.30 190 ALA C C 1
ATOM 2485 O O . ALA C 3 190 ? 231.621 202.763 213.988 1.00 54.90 190 ALA C O 1
ATOM 2487 N N . ILE C 3 191 ? 231.305 202.356 211.799 1.00 55.69 191 ILE C N 1
ATOM 2488 C CA . ILE C 3 191 ? 232.716 202.490 211.461 1.00 55.45 191 ILE C CA 1
ATOM 2489 C C . ILE C 3 191 ? 233.038 203.976 211.520 1.00 55.17 191 ILE C C 1
ATOM 2490 O O . ILE C 3 191 ? 232.259 204.785 211.016 1.00 56.19 191 ILE C O 1
ATOM 2495 N N . CYS C 3 192 ? 234.137 204.338 212.188 1.00 52.01 192 CYS C N 1
ATOM 2496 C CA . CYS C 3 192 ? 234.440 205.751 212.443 1.00 53.08 192 CYS C CA 1
ATOM 2497 C C . CYS C 3 192 ? 235.684 206.198 211.686 1.00 54.16 192 CYS C C 1
ATOM 2498 O O . CYS C 3 192 ? 235.737 206.135 210.460 1.00 54.96 192 CYS C O 1
ATOM 2501 N N . ALA C 3 193 ? 236.675 206.699 212.422 1.00 51.79 193 ALA C N 1
ATOM 2502 C CA . ALA C 3 193 ? 237.909 207.193 211.826 1.00 51.78 193 ALA C CA 1
ATOM 2503 C C . ALA C 3 193 ? 239.099 206.433 212.387 1.00 52.32 193 ALA C C 1
ATOM 2504 O O . ALA C 3 193 ? 239.164 206.162 213.586 1.00 51.64 193 ALA C O 1
ATOM 2506 N N . GLY C 3 194 ? 240.042 206.086 211.522 1.00 52.22 194 GLY C N 1
ATOM 2507 C CA . GLY C 3 194 ? 241.202 205.309 211.927 1.00 52.54 194 GLY C CA 1
ATOM 2508 C C . GLY C 3 194 ? 240.902 203.835 211.715 1.00 54.74 194 GLY C C 1
ATOM 2509 O O . GLY C 3 194 ? 241.742 202.968 211.971 1.00 55.55 194 GLY C O 1
ATOM 2510 N N . ASP C 3 195 ? 239.691 203.560 211.249 1.00 54.26 195 ASP C N 1
ATOM 2511 C CA . ASP C 3 195 ? 239.247 202.211 210.957 1.00 52.56 195 ASP C CA 1
ATOM 2512 C C . ASP C 3 195 ? 239.596 201.806 209.535 1.00 55.62 195 ASP C C 1
ATOM 2513 O O . ASP C 3 195 ? 239.494 200.631 209.181 1.00 56.09 195 ASP C O 1
ATOM 2515 N N . THR C 3 196 ? 240.022 202.765 208.718 1.00 54.98 196 THR C N 1
ATOM 2516 C CA . THR C 3 196 ? 240.421 202.444 207.356 1.00 55.64 196 THR C CA 1
ATOM 2517 C C . THR C 3 196 ? 241.497 201.381 207.370 1.00 57.71 196 THR C C 1
ATOM 2518 O O . THR C 3 196 ? 242.473 201.477 208.113 1.00 55.64 196 THR C O 1
ATOM 2520 N N . GLY C 3 197 ? 241.311 200.354 206.557 1.00 58.58 197 GLY C N 1
ATOM 2521 C CA . GLY C 3 197 ? 242.274 199.270 206.478 1.00 58.18 197 GLY C CA 1
ATOM 2522 C C . GLY C 3 197 ? 241.905 198.138 207.425 1.00 59.33 197 GLY C C 1
ATOM 2523 O O . GLY C 3 197 ? 242.451 197.038 207.330 1.00 60.16 197 GLY C O 1
ATOM 2524 N N . GLY C 3 198 ? 240.971 198.400 208.332 1.00 57.85 198 GLY C N 1
ATOM 2525 C CA . GLY C 3 198 ? 240.544 197.388 209.282 1.00 58.62 198 GLY C CA 1
ATOM 2526 C C . GLY C 3 198 ? 239.772 196.300 208.548 1.00 60.39 198 GLY C C 1
ATOM 2527 O O . GLY C 3 198 ? 239.097 196.583 207.558 1.00 59.84 198 GLY C O 1
ATOM 2528 N N . PRO C 3 199 ? 239.867 195.057 209.011 1.00 58.55 199 PRO C N 1
ATOM 2529 C CA . PRO C 3 199 ? 239.239 193.880 208.453 1.00 60.14 199 PRO C CA 1
ATOM 2530 C C . PRO C 3 199 ? 237.750 193.809 208.742 1.00 61.02 199 PRO C C 1
ATOM 2531 O O . PRO C 3 199 ? 237.296 194.202 209.817 1.00 60.75 199 PRO C O 1
ATOM 2535 N N . LEU C 3 200 ? 237.023 193.192 207.824 1.00 61.28 200 LEU C N 1
ATOM 2536 C CA . LEU C 3 200 ? 235.659 192.746 208.057 1.00 62.16 200 LEU C CA 1
ATOM 2537 C C . LEU C 3 200 ? 235.704 191.239 208.165 1.00 60.36 200 LEU C C 1
ATOM 2538 O O . LEU C 3 200 ? 236.267 190.571 207.294 1.00 69.06 200 LEU C O 1
ATOM 2540 N N . LEU C 3 201 ? 235.163 190.704 209.245 1.00 61.47 201 LEU C N 1
ATOM 2541 C CA . LEU C 3 201 ? 235.315 189.288 209.522 1.00 62.82 201 LEU C CA 1
ATOM 2542 C C . LEU C 3 201 ? 233.994 188.540 209.607 1.00 63.59 201 LEU C C 1
ATOM 2543 O O . LEU C 3 201 ? 233.007 189.035 210.153 1.00 63.01 201 LEU C O 1
ATOM 2545 N N . GLN C 3 202 ? 234.012 187.304 209.132 1.00 65.90 202 GLN C N 1
ATOM 2546 C CA . GLN C 3 202 ? 232.902 186.381 209.315 1.00 66.89 202 GLN C CA 1
ATOM 2547 C C . GLN C 3 202 ? 233.440 185.044 209.795 1.00 67.01 202 GLN C C 1
ATOM 2548 O O . GLN C 3 202 ? 234.448 184.556 209.283 1.00 67.78 202 GLN C O 1
ATOM 2550 N N . ASP C 3 203 ? 232.790 184.457 210.791 1.00 68.41 203 ASP C N 1
ATOM 2551 C CA . ASP C 3 203 ? 233.288 183.206 211.341 1.00 68.55 203 ASP C CA 1
ATOM 2552 C C . ASP C 3 203 ? 232.254 182.093 211.322 1.00 69.54 203 ASP C C 1
ATOM 2553 O O . ASP C 3 203 ? 231.048 182.341 211.355 1.00 69.20 203 ASP C O 1
ATOM 2555 N N . LYS C 3 204 ? 232.746 180.860 211.295 1.00 69.90 204 LYS C N 1
ATOM 2556 C CA . LYS C 3 204 ? 231.898 179.683 211.406 1.00 70.24 204 LYS C CA 1
ATOM 2557 C C . LYS C 3 204 ? 232.657 178.537 212.058 1.00 71.23 204 LYS C C 1
ATOM 2558 O O . LYS C 3 204 ? 233.736 178.155 211.606 1.00 70.77 204 LYS C O 1
ATOM 2560 N N . ASN C 3 205 ? 232.086 177.986 213.122 1.00 70.62 205 ASN C N 1
ATOM 2561 C CA . ASN C 3 205 ? 232.686 176.864 213.836 1.00 71.96 205 ASN C CA 1
ATOM 2562 C C . ASN C 3 205 ? 234.112 177.167 214.291 1.00 71.44 205 ASN C C 1
ATOM 2563 O O . ASN C 3 205 ? 234.977 176.291 214.276 1.00 70.78 205 ASN C O 1
ATOM 2565 N N . GLY C 3 206 ? 234.351 178.408 214.707 1.00 71.04 206 GLY C N 1
ATOM 2566 C CA . GLY C 3 206 ? 235.648 178.805 215.245 1.00 70.48 206 GLY C CA 1
ATOM 2567 C C . GLY C 3 206 ? 236.630 179.303 214.184 1.00 70.77 206 GLY C C 1
ATOM 2568 O O . GLY C 3 206 ? 237.699 179.813 214.522 1.00 70.58 206 GLY C O 1
ATOM 2569 N N . THR C 3 207 ? 236.281 179.157 212.910 1.00 70.24 207 THR C N 1
ATOM 2570 C CA . THR C 3 207 ? 237.176 179.580 211.838 1.00 69.93 207 THR C CA 1
ATOM 2571 C C . THR C 3 207 ? 236.834 180.980 211.355 1.00 69.07 207 THR C C 1
ATOM 2572 O O . THR C 3 207 ? 235.679 181.277 211.053 1.00 69.05 207 THR C O 1
ATOM 2574 N N . LEU C 3 208 ? 237.842 181.842 211.280 1.00 69.20 208 LEU C N 1
ATOM 2575 C CA . LEU C 3 208 ? 237.640 183.218 210.842 1.00 68.63 208 LEU C CA 1
ATOM 2576 C C . LEU C 3 208 ? 238.132 183.444 209.423 1.00 67.67 208 LEU C C 1
ATOM 2577 O O . LEU C 3 208 ? 239.261 183.088 209.081 1.00 67.50 208 LEU C O 1
ATOM 2582 N N . HIS C 3 209 ? 237.297 184.086 208.616 1.00 67.76 209 HIS C N 1
ATOM 2583 C CA . HIS C 3 209 ? 237.661 184.462 207.259 1.00 67.12 209 HIS C 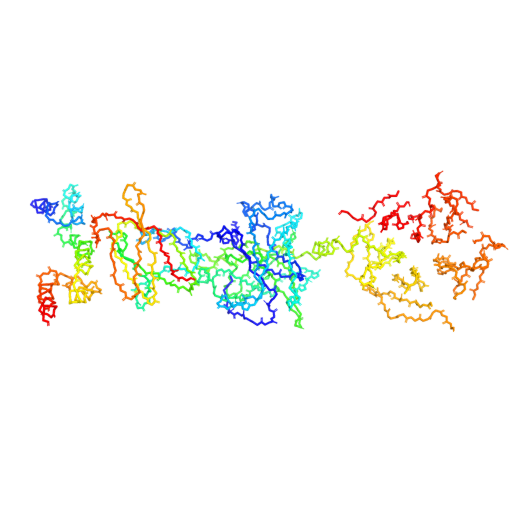CA 1
ATOM 2584 C C . HIS C 3 209 ? 237.531 185.966 207.055 1.00 64.23 209 HIS C C 1
ATOM 2585 O O . HIS C 3 209 ? 236.587 186.595 207.541 1.00 64.46 209 HIS C O 1
ATOM 2587 N N . LEU C 3 210 ? 238.463 186.531 206.301 1.00 65.09 210 LEU C N 1
ATOM 2588 C CA . LEU C 3 210 ? 238.427 187.943 205.956 1.00 64.76 210 LEU C CA 1
ATOM 2589 C C . LEU C 3 210 ? 237.575 188.163 204.718 1.00 63.42 210 LEU C C 1
ATOM 2590 O O . LEU C 3 210 ? 237.846 187.598 203.655 1.00 65.71 210 LEU C O 1
ATOM 2595 N N . VAL C 3 211 ? 236.521 188.958 204.861 1.00 64.37 211 VAL C N 1
ATOM 2596 C CA . VAL C 3 211 ? 235.576 189.136 203.768 1.00 64.06 211 VAL C CA 1
ATOM 2597 C C . VAL C 3 211 ? 235.756 190.479 203.069 1.00 64.80 211 VAL C C 1
ATOM 2598 O O . VAL C 3 211 ? 235.361 190.635 201.913 1.00 66.99 211 VAL C O 1
ATOM 2600 N N . GLY C 3 212 ? 236.382 191.435 203.754 1.00 64.18 212 GLY C N 1
ATOM 2601 C CA . GLY C 3 212 ? 236.618 192.744 203.147 1.00 63.72 212 GLY C CA 1
ATOM 2602 C C . GLY C 3 212 ? 237.413 193.685 204.042 1.00 61.81 212 GLY C C 1
ATOM 2603 O O . GLY C 3 212 ? 237.745 193.352 205.180 1.00 61.84 212 GLY C O 1
ATOM 2604 N N . VAL C 3 213 ? 237.718 194.868 203.509 1.00 60.60 213 VAL C N 1
ATOM 2605 C CA . VAL C 3 213 ? 238.491 195.881 204.224 1.00 59.98 213 VAL C CA 1
ATOM 2606 C C . VAL C 3 213 ? 237.792 197.243 204.234 1.00 60.27 213 VAL C C 1
ATOM 2607 O O . VAL C 3 213 ? 237.410 197.765 203.187 1.00 60.24 213 VAL C O 1
ATOM 2609 N N . ASN C 3 214 ? 237.643 197.827 205.420 1.00 60.19 214 ASN C N 1
ATOM 2610 C CA . ASN C 3 214 ? 236.947 199.106 205.568 1.00 59.58 214 ASN C CA 1
ATOM 2611 C C . ASN C 3 214 ? 237.643 200.240 204.827 1.00 58.89 214 ASN C C 1
ATOM 2612 O O . ASN C 3 214 ? 238.852 200.436 204.957 1.00 58.14 214 ASN C O 1
ATOM 2614 N N . ASN C 3 215 ? 236.863 201.016 204.075 1.00 58.94 215 ASN C N 1
ATOM 2615 C CA . ASN C 3 215 ? 237.407 202.163 203.357 1.00 58.06 215 ASN C CA 1
ATOM 2616 C C . ASN C 3 215 ? 236.779 203.478 203.812 1.00 59.55 215 ASN C C 1
ATOM 2617 O O . ASN C 3 215 ? 237.487 204.410 204.202 1.00 58.48 215 ASN C O 1
ATOM 2619 N N . ARG C 3 216 ? 235.452 203.564 203.733 1.00 59.96 216 ARG C N 1
ATOM 2620 C CA . ARG C 3 216 ? 234.761 204.817 204.029 1.00 57.74 216 ARG C CA 1
ATOM 2621 C C . ARG C 3 216 ? 233.552 204.585 204.922 1.00 58.88 216 ARG C C 1
ATOM 2622 O O . ARG C 3 216 ? 233.009 203.481 204.971 1.00 59.03 216 ARG C O 1
ATOM 2624 N N . SER C 3 217 ? 233.143 205.624 205.646 1.00 58.97 217 SER C N 1
ATOM 2625 C CA . SER C 3 217 ? 232.006 205.501 206.554 1.00 57.99 217 SER C CA 1
ATOM 2626 C C . SER C 3 217 ? 231.351 206.840 206.872 1.00 56.73 217 SER C C 1
ATOM 2627 O O . SER C 3 217 ? 231.972 207.891 206.739 1.00 57.57 217 SER C O 1
ATOM 2629 N N . MET C 3 218 ? 230.106 206.785 207.347 1.00 57.16 218 MET C N 1
ATOM 2630 C CA . MET C 3 218 ? 229.387 207.977 207.796 1.00 57.17 218 MET C CA 1
ATOM 2631 C C . MET C 3 218 ? 229.920 208.517 209.120 1.00 54.93 218 MET C C 1
ATOM 2632 O O . MET C 3 218 ? 229.777 209.702 209.417 1.00 55.22 218 MET C O 1
ATOM 2634 N N . GLN C 3 219 ? 230.553 207.646 209.897 1.00 54.49 219 GLN C N 1
ATOM 2635 C CA . GLN C 3 219 ? 231.164 208.023 211.168 1.00 54.38 219 GLN C CA 1
ATOM 2636 C C . GLN C 3 219 ? 230.170 208.600 212.172 1.00 53.31 219 GLN C C 1
ATOM 2637 O O . GLN C 3 219 ? 230.457 209.601 212.828 1.00 51.89 219 GLN C O 1
ATOM 2643 N N . GLY C 3 220 ? 229.013 207.960 212.307 1.00 53.79 220 GLY C N 1
ATOM 2644 C CA . GLY C 3 220 ? 228.035 208.369 213.309 1.00 52.61 220 GLY C CA 1
ATOM 2645 C C . GLY C 3 220 ? 228.409 207.826 214.685 1.00 50.85 220 GLY C C 1
ATOM 2646 O O . GLY C 3 220 ? 228.983 206.746 214.797 1.00 51.55 220 GLY C O 1
ATOM 2647 N N . GLY C 3 221 ? 228.064 208.575 215.728 1.00 50.31 221 GLY C N 1
ATOM 2648 C CA . GLY C 3 221 ? 228.319 208.146 217.105 1.00 50.60 221 GLY C CA 1
ATOM 2649 C C . GLY C 3 221 ? 229.799 208.213 217.505 1.00 49.41 221 GLY C C 1
ATOM 2650 O O . GLY C 3 221 ? 230.237 207.443 218.362 1.00 49.34 221 GLY C O 1
ATOM 2651 N N . CYS C 3 222 ? 230.561 209.125 216.891 1.00 48.21 222 CYS C N 1
ATOM 2652 C CA . CYS C 3 222 ? 231.995 209.277 217.142 1.00 47.63 222 CYS C CA 1
ATOM 2653 C C . CYS C 3 222 ? 232.277 210.456 218.063 1.00 47.19 222 CYS C C 1
ATOM 2654 O O . CYS C 3 222 ? 231.567 211.460 218.051 1.00 47.67 222 CYS C O 1
ATOM 2657 N N . TYR C 3 223 ? 233.365 210.363 218.812 1.00 46.41 223 TYR C N 1
ATOM 2658 C CA . TYR C 3 223 ? 233.813 211.506 219.585 1.00 44.53 223 TYR C CA 1
ATOM 2659 C C . TYR C 3 223 ? 234.147 212.672 218.663 1.00 43.18 223 TYR C C 1
ATOM 2660 O O . TYR C 3 223 ? 234.876 212.515 217.686 1.00 43.85 223 TYR C O 1
ATOM 2669 N N . GLY C 3 224 ? 233.620 213.848 218.987 1.00 44.55 224 GLY C N 1
ATOM 2670 C CA . GLY C 3 224 ? 233.948 215.063 218.244 1.00 44.16 224 GLY C CA 1
ATOM 2671 C C . GLY C 3 224 ? 233.052 215.324 217.028 1.00 44.31 224 GLY C C 1
ATOM 2672 O O . GLY C 3 224 ? 233.204 216.347 216.361 1.00 42.36 224 GLY C O 1
ATOM 2673 N N . SER C 3 225 ? 232.122 214.419 216.739 1.00 44.94 225 SER C N 1
ATOM 2674 C CA . SER C 3 225 ? 231.243 214.608 215.583 1.00 45.68 225 SER C CA 1
ATOM 2675 C C . SER C 3 225 ? 229.896 213.929 215.783 1.00 47.86 225 SER C C 1
ATOM 2676 O O . SER C 3 225 ? 229.722 213.130 216.701 1.00 48.39 225 SER C O 1
ATOM 2678 N N . GLU C 3 226 ? 228.928 214.265 214.931 1.00 49.30 226 GLU C N 1
ATOM 2679 C CA . GLU C 3 226 ? 227.614 213.646 215.047 1.00 52.05 226 GLU C CA 1
ATOM 2680 C C . GLU C 3 226 ? 226.882 213.528 213.717 1.00 51.99 226 GLU C C 1
ATOM 2681 O O . GLU C 3 226 ? 226.795 214.483 212.946 1.00 52.34 226 GLU C O 1
ATOM 2683 N N . THR C 3 227 ? 226.308 212.350 213.492 1.00 52.15 227 THR C N 1
ATOM 2684 C CA . THR C 3 227 ? 225.405 212.080 212.381 1.00 53.28 227 THR C CA 1
ATOM 2685 C C . THR C 3 227 ? 224.613 210.819 212.693 1.00 54.33 227 THR C C 1
ATOM 2686 O O . THR C 3 227 ? 225.080 209.959 213.438 1.00 53.40 227 THR C O 1
ATOM 2688 N N . THR C 3 228 ? 223.408 210.727 212.146 1.00 54.77 228 THR C N 1
ATOM 2689 C CA . THR C 3 228 ? 222.528 209.598 212.422 1.00 54.48 228 THR C CA 1
ATOM 2690 C C . THR C 3 228 ? 222.997 208.303 211.767 1.00 54.90 228 THR C C 1
ATOM 2691 O O . THR C 3 228 ? 222.900 207.229 212.364 1.00 56.57 228 THR C O 1
ATOM 2693 N N . SER C 3 229 ? 223.446 208.395 210.523 1.00 55.02 229 SER C N 1
ATOM 2694 C CA . SER C 3 229 ? 223.768 207.209 209.740 1.00 57.29 229 SER C CA 1
ATOM 2695 C C . SER C 3 229 ? 224.967 206.444 210.287 1.00 56.39 229 SER C C 1
ATOM 2696 O O . SER C 3 229 ? 225.956 207.034 210.726 1.00 55.70 229 SER C O 1
ATOM 2698 N N . THR C 3 230 ? 224.885 205.118 210.212 1.00 55.80 230 THR C N 1
ATOM 2699 C CA . THR C 3 230 ? 225.964 204.235 210.650 1.00 55.43 230 THR C CA 1
ATOM 2700 C C . THR C 3 230 ? 226.517 203.431 209.479 1.00 56.79 230 THR C C 1
ATOM 2701 O O . THR C 3 230 ? 227.253 202.458 209.670 1.00 56.94 230 THR C O 1
ATOM 2703 N N . ASP C 3 231 ? 226.125 203.809 208.271 1.00 56.30 231 ASP C N 1
ATOM 2704 C CA . ASP C 3 231 ? 226.494 203.079 207.063 1.00 57.86 231 ASP C CA 1
ATOM 2705 C C . ASP C 3 231 ? 227.983 203.169 206.761 1.00 56.89 231 ASP C C 1
ATOM 2706 O O . ASP C 3 231 ? 228.639 204.160 207.094 1.00 56.53 231 ASP C O 1
ATOM 2708 N N . ALA C 3 232 ? 228.507 202.131 206.109 1.00 57.41 232 ALA C N 1
ATOM 2709 C CA . ALA C 3 232 ? 229.907 202.098 205.699 1.00 59.20 232 ALA C CA 1
ATOM 2710 C C . ALA C 3 232 ? 230.104 201.208 204.475 1.00 59.58 232 ALA C C 1
ATOM 2711 O O . ALA C 3 232 ? 229.283 200.337 204.183 1.00 59.28 232 ALA C O 1
ATOM 2713 N N . ILE C 3 233 ? 231.201 201.435 203.763 1.00 57.90 233 ILE C N 1
ATOM 2714 C CA . ILE C 3 233 ? 231.545 200.623 202.602 1.00 58.12 233 ILE C CA 1
ATOM 2715 C C . ILE C 3 233 ? 232.946 200.037 202.730 1.00 59.93 233 ILE C C 1
ATOM 2716 O O . ILE C 3 233 ? 233.886 200.722 203.145 1.00 59.55 233 ILE C O 1
ATOM 2718 N N . ALA C 3 234 ? 233.077 198.768 202.356 1.00 60.10 234 ALA C N 1
ATOM 2719 C CA . ALA C 3 234 ? 234.356 198.076 202.426 1.00 60.81 234 ALA C CA 1
ATOM 2720 C C . ALA C 3 234 ? 234.694 197.390 201.108 1.00 62.43 234 ALA C C 1
ATOM 2721 O O . ALA C 3 234 ? 233.811 196.885 200.413 1.00 63.13 234 ALA C O 1
ATOM 2723 N N . ALA C 3 235 ? 235.984 197.344 200.788 1.00 62.10 235 ALA C N 1
ATOM 2724 C CA . ALA C 3 235 ? 236.460 196.635 199.607 1.00 62.72 235 ALA C CA 1
ATOM 2725 C C . ALA C 3 235 ? 236.292 195.140 199.806 1.00 64.34 235 ALA C C 1
ATOM 2726 O O . ALA C 3 235 ? 236.496 194.628 200.906 1.00 64.06 235 ALA C O 1
ATOM 2728 N N . MET C 3 236 ? 235.951 194.435 198.738 1.00 66.38 236 MET C N 1
ATOM 2729 C CA . MET C 3 236 ? 235.792 192.989 198.821 1.00 67.58 236 MET C CA 1
ATOM 2730 C C . MET C 3 236 ? 237.152 192.300 198.850 1.00 68.21 236 MET C C 1
ATOM 2731 O O . MET C 3 236 ? 238.057 192.664 198.101 1.00 68.83 236 MET C O 1
ATOM 2733 N N . SER C 3 237 ? 237.288 191.298 199.716 1.00 68.03 237 SER C N 1
ATOM 2734 C CA . SER C 3 237 ? 238.541 190.562 199.854 1.00 69.16 237 SER C CA 1
ATOM 2735 C C . SER C 3 237 ? 238.931 189.888 198.547 1.00 71.33 237 SER C C 1
ATOM 2736 O O . SER C 3 237 ? 238.073 189.410 197.803 1.00 72.70 237 SER C O 1
ATOM 2738 N N . ASP C 3 238 ? 240.230 189.865 198.258 1.00 73.06 238 ASP C N 1
ATOM 2739 C CA . ASP C 3 238 ? 240.715 189.297 197.006 1.00 77.41 238 ASP C CA 1
ATOM 2740 C C . ASP C 3 238 ? 241.813 188.260 197.246 1.00 80.09 238 ASP C C 1
ATOM 2741 O O . ASP C 3 238 ? 242.987 188.601 197.408 1.00 80.37 238 ASP C O 1
ATOM 2743 N N . ALA C 3 239 ? 241.411 186.991 197.290 1.00 79.74 239 ALA C N 1
ATOM 2744 C CA . ALA C 3 239 ? 242.322 185.896 197.611 1.00 82.91 239 ALA C CA 1
ATOM 2745 C C . ALA C 3 239 ? 243.406 185.720 196.558 1.00 83.77 239 ALA C C 1
ATOM 2746 O O . ALA C 3 239 ? 244.533 185.337 196.878 1.00 85.18 239 ALA C O 1
ATOM 2748 N N . ASP C 3 240 ? 243.063 185.962 195.297 1.00 86.18 240 ASP C N 1
ATOM 2749 C CA . ASP C 3 240 ? 244.013 185.749 194.215 1.00 86.31 240 ASP C CA 1
ATOM 2750 C C . ASP C 3 240 ? 245.072 186.838 194.196 1.00 83.87 240 ASP C C 1
ATOM 2751 O O . ASP C 3 240 ? 246.248 186.564 193.961 1.00 90.12 240 ASP C O 1
ATOM 2753 N N . PHE C 3 241 ? 244.655 188.064 194.483 1.00 82.04 241 PHE C N 1
ATOM 2754 C CA . PHE C 3 241 ? 245.584 189.183 194.570 1.00 81.26 241 PHE C CA 1
ATOM 2755 C C . PHE C 3 241 ? 246.648 188.913 195.616 1.00 83.48 241 PHE C C 1
ATOM 2756 O O . PHE C 3 241 ? 247.842 189.101 195.366 1.00 86.04 241 PHE C O 1
ATOM 2764 N N . VAL C 3 242 ? 246.220 188.462 196.789 1.00 81.75 242 VAL C N 1
ATOM 2765 C CA . VAL C 3 242 ? 247.156 188.171 197.860 1.00 84.96 242 VAL C CA 1
ATOM 2766 C C . VAL C 3 242 ? 248.070 187.008 197.491 1.00 88.87 242 VAL C C 1
ATOM 2767 O O . VAL C 3 242 ? 249.280 187.075 197.693 1.00 84.04 242 VAL C O 1
ATOM 2769 N N . THR C 3 243 ? 247.500 185.944 196.933 1.00 88.61 243 THR C N 1
ATOM 2770 C CA . THR C 3 243 ? 248.290 184.761 196.603 1.00 90.58 243 THR C CA 1
ATOM 2771 C C . THR C 3 243 ? 249.418 185.073 195.631 1.00 88.29 243 THR C C 1
ATOM 2772 O O . THR C 3 243 ? 250.551 184.633 195.826 1.00 97.42 243 THR C O 1
ATOM 2776 N N . GLN C 3 244 ? 249.127 185.864 194.602 1.00 91.08 244 GLN C N 1
ATOM 2777 C CA . GLN C 3 244 ? 250.126 186.152 193.578 1.00 92.00 244 GLN C CA 1
ATOM 2778 C C . GLN C 3 244 ? 251.108 187.228 194.020 1.00 92.32 244 GLN C C 1
ATOM 2779 O O . GLN C 3 244 ? 252.012 187.593 193.270 1.00 94.40 244 GLN C O 1
ATOM 2781 N N . THR C 3 245 ? 250.932 187.733 195.236 1.00 86.54 245 THR C N 1
ATOM 2782 C CA . THR C 3 245 ? 251.838 188.731 195.777 1.00 88.45 245 THR C CA 1
ATOM 2783 C C . THR C 3 245 ? 252.733 188.086 196.819 1.00 98.96 245 THR C C 1
ATOM 2784 O O . THR C 3 245 ? 253.957 188.186 196.760 1.00 87.18 245 THR C O 1
ATOM 2786 N N . VAL C 3 246 ? 252.113 187.375 197.747 1.00 86.09 246 VAL C N 1
ATOM 2787 C CA . VAL C 3 246 ? 252.829 186.714 198.823 1.00 88.43 246 VAL C CA 1
ATOM 2788 C C . VAL C 3 246 ? 253.760 185.637 198.283 1.00 93.05 246 VAL C C 1
ATOM 2789 O O . VAL C 3 246 ? 254.883 185.477 198.760 1.00 93.32 246 VAL C O 1
ATOM 2791 N N . ASN C 3 247 ? 253.288 184.897 197.284 1.00 94.79 247 ASN C N 1
ATOM 2792 C CA . ASN C 3 247 ? 254.064 183.830 196.668 1.00 99.48 247 ASN C CA 1
ATOM 2793 C C . ASN C 3 247 ? 254.695 184.267 195.351 1.00 99.71 247 ASN C C 1
ATOM 2794 O O . ASN C 3 247 ? 255.101 183.431 194.542 1.00 110.17 247 ASN C O 1
ATOM 2796 N N . ARG C 3 248 ? 254.778 185.575 195.127 1.00 100.04 248 ARG C N 1
ATOM 2797 C CA . ARG C 3 248 ? 255.236 186.095 193.844 1.00 102.47 248 ARG C CA 1
ATOM 2798 C C . ARG C 3 248 ? 256.619 185.592 193.448 1.00 109.96 248 ARG C C 1
ATOM 2799 O O . ARG C 3 248 ? 256.927 185.496 192.260 1.00 115.30 248 ARG C O 1
ATOM 2807 N N . ASP C 3 249 ? 257.464 185.304 194.433 1.00 111.09 249 ASP C N 1
ATOM 2808 C CA . ASP C 3 249 ? 258.841 184.921 194.161 1.00 115.09 249 ASP C CA 1
ATOM 2809 C C . ASP C 3 249 ? 259.198 183.499 194.593 1.00 119.22 249 ASP C C 1
ATOM 2810 O O . ASP C 3 249 ? 260.362 183.212 194.867 1.00 122.09 249 ASP C O 1
ATOM 2812 N N . LEU C 3 250 ? 258.222 182.592 194.616 1.00 119.76 250 LEU C N 1
ATOM 2813 C CA . LEU C 3 250 ? 258.548 181.210 194.968 1.00 123.14 250 LEU C CA 1
ATOM 2814 C C . LEU C 3 250 ? 259.573 180.628 194.009 1.00 128.10 250 LEU C C 1
ATOM 2815 O O . LEU C 3 250 ? 260.492 179.919 194.420 1.00 132.38 250 LEU C O 1
ATOM 2817 N N . GLY C 3 251 ? 259.417 180.931 192.729 1.00 132.05 251 GLY C N 1
ATOM 2818 C CA . GLY C 3 251 ? 260.316 180.425 191.699 1.00 135.90 251 GLY C CA 1
ATOM 2819 C C . GLY C 3 251 ? 261.189 181.543 191.148 1.00 135.14 251 GLY C C 1
ATOM 2820 O O . GLY C 3 251 ? 261.569 182.457 191.873 1.00 136.15 251 GLY C O 1
ATOM 2821 N N . THR C 3 252 ? 261.539 181.424 189.867 1.00 142.65 252 THR C N 1
ATOM 2822 C CA . THR C 3 252 ? 262.353 182.377 189.089 1.00 142.51 252 THR C CA 1
ATOM 2823 C C . THR C 3 252 ? 263.817 182.417 189.526 1.00 144.59 252 THR C C 1
ATOM 2824 O O . THR C 3 252 ? 264.674 182.934 188.804 1.00 145.12 252 THR C O 1
ATOM 2826 N N . GLY C 3 253 ? 264.116 181.843 190.692 1.00 144.49 253 GLY C N 1
ATOM 2827 C CA . GLY C 3 253 ? 265.471 181.816 191.221 1.00 145.54 253 GLY C CA 1
ATOM 2828 C C . GLY C 3 253 ? 266.111 180.445 191.042 1.00 147.91 253 GLY C C 1
ATOM 2829 O O . GLY C 3 253 ? 266.038 179.847 189.970 1.00 148.08 253 GLY C O 1
ATOM 2830 N N . ASN C 3 254 ? 266.756 179.955 192.097 1.00 149.31 254 ASN C N 1
ATOM 2831 C CA . ASN C 3 254 ? 267.458 178.678 192.037 1.00 152.86 254 ASN C CA 1
ATOM 2832 C C . ASN C 3 254 ? 266.517 177.508 192.309 1.00 148.69 254 ASN C C 1
ATOM 2833 O O . ASN C 3 254 ? 266.159 177.244 193.455 1.00 153.05 254 ASN C O 1
ATOM 2835 N N . LEU C 3 255 ? 266.115 176.820 191.247 1.00 151.50 255 LEU C N 1
ATOM 2836 C CA . LEU C 3 255 ? 265.185 175.699 191.346 1.00 152.56 255 LEU C CA 1
ATOM 2837 C C . LEU C 3 255 ? 265.881 174.394 191.006 1.00 153.42 255 LEU C C 1
ATOM 2838 O O . LEU C 3 255 ? 266.920 174.392 190.347 1.00 155.70 255 LEU C O 1
ATOM 2840 N N . SER C 3 256 ? 265.305 173.279 191.443 1.00 156.13 256 SER C N 1
ATOM 2841 C CA . SER C 3 256 ? 265.844 171.978 191.073 1.00 157.80 256 SER C CA 1
ATOM 2842 C C . SER C 3 256 ? 265.406 171.626 189.661 1.00 160.72 256 SER C C 1
ATOM 2843 O O . SER C 3 256 ? 264.578 172.316 189.068 1.00 160.88 256 SER C O 1
ATOM 2845 N N . ASP C 3 257 ? 265.938 170.532 189.134 1.00 162.68 257 ASP C N 1
ATOM 2846 C CA . ASP C 3 257 ? 265.562 170.071 187.804 1.00 163.17 257 ASP C CA 1
ATOM 2847 C C . ASP C 3 257 ? 264.341 169.163 187.867 1.00 162.38 257 ASP C C 1
ATOM 2848 O O . ASP C 3 257 ? 263.904 168.620 186.851 1.00 164.34 257 ASP C O 1
ATOM 2850 N N . LEU C 3 258 ? 263.784 169.004 189.061 1.00 162.06 258 LEU C N 1
ATOM 2851 C CA . LEU C 3 258 ? 262.625 168.148 189.242 1.00 163.20 258 LEU C CA 1
ATOM 2852 C C . LEU C 3 258 ? 261.353 168.864 188.826 1.00 158.93 258 LEU C C 1
ATOM 2853 O O . LEU C 3 258 ? 260.664 169.470 189.649 1.00 164.53 258 LEU C O 1
ATOM 2858 N N . VAL C 3 259 ? 261.061 168.801 187.532 1.00 161.04 259 VAL C N 1
ATOM 2859 C CA . VAL C 3 259 ? 259.889 169.446 186.960 1.00 161.69 259 VAL C CA 1
ATOM 2860 C C . VAL C 3 259 ? 259.056 168.431 186.181 1.00 163.90 259 VAL C C 1
ATOM 2861 O O . VAL C 3 259 ? 259.603 167.541 185.531 1.00 163.28 259 VAL C O 1
ATOM 2863 N N . ALA C 3 260 ? 257.736 168.558 186.254 1.00 163.09 260 ALA C N 1
ATOM 2864 C CA . ALA C 3 260 ? 256.838 167.645 185.551 1.00 163.97 260 ALA C CA 1
ATOM 2865 C C . ALA C 3 260 ? 255.570 168.362 185.106 1.00 161.36 260 ALA C C 1
ATOM 2866 O O . ALA C 3 260 ? 255.165 169.357 185.708 1.00 160.11 260 ALA C O 1
ATOM 2868 N N . SER C 3 261 ? 254.933 167.849 184.056 1.00 163.07 261 SER C N 1
ATOM 2869 C CA . SER C 3 261 ? 253.713 168.462 183.547 1.00 163.48 261 SER C CA 1
ATOM 2870 C C . SER C 3 261 ? 252.487 167.574 183.741 1.00 163.22 261 SER C C 1
ATOM 2871 O O . SER C 3 261 ? 252.567 166.350 183.627 1.00 167.04 261 SER C O 1
ATOM 2873 N N . ALA C 3 262 ? 251.353 168.213 184.029 1.00 162.80 262 ALA C N 1
ATOM 2874 C CA . ALA C 3 262 ? 250.052 167.549 184.145 1.00 164.46 262 ALA C CA 1
ATOM 2875 C C . ALA C 3 262 ? 248.966 168.590 184.387 1.00 163.53 262 ALA C C 1
ATOM 2876 O O . ALA C 3 262 ? 249.265 169.704 184.807 1.00 164.58 262 ALA C O 1
ATOM 2878 N N . ASP C 3 263 ? 247.707 168.228 184.166 1.00 162.43 263 ASP C N 1
ATOM 2879 C CA . ASP C 3 263 ? 246.598 169.128 184.490 1.00 162.77 263 ASP C CA 1
ATOM 2880 C C . ASP C 3 263 ? 246.170 168.926 185.941 1.00 165.45 263 ASP C C 1
ATOM 2881 O O . ASP C 3 263 ? 245.605 167.885 186.289 1.00 164.88 263 ASP C O 1
ATOM 2883 N N . PHE C 3 264 ? 246.486 169.898 186.795 1.00 162.02 264 PHE C N 1
ATOM 2884 C CA . PHE C 3 264 ? 246.228 169.772 188.224 1.00 164.47 264 PHE C CA 1
ATOM 2885 C C . PHE C 3 264 ? 245.059 170.638 188.672 1.00 161.26 264 PHE C C 1
ATOM 2886 O O . PHE C 3 264 ? 244.770 170.718 189.866 1.00 159.56 264 PHE C O 1
ATOM 2894 N N . ASN C 3 265 ? 244.414 171.320 187.728 1.00 162.13 265 ASN C N 1
ATOM 2895 C CA . ASN C 3 265 ? 243.348 172.247 188.090 1.00 159.93 265 ASN C CA 1
ATOM 2896 C C . ASN C 3 265 ? 242.079 171.999 187.286 1.00 160.16 265 ASN C C 1
ATOM 2897 O O . ASN C 3 265 ? 241.172 172.829 187.273 1.00 159.86 265 ASN C O 1
ATOM 2899 N N . SER C 3 266 ? 242.025 170.861 186.605 1.00 161.12 266 SER C N 1
ATOM 2900 C CA . SER C 3 266 ? 240.885 170.514 185.760 1.00 161.06 266 SER C CA 1
ATOM 2901 C C . SER C 3 266 ? 240.515 171.653 184.811 1.00 161.43 266 SER C C 1
ATOM 2902 O O . SER C 3 266 ? 239.334 171.940 184.609 1.00 161.51 266 SER C O 1
ATOM 2904 N N . ASP C 3 267 ? 241.524 172.297 184.225 1.00 161.00 267 ASP C N 1
ATOM 2905 C CA . ASP C 3 267 ? 241.275 173.415 183.312 1.00 159.40 267 ASP C CA 1
ATOM 2906 C C . ASP C 3 267 ? 241.290 173.026 181.839 1.00 160.11 267 ASP C C 1
ATOM 2907 O O . ASP C 3 267 ? 240.776 173.763 180.998 1.00 159.72 267 ASP C O 1
ATOM 2909 N N . GLY C 3 268 ? 241.924 171.906 181.511 1.00 161.18 268 GLY C N 1
ATOM 2910 C CA . GLY C 3 268 ? 242.104 171.535 180.113 1.00 160.75 268 GLY C CA 1
ATOM 2911 C C . GLY C 3 268 ? 243.434 172.070 179.597 1.00 161.00 268 GLY C C 1
ATOM 2912 O O . GLY C 3 268 ? 243.772 171.915 178.423 1.00 160.60 268 GLY C O 1
ATOM 2913 N N . ARG C 3 269 ? 244.183 172.699 180.493 1.00 160.30 269 ARG C N 1
ATOM 2914 C CA . ARG C 3 269 ? 245.496 173.240 180.186 1.00 158.46 269 ARG C CA 1
ATOM 2915 C C . ARG C 3 269 ? 246.532 172.558 181.055 1.00 160.94 269 ARG C C 1
ATOM 2916 O O . ARG C 3 269 ? 246.421 172.567 182.280 1.00 159.00 269 ARG C O 1
ATOM 2918 N N . THR C 3 270 ? 247.531 171.954 180.427 1.00 162.52 270 THR C N 1
ATOM 2919 C CA . THR C 3 270 ? 248.549 171.238 181.176 1.00 160.22 270 THR C CA 1
ATOM 2920 C C . THR C 3 270 ? 249.365 172.206 182.022 1.00 159.43 270 THR C C 1
ATOM 2921 O O . THR C 3 270 ? 249.900 173.192 181.514 1.00 156.93 270 THR C O 1
ATOM 2923 N N . ASP C 3 271 ? 249.461 171.915 183.312 1.00 160.92 271 ASP C N 1
ATOM 2924 C CA . ASP C 3 271 ? 250.160 172.770 184.256 1.00 158.98 271 ASP C CA 1
ATOM 2925 C C . ASP C 3 271 ? 251.585 172.286 184.459 1.00 158.33 271 ASP C C 1
ATOM 2926 O O . ASP C 3 271 ? 251.990 171.268 183.898 1.00 161.73 271 ASP C O 1
ATOM 2928 N N . VAL C 3 272 ? 252.340 173.005 185.282 1.00 154.52 272 VAL C N 1
ATOM 2929 C CA . VAL C 3 272 ? 253.705 172.607 185.591 1.00 154.76 272 VAL C CA 1
ATOM 2930 C C . VAL C 3 272 ? 253.951 172.559 187.088 1.00 152.10 272 VAL C C 1
ATOM 2931 O O . VAL C 3 272 ? 253.672 173.519 187.801 1.00 149.48 272 VAL C O 1
ATOM 2933 N N . ALA C 3 273 ? 254.508 171.453 187.556 1.00 155.62 273 ALA C N 1
ATOM 2934 C CA . ALA C 3 273 ? 254.882 171.340 188.958 1.00 152.50 273 ALA C CA 1
ATOM 2935 C C . ALA C 3 273 ? 256.399 171.239 189.063 1.00 153.42 273 ALA C C 1
ATOM 2936 O O . ALA C 3 273 ? 257.045 170.613 188.226 1.00 156.15 273 ALA C O 1
ATOM 2938 N N . ALA C 3 274 ? 256.968 171.861 190.091 1.00 155.99 274 ALA C N 1
ATOM 2939 C CA . ALA C 3 274 ? 258.420 171.827 190.254 1.00 156.06 274 ALA C CA 1
ATOM 2940 C C . ALA C 3 274 ? 258.820 171.864 191.721 1.00 154.05 274 ALA C C 1
ATOM 2941 O O . ALA C 3 274 ? 258.136 172.459 192.553 1.00 151.11 274 ALA C O 1
ATOM 2943 N N . VAL C 3 275 ? 259.949 171.229 192.026 1.00 156.01 275 VAL C N 1
ATOM 2944 C CA . VAL C 3 275 ? 260.457 171.198 193.390 1.00 154.06 275 VAL C CA 1
ATOM 2945 C C . VAL C 3 275 ? 261.436 172.338 193.656 1.00 153.29 275 VAL C C 1
ATOM 2946 O O . VAL C 3 275 ? 262.359 172.586 192.875 1.00 153.91 275 VAL C O 1
ATOM 2948 N N . LEU C 3 276 ? 261.209 173.034 194.764 1.00 151.74 276 LEU C N 1
ATOM 2949 C CA . LEU C 3 276 ? 262.031 174.170 195.158 1.00 149.48 276 LEU C CA 1
ATOM 2950 C C . LEU C 3 276 ? 263.036 173.752 196.226 1.00 150.26 276 LEU C C 1
ATOM 2951 O O . LEU C 3 276 ? 263.092 172.584 196.613 1.00 150.41 276 LEU C O 1
ATOM 2953 N N . GLU C 3 277 ? 263.845 174.702 196.688 1.00 150.91 277 GLU C N 1
ATOM 2954 C CA . GLU C 3 277 ? 264.905 174.414 197.651 1.00 147.61 277 GLU C CA 1
ATOM 2955 C C . GLU C 3 277 ? 264.357 173.962 199.002 1.00 149.91 277 GLU C C 1
ATOM 2956 O O . GLU C 3 277 ? 265.106 173.480 199.852 1.00 150.31 277 GLU C O 1
ATOM 2958 N N . ASP C 3 278 ? 263.053 174.125 199.204 1.00 150.45 278 ASP C N 1
ATOM 2959 C CA . ASP C 3 278 ? 262.419 173.722 200.451 1.00 150.45 278 ASP C CA 1
ATOM 2960 C C . ASP C 3 278 ? 262.072 172.235 200.451 1.00 151.27 278 ASP C C 1
ATOM 2961 O O . ASP C 3 278 ? 261.582 171.703 201.449 1.00 149.38 278 ASP C O 1
ATOM 2963 N N . GLY C 3 279 ? 262.343 171.562 199.336 1.00 151.04 279 GLY C N 1
ATOM 2964 C CA . GLY C 3 279 ? 262.108 170.128 199.220 1.00 147.83 279 GLY C CA 1
ATOM 2965 C C . GLY C 3 279 ? 260.649 169.803 198.919 1.00 150.32 279 GLY C C 1
ATOM 2966 O O . GLY C 3 279 ? 260.261 168.634 198.898 1.00 150.09 279 GLY C O 1
ATOM 2967 N N . SER C 3 280 ? 259.839 170.833 198.697 1.00 152.14 280 SER C N 1
ATOM 2968 C CA . SER C 3 280 ? 258.418 170.638 198.441 1.00 149.41 280 SER C CA 1
ATOM 2969 C C . SER C 3 280 ? 258.081 170.824 196.970 1.00 150.51 280 SER C C 1
ATOM 2970 O O . SER C 3 280 ? 258.779 171.530 196.241 1.00 156.13 280 SER C O 1
ATOM 2972 N N . LEU C 3 281 ? 256.992 170.192 196.542 1.00 150.66 281 LEU C N 1
ATOM 2973 C CA . LEU C 3 281 ? 256.524 170.314 195.169 1.00 150.22 281 LEU C CA 1
ATOM 2974 C C . LEU C 3 281 ? 255.435 171.374 195.063 1.00 149.26 281 LEU C C 1
ATOM 2975 O O . LEU C 3 281 ? 254.398 171.279 195.720 1.00 149.86 281 LEU C O 1
ATOM 2977 N N . HIS C 3 282 ? 255.675 172.379 194.231 1.00 151.41 282 HIS C N 1
ATOM 2978 C CA . HIS C 3 282 ? 254.725 173.469 194.054 1.00 148.75 282 HIS C CA 1
ATOM 2979 C C . HIS C 3 282 ? 254.107 173.430 192.666 1.00 146.87 282 HIS C C 1
ATOM 2980 O O . HIS C 3 282 ? 254.774 173.100 191.687 1.00 148.88 282 HIS C O 1
ATOM 2987 N N . ALA C 3 283 ? 252.822 173.757 192.588 1.00 146.43 283 ALA C N 1
ATOM 2988 C CA . ALA C 3 283 ? 252.119 173.749 191.310 1.00 146.40 283 ALA C CA 1
ATOM 2989 C C . ALA C 3 283 ? 251.965 175.158 190.759 1.00 145.99 283 ALA C C 1
ATOM 2990 O O . ALA C 3 283 ? 251.507 176.061 191.457 1.00 138.74 283 ALA C O 1
ATOM 2992 N N . PHE C 3 284 ? 252.325 175.317 189.491 1.00 147.96 284 PHE C N 1
ATOM 2993 C CA . PHE C 3 284 ? 252.157 176.573 188.773 1.00 142.28 284 PHE C CA 1
ATOM 2994 C C . PHE C 3 284 ? 251.135 176.363 187.656 1.00 147.49 284 PHE C C 1
ATOM 2995 O O . PHE C 3 284 ? 251.286 175.468 186.825 1.00 148.82 284 PHE C O 1
ATOM 3003 N N . TYR C 3 285 ? 250.060 177.143 187.679 1.00 144.03 285 TYR C N 1
ATOM 3004 C CA . TYR C 3 285 ? 248.940 176.915 186.774 1.00 147.31 285 TYR C CA 1
ATOM 3005 C C . TYR C 3 285 ? 249.111 177.608 185.426 1.00 146.97 285 TYR C C 1
ATOM 3006 O O . TYR C 3 285 ? 249.553 178.753 185.345 1.00 143.84 285 TYR C O 1
ATOM 3015 N N . ALA C 3 286 ? 248.731 176.899 184.366 1.00 151.40 286 ALA C N 1
ATOM 3016 C CA . ALA C 3 286 ? 248.768 177.438 183.011 1.00 151.75 286 ALA C CA 1
ATOM 3017 C C . ALA C 3 286 ? 247.594 178.385 182.778 1.00 152.98 286 ALA C C 1
ATOM 3018 O O . ALA C 3 286 ? 246.505 178.170 183.307 1.00 154.75 286 ALA C O 1
ATOM 3020 N N . LYS C 3 287 ? 247.814 179.415 181.953 1.00 153.58 287 LYS C N 1
ATOM 3021 C CA . LYS C 3 287 ? 246.778 180.381 181.582 1.00 152.40 287 LYS C CA 1
ATOM 3022 C C . LYS C 3 287 ? 246.494 180.308 180.083 1.00 153.67 287 LYS C C 1
ATOM 3023 O O . LYS C 3 287 ? 247.290 179.768 179.311 1.00 153.99 287 LYS C O 1
ATOM 3025 N N . LEU C 3 292 ? 252.701 181.246 183.370 1.00 145.57 292 LEU C N 1
ATOM 3026 C CA . LEU C 3 292 ? 252.381 180.452 184.551 1.00 144.77 292 LEU C CA 1
ATOM 3027 C C . LEU C 3 292 ? 252.080 181.334 185.768 1.00 141.01 292 LEU C C 1
ATOM 3028 O O . LEU C 3 292 ? 252.893 182.175 186.159 1.00 140.65 292 LEU C O 1
ATOM 3030 N N . GLU C 3 293 ? 250.919 181.096 186.390 1.00 140.04 293 GLU C N 1
ATOM 3031 C CA . GLU C 3 293 ? 250.513 181.745 187.638 1.00 133.46 293 GLU C CA 1
ATOM 3032 C C . GLU C 3 293 ? 250.737 180.763 188.772 1.00 134.65 293 GLU C C 1
ATOM 3033 O O . GLU C 3 293 ? 250.623 179.556 188.577 1.00 138.00 293 GLU C O 1
ATOM 3035 N N . TYR C 3 294 ? 251.106 181.251 189.943 1.00 129.54 294 TYR C N 1
ATOM 3036 C CA . TYR C 3 294 ? 251.486 180.320 190.994 1.00 131.95 294 TYR C CA 1
ATOM 3037 C C . TYR C 3 294 ? 250.293 179.841 191.803 1.00 133.15 294 TYR C C 1
ATOM 3038 O O . TYR C 3 294 ? 249.374 180.605 192.099 1.00 128.12 294 TYR C O 1
ATOM 3040 N N . GLY C 3 295 ? 250.308 178.567 192.173 1.00 132.05 295 GLY C N 1
ATOM 3041 C CA . GLY C 3 295 ? 249.255 178.011 193.000 1.00 134.46 295 GLY C CA 1
ATOM 3042 C C . GLY C 3 295 ? 249.589 178.178 194.471 1.00 130.75 295 GLY C C 1
ATOM 3043 O O . GLY C 3 295 ? 250.552 178.857 194.827 1.00 126.07 295 GLY C O 1
ATOM 3044 N N . ARG C 3 296 ? 248.784 177.560 195.324 1.00 129.71 296 ARG C N 1
ATOM 3045 C CA . ARG C 3 296 ? 248.979 177.662 196.766 1.00 128.35 296 ARG C CA 1
ATOM 3046 C C . ARG C 3 296 ? 249.715 176.448 197.357 1.00 133.75 296 ARG C C 1
ATOM 3047 O O . ARG C 3 296 ? 250.363 176.569 198.397 1.00 134.73 296 ARG C O 1
ATOM 3049 N N . GLU C 3 297 ? 249.613 175.292 196.681 1.00 135.00 297 GLU C N 1
ATOM 3050 C CA . GLU C 3 297 ? 250.232 174.032 197.101 1.00 141.47 297 GLU C CA 1
ATOM 3051 C C . GLU C 3 297 ? 249.949 172.959 196.054 1.00 143.48 297 GLU C C 1
ATOM 3052 O O . GLU C 3 297 ? 249.157 173.171 195.133 1.00 144.41 297 GLU C O 1
ATOM 3054 N N . MET C 3 307 ? 264.398 162.094 195.825 1.00 176.73 307 MET C N 1
ATOM 3055 C CA . MET C 3 307 ? 263.831 162.034 194.485 1.00 174.68 307 MET C CA 1
ATOM 3056 C C . MET C 3 307 ? 264.877 162.465 193.454 1.00 172.51 307 MET C C 1
ATOM 3057 O O . MET C 3 307 ? 265.530 163.496 193.619 1.00 175.52 307 MET C O 1
ATOM 3059 N N . VAL C 3 308 ? 265.039 161.656 192.398 1.00 173.04 308 VAL C N 1
ATOM 3060 C CA . VAL C 3 308 ? 266.009 161.909 191.329 1.00 172.26 308 VAL C CA 1
ATOM 3061 C C . VAL C 3 308 ? 265.305 162.400 190.071 1.00 175.14 308 VAL C C 1
ATOM 3062 O O . VAL C 3 308 ? 265.768 163.329 189.409 1.00 173.50 308 VAL C O 1
ATOM 3064 N N . GLN C 3 309 ? 264.191 161.758 189.737 1.00 176.61 309 GLN C N 1
ATOM 3065 C CA . GLN C 3 309 ? 263.391 162.144 188.581 1.00 176.62 309 GLN C CA 1
ATOM 3066 C C . GLN C 3 309 ? 261.926 162.244 188.976 1.00 174.73 309 GLN C C 1
ATOM 3067 O O . GLN C 3 309 ? 261.454 161.489 189.825 1.00 176.38 309 GLN C O 1
ATOM 3069 N N . ILE C 3 310 ? 261.213 163.181 188.362 1.00 175.45 310 ILE C N 1
ATOM 3070 C CA . ILE C 3 310 ? 259.793 163.353 188.634 1.00 175.96 310 ILE C CA 1
ATOM 3071 C C . ILE C 3 310 ? 258.993 163.349 187.340 1.00 175.20 310 ILE C C 1
ATOM 3072 O O . ILE C 3 310 ? 259.319 164.077 186.403 1.00 174.67 310 ILE C O 1
ATOM 3074 N N . ILE C 3 311 ? 257.944 162.534 187.291 1.00 176.12 311 ILE C N 1
ATOM 3075 C CA . ILE C 3 311 ? 257.077 162.470 186.120 1.00 175.01 311 ILE C CA 1
ATOM 3076 C C . ILE C 3 311 ? 255.609 162.568 186.502 1.00 176.30 311 ILE C C 1
ATOM 3077 O O . ILE C 3 311 ? 255.168 161.949 187.471 1.00 176.76 311 ILE C O 1
ATOM 3079 N N . GLY C 3 312 ? 254.854 163.346 185.732 1.00 175.18 312 GLY C N 1
ATOM 3080 C CA . GLY C 3 312 ? 253.431 163.518 185.975 1.00 175.92 312 GLY C CA 1
ATOM 3081 C C . GLY C 3 312 ? 252.583 162.902 184.871 1.00 177.58 312 GLY C C 1
ATOM 3082 O O . GLY C 3 312 ? 253.075 162.139 184.038 1.00 179.41 312 GLY C O 1
ATOM 3083 N N . GLY C 3 313 ? 251.303 163.249 184.877 1.00 177.99 313 GLY C N 1
ATOM 3084 C CA . GLY C 3 313 ? 250.335 162.735 183.919 1.00 179.94 313 GLY C CA 1
ATOM 3085 C C . GLY C 3 313 ? 249.169 162.088 184.652 1.00 179.13 313 GLY C C 1
ATOM 3086 O O . GLY C 3 313 ? 249.280 161.752 185.830 1.00 179.00 313 GLY C O 1
ATOM 3087 N N . ASP C 3 314 ? 248.040 161.935 183.970 1.00 182.26 314 ASP C N 1
ATOM 3088 C CA . ASP C 3 314 ? 246.880 161.296 184.580 1.00 179.30 314 ASP C CA 1
ATOM 3089 C C . ASP C 3 314 ? 246.936 159.797 184.321 1.00 180.52 314 ASP C C 1
ATOM 3090 O O . ASP C 3 314 ? 246.316 159.289 183.385 1.00 179.37 314 ASP C O 1
ATOM 3092 N N . PHE C 3 315 ? 247.726 159.096 185.122 1.00 179.96 315 PHE C N 1
ATOM 3093 C CA . PHE C 3 315 ? 248.076 157.716 184.828 1.00 181.11 315 PHE C CA 1
ATOM 3094 C C . PHE C 3 315 ? 246.890 156.777 184.959 1.00 182.93 315 PHE C C 1
ATOM 3095 O O . PHE C 3 315 ? 246.801 155.783 184.241 1.00 182.28 315 PHE C O 1
ATOM 3097 N N . ASN C 3 316 ? 245.983 157.089 185.877 1.00 182.87 316 ASN C N 1
ATOM 3098 C CA . ASN C 3 316 ? 244.821 156.237 186.088 1.00 181.98 316 ASN C CA 1
ATOM 3099 C C . ASN C 3 316 ? 243.561 156.827 185.470 1.00 180.00 316 ASN C C 1
ATOM 3100 O O . ASN C 3 316 ? 242.457 156.349 185.728 1.00 182.42 316 ASN C O 1
ATOM 3102 N N . SER C 3 317 ? 243.724 157.871 184.660 1.00 179.53 317 SER C N 1
ATOM 3103 C CA . SER C 3 317 ? 242.585 158.552 184.049 1.00 179.79 317 SER C CA 1
ATOM 3104 C C . SER C 3 317 ? 241.536 158.938 185.092 1.00 180.39 317 SER C C 1
ATOM 3105 O O . SER C 3 317 ? 240.343 158.697 184.903 1.00 181.18 317 SER C O 1
ATOM 3107 N N . ASP C 3 318 ? 241.985 159.535 186.197 1.00 178.73 318 ASP C N 1
ATOM 3108 C CA . ASP C 3 318 ? 241.090 159.918 187.288 1.00 179.97 318 ASP C CA 1
ATOM 3109 C C . ASP C 3 318 ? 240.540 161.337 187.142 1.00 178.41 318 ASP C C 1
ATOM 3110 O O . ASP C 3 318 ? 239.651 161.741 187.891 1.00 178.41 318 ASP C O 1
ATOM 3112 N N . GLY C 3 319 ? 241.076 162.098 186.192 1.00 179.39 319 GLY C N 1
ATOM 3113 C CA . GLY C 3 319 ? 240.637 163.475 185.976 1.00 179.31 319 GLY C CA 1
ATOM 3114 C C . GLY C 3 319 ? 241.491 164.473 186.754 1.00 176.46 319 GLY C C 1
ATOM 3115 O O . GLY C 3 319 ? 241.326 165.685 186.617 1.00 175.56 319 GLY C O 1
ATOM 3116 N N . ASN C 3 320 ? 242.400 163.953 187.568 1.00 177.62 320 ASN C N 1
ATOM 3117 C CA . ASN C 3 320 ? 243.293 164.771 188.380 1.00 176.55 320 ASN C CA 1
ATOM 3118 C C . ASN C 3 320 ? 244.729 164.309 188.182 1.00 176.24 320 ASN C C 1
ATOM 3119 O O . ASN C 3 320 ? 245.053 163.155 188.453 1.00 176.49 320 ASN C O 1
ATOM 3121 N N . GLY C 3 321 ? 245.582 165.198 187.682 1.00 174.77 321 GLY C N 1
ATOM 3122 C CA . GLY C 3 321 ? 246.948 164.823 187.339 1.00 176.65 321 GLY C CA 1
ATOM 3123 C C . GLY C 3 321 ? 247.706 164.246 188.527 1.00 175.21 321 GLY C C 1
ATOM 3124 O O . GLY C 3 321 ? 247.564 164.709 189.661 1.00 173.41 321 GLY C O 1
ATOM 3125 N N . ASP C 3 322 ? 248.507 163.223 188.247 1.00 176.93 322 ASP C N 1
ATOM 3126 C CA . ASP C 3 322 ? 249.293 162.522 189.251 1.00 177.62 322 ASP C CA 1
ATOM 3127 C C . ASP C 3 322 ? 250.775 162.889 189.119 1.00 177.13 322 ASP C C 1
ATOM 3128 O O . ASP C 3 322 ? 251.155 163.623 188.203 1.00 175.30 322 ASP C O 1
ATOM 3130 N N . ILE C 3 323 ? 251.608 162.331 190.008 1.00 177.17 323 ILE C N 1
ATOM 3131 C CA . ILE C 3 323 ? 253.071 162.403 189.915 1.00 177.56 323 ILE C CA 1
ATOM 3132 C C . ILE C 3 323 ? 253.658 160.992 189.956 1.00 177.01 323 ILE C C 1
ATOM 3133 O O . ILE C 3 323 ? 253.521 160.266 190.943 1.00 179.41 323 ILE C O 1
ATOM 3135 N N . LEU C 3 332 ? 259.919 153.522 192.489 1.00 190.53 332 LEU C N 1
ATOM 3136 C CA . LEU C 3 332 ? 258.845 154.070 191.668 1.00 191.83 332 LEU C CA 1
ATOM 3137 C C . LEU C 3 332 ? 257.507 154.003 192.413 1.00 188.97 332 LEU C C 1
ATOM 3138 O O . LEU C 3 332 ? 256.926 152.924 192.567 1.00 187.19 332 LEU C O 1
ATOM 3140 N N . ASN C 3 333 ? 257.028 155.169 192.869 1.00 189.63 333 ASN C N 1
ATOM 3141 C CA . ASN C 3 333 ? 255.772 155.302 193.613 1.00 187.98 333 ASN C CA 1
ATOM 3142 C C . ASN C 3 333 ? 254.891 156.357 192.957 1.00 185.77 333 ASN C C 1
ATOM 3143 O O . ASN C 3 333 ? 255.378 157.404 192.532 1.00 183.11 333 ASN C O 1
ATOM 3145 N N . LEU C 3 334 ? 253.596 156.073 192.870 1.00 184.93 334 LEU C N 1
ATOM 3146 C CA . LEU C 3 334 ? 252.653 156.992 192.243 1.00 183.26 334 LEU C CA 1
ATOM 3147 C C . LEU C 3 334 ? 251.890 157.821 193.264 1.00 183.95 334 LEU C C 1
ATOM 3148 O O . LEU C 3 334 ? 251.222 157.277 194.145 1.00 184.28 334 LEU C O 1
ATOM 3150 N N . TYR C 3 335 ? 251.957 159.138 193.112 1.00 182.09 335 TYR C N 1
ATOM 3151 C CA . TYR C 3 335 ? 251.187 160.062 193.937 1.00 181.33 335 TYR C CA 1
ATOM 3152 C C . TYR C 3 335 ? 249.899 160.402 193.215 1.00 180.21 335 TYR C C 1
ATOM 3153 O O . TYR C 3 335 ? 249.935 160.978 192.127 1.00 180.37 335 TYR C O 1
ATOM 3155 N N . THR C 3 336 ? 248.761 160.047 193.794 1.00 182.51 336 THR C N 1
ATOM 3156 C CA . THR C 3 336 ? 247.503 160.278 193.101 1.00 178.22 336 THR C CA 1
ATOM 3157 C C . THR C 3 336 ? 246.996 161.693 193.333 1.00 177.85 336 THR C C 1
ATOM 3158 O O . THR C 3 336 ? 247.125 162.242 194.430 1.00 178.67 336 THR C O 1
ATOM 3160 N N . GLY C 3 337 ? 246.397 162.272 192.299 1.00 177.43 337 GLY C N 1
ATOM 3161 C CA . GLY C 3 337 ? 245.829 163.610 192.388 1.00 176.60 337 GLY C CA 1
ATOM 3162 C C . GLY C 3 337 ? 244.441 163.582 193.005 1.00 177.85 337 GLY C C 1
ATOM 3163 O O . GLY C 3 337 ? 243.748 162.565 192.951 1.00 175.87 337 GLY C O 1
ATOM 3164 N N . THR C 3 338 ? 244.027 164.715 193.558 1.00 175.79 338 THR C N 1
ATOM 3165 C CA . THR C 3 338 ? 242.692 164.851 194.124 1.00 175.62 338 THR C CA 1
ATOM 3166 C C . THR C 3 338 ? 242.027 166.116 193.606 1.00 175.58 338 THR C C 1
ATOM 3167 O O . THR C 3 338 ? 242.649 166.918 192.908 1.00 175.85 338 THR C O 1
ATOM 3169 N N . ALA C 3 339 ? 240.762 166.295 193.962 1.00 176.40 339 ALA C N 1
ATOM 3170 C CA . ALA C 3 339 ? 239.966 167.424 193.497 1.00 179.27 339 ALA C CA 1
ATOM 3171 C C . ALA C 3 339 ? 240.458 168.756 194.057 1.00 175.13 339 ALA C C 1
ATOM 3172 O O . ALA C 3 339 ? 240.062 169.818 193.577 1.00 174.26 339 ALA C O 1
ATOM 3174 N N . THR C 3 340 ? 241.292 168.707 195.092 1.00 174.63 340 THR C N 1
ATOM 3175 C CA . THR C 3 340 ? 241.762 169.929 195.733 1.00 173.16 340 THR C CA 1
ATOM 3176 C C . THR C 3 340 ? 243.117 170.363 195.192 1.00 173.98 340 THR C C 1
ATOM 3177 O O . THR C 3 340 ? 243.666 171.382 195.613 1.00 173.21 340 THR C O 1
ATOM 3179 N N . GLY C 3 341 ? 243.670 169.576 194.273 1.00 173.09 341 GLY C N 1
ATOM 3180 C CA . GLY C 3 341 ? 244.977 169.873 193.698 1.00 171.70 341 GLY C CA 1
ATOM 3181 C C . GLY C 3 341 ? 246.104 169.354 194.583 1.00 171.86 341 GLY C C 1
ATOM 3182 O O . GLY C 3 341 ? 247.282 169.574 194.302 1.00 169.14 341 GLY C O 1
ATOM 3183 N N . ILE C 3 342 ? 245.736 168.668 195.657 1.00 173.11 342 ILE C N 1
ATOM 3184 C CA . ILE C 3 342 ? 246.710 168.149 196.606 1.00 174.06 342 ILE C CA 1
ATOM 3185 C C . ILE C 3 342 ? 246.927 166.659 196.393 1.00 175.58 342 ILE C C 1
ATOM 3186 O O . ILE C 3 342 ? 245.972 165.890 196.300 1.00 174.28 342 ILE C O 1
ATOM 3188 N N . LEU C 3 343 ? 248.188 166.258 196.296 1.00 176.83 343 LEU C N 1
ATOM 3189 C CA . LEU C 3 343 ? 248.523 164.856 196.083 1.00 177.98 343 LEU C CA 1
ATOM 3190 C C . LEU C 3 343 ? 248.314 164.041 197.350 1.00 177.39 343 LEU C C 1
ATOM 3191 O O . LEU C 3 343 ? 248.558 164.522 198.456 1.00 174.92 343 LEU C O 1
ATOM 3193 N N . ASN C 3 344 ? 247.877 162.800 197.179 1.00 178.88 344 ASN C N 1
ATOM 3194 C CA . ASN C 3 344 ? 247.688 161.891 198.300 1.00 179.89 344 ASN C CA 1
ATOM 3195 C C . ASN C 3 344 ? 248.953 161.068 198.531 1.00 181.70 344 ASN C C 1
ATOM 3196 O O . ASN C 3 344 ? 249.932 161.204 197.795 1.00 181.63 344 ASN C O 1
ATOM 3198 N N . LYS C 3 345 ? 248.927 160.208 199.544 1.00 182.92 345 LYS C N 1
ATOM 3199 C CA . LYS C 3 345 ? 250.063 159.346 199.846 1.00 183.66 345 LYS C CA 1
ATOM 3200 C C . LYS C 3 345 ? 250.327 158.397 198.687 1.00 184.90 345 LYS C C 1
ATOM 3201 O O . LYS C 3 345 ? 249.400 157.794 198.146 1.00 183.72 345 LYS C O 1
ATOM 3203 N N . SER C 3 346 ? 251.591 158.283 198.299 1.00 186.03 346 SER C N 1
ATOM 3204 C CA . SER C 3 346 ? 251.967 157.460 197.161 1.00 183.94 346 SER C CA 1
ATOM 3205 C C . SER C 3 346 ? 252.028 155.977 197.487 1.00 187.39 346 SER C C 1
ATOM 3206 O O . SER C 3 346 ? 252.162 155.582 198.647 1.00 186.28 346 SER C O 1
ATOM 3208 N N . LYS C 3 347 ? 251.983 155.162 196.439 1.00 186.87 347 LYS C N 1
ATOM 3209 C CA . LYS C 3 347 ? 252.162 153.722 196.569 1.00 186.99 347 LYS C CA 1
ATOM 3210 C C . LYS C 3 347 ? 253.014 153.189 195.413 1.00 186.53 347 LYS C C 1
ATOM 3211 O O . LYS C 3 347 ? 252.967 153.740 194.314 1.00 183.36 347 LYS C O 1
ATOM 3213 N N . PRO C 3 348 ? 253.775 152.107 195.627 1.00 187.06 348 PRO C N 1
ATOM 3214 C CA . PRO C 3 348 ? 254.606 151.433 194.644 1.00 187.93 348 PRO C CA 1
ATOM 3215 C C . PRO C 3 348 ? 253.827 151.069 193.389 1.00 188.96 348 PRO C C 1
ATOM 3216 O O . PRO C 3 348 ? 252.710 150.560 193.465 1.00 185.22 348 PRO C O 1
ATOM 3220 N N . MET C 3 349 ? 254.440 151.311 192.234 1.00 189.25 349 MET C N 1
ATOM 3221 C CA . MET C 3 349 ? 253.834 150.966 190.950 1.00 188.82 349 MET C CA 1
ATOM 3222 C C . MET C 3 349 ? 254.279 149.581 190.498 1.00 190.20 349 MET C C 1
ATOM 3223 O O . MET C 3 349 ? 253.878 149.103 189.436 1.00 196.90 349 MET C O 1
ATOM 3225 N N . TRP C 3 350 ? 255.133 148.956 191.300 1.00 190.30 350 TRP C N 1
ATOM 3226 C CA . TRP C 3 350 ? 255.682 147.644 190.990 1.00 193.49 350 TRP C CA 1
ATOM 3227 C C . TRP C 3 350 ? 256.144 146.958 192.281 1.00 193.38 350 TRP C C 1
ATOM 3228 O O . TRP C 3 350 ? 256.070 147.552 193.356 1.00 192.42 350 TRP C O 1
ATOM 3230 N N . HIS C 3 351 ? 256.645 145.722 192.163 1.00 194.43 351 HIS C N 1
ATOM 3231 C CA . HIS C 3 351 ? 257.135 144.941 193.299 1.00 195.37 351 HIS C CA 1
ATOM 3232 C C . HIS C 3 351 ? 258.645 144.748 193.198 1.00 195.66 351 HIS C C 1
ATOM 3233 O O . HIS C 3 351 ? 259.291 144.293 194.143 1.00 194.94 351 HIS C O 1
ATOM 3235 N N . LYS C 3 356 ? 266.386 150.236 188.706 1.00 196.95 356 LYS C N 1
ATOM 3236 C CA . LYS C 3 356 ? 267.618 150.862 189.187 1.00 197.48 356 LYS C CA 1
ATOM 3237 C C . LYS C 3 356 ? 268.719 150.905 188.113 1.00 191.93 356 LYS C C 1
ATOM 3238 O O . LYS C 3 356 ? 269.705 151.633 188.264 1.00 199.14 356 LYS C O 1
ATOM 3240 N N . THR C 3 357 ? 268.533 150.152 187.019 1.00 194.73 357 THR C N 1
ATOM 3241 C CA . THR C 3 357 ? 269.461 150.126 185.883 1.00 195.71 357 THR C CA 1
ATOM 3242 C C . THR C 3 357 ? 268.888 150.931 184.722 1.00 195.69 357 THR C C 1
ATOM 3243 O O . THR C 3 357 ? 269.411 150.903 183.603 1.00 195.48 357 THR C O 1
ATOM 3245 N N . ILE C 3 358 ? 267.810 151.652 185.013 1.00 194.33 358 ILE C N 1
ATOM 3246 C CA . ILE C 3 358 ? 267.162 152.547 184.065 1.00 194.57 358 ILE C CA 1
ATOM 3247 C C . ILE C 3 358 ? 267.763 153.939 184.184 1.00 194.66 358 ILE C C 1
ATOM 3248 O O . ILE C 3 358 ? 267.936 154.450 185.290 1.00 195.25 358 ILE C O 1
ATOM 3250 N N . LYS C 3 359 ? 268.100 154.543 183.050 1.00 193.65 359 LYS C N 1
ATOM 3251 C CA . LYS C 3 359 ? 268.712 155.864 183.061 1.00 192.02 359 LYS C CA 1
ATOM 3252 C C . LYS C 3 359 ? 267.666 156.966 183.145 1.00 190.96 359 LYS C C 1
ATOM 3253 O O . LYS C 3 359 ? 267.797 157.896 183.941 1.00 191.64 359 LYS C O 1
ATOM 3255 N N . GLN C 3 360 ? 266.634 156.873 182.313 1.00 189.75 360 GLN C N 1
ATOM 3256 C CA . GLN C 3 360 ? 265.605 157.909 182.282 1.00 188.37 360 GLN C CA 1
ATOM 3257 C C . GLN C 3 360 ? 264.203 157.340 182.149 1.00 189.95 360 GLN C C 1
ATOM 3258 O O . GLN C 3 360 ? 263.976 156.382 181.411 1.00 189.73 360 GLN C O 1
ATOM 3260 N N . VAL C 3 361 ? 263.249 157.970 182.823 1.00 187.98 361 VAL C N 1
ATOM 3261 C CA . VAL C 3 361 ? 261.844 157.612 182.663 1.00 187.08 361 VAL C CA 1
ATOM 3262 C C . VAL C 3 361 ? 261.000 158.835 182.355 1.00 188.17 361 VAL C C 1
ATOM 3263 O O . VAL C 3 361 ? 261.052 159.826 183.082 1.00 188.31 361 VAL C O 1
ATOM 3265 N N . THR C 3 362 ? 260.209 158.760 181.290 1.00 187.88 362 THR C N 1
ATOM 3266 C CA . THR C 3 362 ? 259.307 159.851 180.942 1.00 188.51 362 THR C CA 1
ATOM 3267 C C . THR C 3 362 ? 257.913 159.332 180.609 1.00 187.85 362 THR C C 1
ATOM 3268 O O . THR C 3 362 ? 257.710 158.129 180.443 1.00 187.53 362 THR C O 1
ATOM 3270 N N . ARG C 3 363 ? 256.946 160.243 180.533 1.00 186.49 363 ARG C N 1
ATOM 3271 C CA . ARG C 3 363 ? 255.562 159.874 180.243 1.00 185.90 363 ARG C CA 1
ATOM 3272 C C . ARG C 3 363 ? 255.347 159.540 178.773 1.00 190.13 363 ARG C C 1
ATOM 3273 O O . ARG C 3 363 ? 256.008 160.098 177.898 1.00 187.79 363 ARG C O 1
ATOM 3275 N N . PHE C 3 364 ? 254.393 158.649 178.515 1.00 189.00 364 PHE C N 1
ATOM 3276 C CA . PHE C 3 364 ? 254.004 158.287 177.158 1.00 191.02 364 PHE C CA 1
ATOM 3277 C C . PHE C 3 364 ? 252.601 157.690 177.154 1.00 191.20 364 PHE C C 1
ATOM 3278 O O . PHE C 3 364 ? 252.311 156.765 177.910 1.00 191.44 364 PHE C O 1
ATOM 3280 N N . LYS C 3 365 ? 251.729 158.212 176.301 1.00 191.61 365 LYS C N 1
ATOM 3281 C CA . LYS C 3 365 ? 250.354 157.733 176.254 1.00 192.38 365 LYS C CA 1
ATOM 3282 C C . LYS C 3 365 ? 250.209 156.490 175.385 1.00 191.20 365 LYS C C 1
ATOM 3283 O O . LYS C 3 365 ? 250.501 156.521 174.189 1.00 190.80 365 LYS C O 1
ATOM 3285 N N . PHE C 3 366 ? 249.728 155.405 175.984 1.00 191.31 366 PHE C N 1
ATOM 3286 C CA . PHE C 3 366 ? 249.517 154.162 175.249 1.00 192.22 366 PHE C CA 1
ATOM 3287 C C . PHE C 3 366 ? 248.041 153.799 175.200 1.00 192.83 366 PHE C C 1
ATOM 3288 O O . PHE C 3 366 ? 247.387 153.669 176.235 1.00 194.64 366 PHE C O 1
ATOM 3290 N N . ASN C 3 367 ? 247.513 153.653 173.991 1.00 192.13 367 ASN C N 1
ATOM 3291 C CA . ASN C 3 367 ? 246.109 153.306 173.794 1.00 194.78 367 ASN C CA 1
ATOM 3292 C C . ASN C 3 367 ? 245.184 154.255 174.547 1.00 194.66 367 ASN C C 1
ATOM 3293 O O . ASN C 3 367 ? 244.163 153.839 175.095 1.00 194.29 367 ASN C O 1
ATOM 3295 N N . GLY C 3 368 ? 245.541 155.534 174.566 1.00 194.32 368 GLY C N 1
ATOM 3296 C CA . GLY C 3 368 ? 244.715 156.554 175.210 1.00 192.91 368 GLY C CA 1
ATOM 3297 C C . GLY C 3 368 ? 245.043 156.817 176.690 1.00 194.42 368 GLY C C 1
ATOM 3298 O O . GLY C 3 368 ? 244.579 157.814 177.248 1.00 194.01 368 GLY C O 1
ATOM 3299 N N . ARG C 3 369 ? 245.838 155.938 177.324 1.00 195.06 369 ARG C N 1
ATOM 3300 C CA . ARG C 3 369 ? 246.165 156.048 178.749 1.00 194.77 369 ARG C CA 1
ATOM 3301 C C . ARG C 3 369 ? 247.584 156.591 178.942 1.00 193.66 369 ARG C C 1
ATOM 3302 O O . ARG C 3 369 ? 248.575 155.857 178.878 1.00 193.12 369 ARG C O 1
ATOM 3304 N N . GLY C 3 371 ? 250.842 156.175 180.816 1.00 186.22 371 GLY C N 1
ATOM 3305 C CA . GLY C 3 371 ? 251.892 155.211 180.524 1.00 191.42 371 GLY C CA 1
ATOM 3306 C C . GLY C 3 371 ? 253.281 155.838 180.617 1.00 189.60 371 GLY C C 1
ATOM 3307 O O . GLY C 3 371 ? 253.419 157.060 180.729 1.00 187.02 371 GLY C O 1
ATOM 3308 N N . LEU C 3 372 ? 254.310 154.980 180.592 1.00 189.64 372 LEU C N 1
ATOM 3309 C CA . LEU C 3 372 ? 255.710 155.397 180.726 1.00 188.17 372 LEU C CA 1
ATOM 3310 C C . LEU C 3 372 ? 256.612 154.764 179.673 1.00 199.39 372 LEU C C 1
ATOM 3311 O O . LEU C 3 372 ? 256.372 153.646 179.220 1.00 188.27 372 LEU C O 1
ATOM 3313 N N . VAL C 3 373 ? 257.688 155.467 179.340 1.00 190.24 373 VAL C N 1
ATOM 3314 C CA . VAL C 3 373 ? 258.786 154.898 178.563 1.00 191.84 373 VAL C CA 1
ATOM 3315 C C . VAL C 3 373 ? 260.081 154.986 179.359 1.00 190.23 373 VAL C C 1
ATOM 3316 O O . VAL C 3 373 ? 260.393 156.018 179.951 1.00 189.69 373 VAL C O 1
ATOM 3318 N N . ALA C 3 374 ? 260.821 153.884 179.395 1.00 190.45 374 ALA C N 1
ATOM 3319 C CA . ALA C 3 374 ? 262.053 153.838 180.169 1.00 195.40 374 ALA C CA 1
ATOM 3320 C C . ALA C 3 374 ? 263.253 153.568 179.281 1.00 194.79 374 ALA C C 1
ATOM 3321 O O . ALA C 3 374 ? 263.269 152.616 178.501 1.00 195.02 374 ALA C O 1
ATOM 3323 N N . GLN C 3 375 ? 264.266 154.412 179.422 1.00 192.27 375 GLN C N 1
ATOM 3324 C CA . GLN C 3 375 ? 265.510 154.244 178.693 1.00 192.05 375 GLN C CA 1
ATOM 3325 C C . GLN C 3 375 ? 266.518 153.539 179.573 1.00 189.88 375 GLN C C 1
ATOM 3326 O O . GLN C 3 375 ? 266.895 154.043 180.631 1.00 198.88 375 GLN C O 1
ATOM 3328 N N . TRP C 3 376 ? 266.931 152.361 179.135 1.00 194.32 376 TRP C N 1
ATOM 3329 C CA . TRP C 3 376 ? 267.810 151.504 179.912 1.00 189.83 376 TRP C CA 1
ATOM 3330 C C . TRP C 3 376 ? 269.271 151.784 179.598 1.00 199.69 376 TRP C C 1
ATOM 3331 O O . TRP C 3 376 ? 269.600 152.322 178.540 1.00 194.13 376 TRP C O 1
ATOM 3333 N N . GLY C 3 377 ? 270.149 151.423 180.529 1.00 195.34 377 GLY C N 1
ATOM 3334 C CA . GLY C 3 377 ? 271.583 151.646 180.368 1.00 195.87 377 GLY C CA 1
ATOM 3335 C C . GLY C 3 377 ? 272.175 150.885 179.183 1.00 197.28 377 GLY C C 1
ATOM 3336 O O . GLY C 3 377 ? 273.304 151.152 178.773 1.00 196.52 377 GLY C O 1
ATOM 3337 N N . ASP C 3 378 ? 271.422 149.934 178.636 1.00 196.59 378 ASP C N 1
ATOM 3338 C CA . ASP C 3 378 ? 271.893 149.155 177.496 1.00 196.64 378 ASP C CA 1
ATOM 3339 C C . ASP C 3 378 ? 271.570 149.822 176.158 1.00 196.23 378 ASP C C 1
ATOM 3340 O O . ASP C 3 378 ? 271.911 149.292 175.101 1.00 196.88 378 ASP C O 1
ATOM 3342 N N . GLY C 3 379 ? 270.941 150.995 176.204 1.00 195.55 379 GLY C N 1
ATOM 3343 C CA . GLY C 3 379 ? 270.628 151.754 174.995 1.00 195.85 379 GLY C CA 1
ATOM 3344 C C . GLY C 3 379 ? 269.241 151.445 174.431 1.00 197.01 379 GLY C C 1
ATOM 3345 O O . GLY C 3 379 ? 268.817 152.055 173.447 1.00 195.34 379 GLY C O 1
ATOM 3346 N N . ASN C 3 380 ? 268.533 150.506 175.052 1.00 195.35 380 ASN C N 1
ATOM 3347 C CA . ASN C 3 380 ? 267.196 150.141 174.592 1.00 196.73 380 ASN C CA 1
ATOM 3348 C C . ASN C 3 380 ? 266.118 150.998 175.245 1.00 197.28 380 ASN C C 1
ATOM 3349 O O . ASN C 3 380 ? 266.270 151.457 176.378 1.00 194.73 380 ASN C O 1
ATOM 3351 N N . LEU C 3 381 ? 265.014 151.192 174.528 1.00 195.56 381 LEU C N 1
ATOM 3352 C CA . LEU C 3 381 ? 263.875 151.939 175.047 1.00 196.52 381 LEU C CA 1
ATOM 3353 C C . LEU C 3 381 ? 262.622 151.066 175.045 1.00 193.40 381 LEU C C 1
ATOM 3354 O O . LEU C 3 381 ? 262.276 150.473 174.022 1.00 196.64 381 LEU C O 1
ATOM 3356 N N . TYR C 3 382 ? 261.961 150.973 176.195 1.00 193.57 382 TYR C N 1
ATOM 3357 C CA . TYR C 3 382 ? 260.749 150.164 176.309 1.00 193.32 382 TYR C CA 1
ATOM 3358 C C . TYR C 3 382 ? 259.571 150.960 176.854 1.00 199.58 382 TYR C C 1
ATOM 3359 O O . TYR C 3 382 ? 259.729 151.818 177.722 1.00 191.15 382 TYR C O 1
ATOM 3361 N N . GLY C 3 383 ? 258.382 150.646 176.354 1.00 190.76 383 GLY C N 1
ATOM 3362 C CA . GLY C 3 383 ? 257.149 151.250 176.835 1.00 189.77 383 GLY C CA 1
ATOM 3363 C C . GLY C 3 383 ? 256.478 150.341 177.847 1.00 212.55 383 GLY C C 1
ATOM 3364 O O . GLY C 3 383 ? 256.550 149.118 177.728 1.00 189.05 383 GLY C O 1
ATOM 3365 N N . TYR C 3 384 ? 255.815 150.933 178.833 1.00 192.06 384 TYR C N 1
ATOM 3366 C CA . TYR C 3 384 ? 255.153 150.155 179.870 1.00 196.12 384 TYR C CA 1
ATOM 3367 C C . TYR C 3 384 ? 253.712 150.607 180.094 1.00 199.03 384 TYR C C 1
ATOM 3368 O O . TYR C 3 384 ? 253.418 151.806 180.117 1.00 194.50 384 TYR C O 1
ATOM 3370 N N . TYR C 3 385 ? 252.825 149.630 180.308 1.00 199.23 385 TYR C N 1
ATOM 3371 C CA . TYR C 3 385 ? 251.402 149.857 180.540 1.00 193.26 385 TYR C CA 1
ATOM 3372 C C . TYR C 3 385 ? 251.083 149.811 182.033 1.00 196.04 385 TYR C C 1
ATOM 3373 O O . TYR C 3 385 ? 250.938 148.733 182.624 1.00 196.06 385 TYR C O 1
ATOM 3375 N N . THR C 3 395 ? 253.120 144.141 181.226 1.00 195.93 395 THR C N 1
ATOM 3376 C CA . THR C 3 395 ? 252.969 144.381 179.797 1.00 192.06 395 THR C CA 1
ATOM 3377 C C . THR C 3 395 ? 253.906 145.509 179.344 1.00 200.46 395 THR C C 1
ATOM 3378 O O . THR C 3 395 ? 253.721 146.673 179.719 1.00 196.17 395 THR C O 1
ATOM 3380 N N . LYS C 3 396 ? 254.906 145.151 178.528 1.00 202.28 396 LYS C N 1
ATOM 3381 C CA . LYS C 3 396 ? 255.876 146.101 177.985 1.00 196.69 396 LYS C CA 1
ATOM 3382 C C . LYS C 3 396 ? 256.065 145.875 176.494 1.00 194.05 396 LYS C C 1
ATOM 3383 O O . LYS C 3 396 ? 255.881 144.763 175.998 1.00 190.32 396 LYS C O 1
ATOM 3385 N N . VAL C 3 397 ? 256.448 146.930 175.788 1.00 196.00 397 VAL C N 1
ATOM 3386 C CA . VAL C 3 397 ? 256.725 146.839 174.360 1.00 194.16 397 VAL C CA 1
ATOM 3387 C C . VAL C 3 397 ? 258.054 147.489 174.004 1.00 194.80 397 VAL C C 1
ATOM 3388 O O . VAL C 3 397 ? 258.517 148.397 174.691 1.00 193.86 397 VAL C O 1
ATOM 3390 N N . LYS C 3 398 ? 258.643 147.058 172.896 1.00 193.51 398 LYS C N 1
ATOM 3391 C CA . LYS C 3 398 ? 259.874 147.670 172.410 1.00 195.71 398 LYS C CA 1
ATOM 3392 C C . LYS C 3 398 ? 259.558 148.912 171.587 1.00 199.22 398 LYS C C 1
ATOM 3393 O O . LYS C 3 398 ? 258.769 148.855 170.643 1.00 199.31 398 LYS C O 1
ATOM 3395 N N . MET C 3 399 ? 260.154 150.043 171.962 1.00 197.95 399 MET C N 1
ATOM 3396 C CA . MET C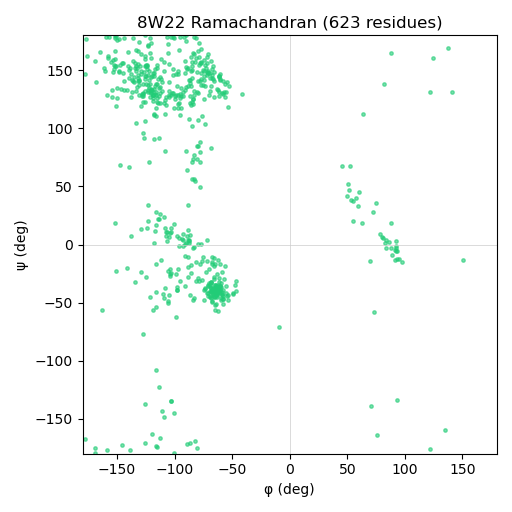 3 399 ? 259.859 151.311 171.300 1.00 197.07 399 MET C CA 1
ATOM 3397 C C . MET C 3 399 ? 260.707 151.519 170.049 1.00 198.37 399 MET C C 1
ATOM 3398 O O . MET C 3 399 ? 260.324 152.264 169.147 1.00 196.63 399 MET C O 1
ATOM 3400 N N . TRP C 3 400 ? 261.860 150.862 169.997 1.00 198.50 400 TRP C N 1
ATOM 3401 C CA . TRP C 3 400 ? 262.764 150.999 168.864 1.00 198.61 400 TRP C CA 1
ATOM 3402 C C . TRP C 3 400 ? 263.494 149.670 168.633 1.00 197.36 400 TRP C C 1
ATOM 3403 O O . TRP C 3 400 ? 263.978 149.073 169.593 1.00 196.20 400 TRP C O 1
ATOM 3405 N N . PRO C 3 401 ? 263.581 149.192 167.382 1.00 197.45 401 PRO C N 1
ATOM 3406 C CA . PRO C 3 401 ? 264.182 147.933 166.962 1.00 198.24 401 PRO C CA 1
ATOM 3407 C C . PRO C 3 401 ? 265.560 147.638 167.559 1.00 197.32 401 PRO C C 1
ATOM 3408 O O . PRO C 3 401 ? 265.898 146.472 167.766 1.00 194.22 401 PRO C O 1
ATOM 3412 N N . ASP C 3 402 ? 266.362 148.668 167.828 1.00 197.77 402 ASP C N 1
ATOM 3413 C CA . ASP C 3 402 ? 267.702 148.424 168.360 1.00 200.49 402 ASP C CA 1
ATOM 3414 C C . ASP C 3 402 ? 268.067 149.370 169.507 1.00 196.09 402 ASP C C 1
ATOM 3415 O O . ASP C 3 402 ? 267.312 150.281 169.851 1.00 196.82 402 ASP C O 1
ATOM 3417 N N . ALA C 3 403 ? 269.257 149.171 170.065 1.00 195.94 403 ALA C N 1
ATOM 3418 C CA . ALA C 3 403 ? 269.749 149.968 171.182 1.00 196.47 403 ALA C CA 1
ATOM 3419 C C . ALA C 3 403 ? 270.387 151.263 170.699 1.00 197.15 403 ALA C C 1
ATOM 3420 O O . ALA C 3 403 ? 271.610 151.402 170.698 1.00 194.11 403 ALA C O 1
ATOM 3422 N N . THR C 3 404 ? 269.552 152.203 170.273 1.00 196.03 404 THR C N 1
ATOM 3423 C CA . THR C 3 404 ? 270.031 153.461 169.697 1.00 196.10 404 THR C CA 1
ATOM 3424 C C . THR C 3 404 ? 269.852 154.682 170.613 1.00 194.25 404 THR C C 1
ATOM 3425 O O . THR C 3 404 ? 270.074 155.814 170.182 1.00 192.84 404 THR C O 1
ATOM 3427 N N . TRP C 3 405 ? 269.439 154.453 171.868 1.00 194.78 405 TRP C N 1
ATOM 3428 C CA . TRP C 3 405 ? 269.174 155.515 172.838 1.00 194.29 405 TRP C CA 1
ATOM 3429 C C . TRP C 3 405 ? 270.254 155.534 173.914 1.00 193.00 405 TRP C C 1
ATOM 3430 O O . TRP C 3 405 ? 271.058 156.470 174.001 1.00 191.25 405 TRP C O 1
ATOM 3432 N N . THR C 3 408 ? 271.601 159.420 173.681 1.00 188.18 408 THR C N 1
ATOM 3433 C CA . THR C 3 408 ? 270.451 160.275 173.408 1.00 193.13 408 THR C CA 1
ATOM 3434 C C . THR C 3 408 ? 269.692 160.574 174.710 1.00 191.33 408 THR C C 1
ATOM 3435 O O . THR C 3 408 ? 269.485 159.681 175.536 1.00 193.54 408 THR C O 1
ATOM 3437 N N . ARG C 3 409 ? 269.272 161.836 174.878 1.00 189.91 409 ARG C N 1
ATOM 3438 C CA . ARG C 3 409 ? 268.493 162.275 176.038 1.00 188.27 409 ARG C CA 1
ATOM 3439 C C . ARG C 3 409 ? 267.001 162.053 175.811 1.00 188.42 409 ARG C C 1
ATOM 3440 O O . ARG C 3 409 ? 266.440 162.498 174.807 1.00 187.21 409 ARG C O 1
ATOM 3442 N N . LEU C 3 410 ? 266.361 161.377 176.758 1.00 188.26 410 LEU C N 1
ATOM 3443 C CA . LEU C 3 410 ? 264.933 161.085 176.691 1.00 187.27 410 LEU C CA 1
ATOM 3444 C C . LEU C 3 410 ? 264.110 162.231 177.257 1.00 183.23 410 LEU C C 1
ATOM 3445 O O . LEU C 3 410 ? 264.429 162.771 178.320 1.00 184.58 410 LEU C O 1
ATOM 3447 N N . THR C 3 411 ? 263.032 162.585 176.569 1.00 183.46 411 THR C N 1
ATOM 3448 C CA . THR C 3 411 ? 262.120 163.614 177.049 1.00 186.01 411 THR C CA 1
ATOM 3449 C C . THR C 3 411 ? 260.706 163.067 177.096 1.00 187.29 411 THR C C 1
ATOM 3450 O O . THR C 3 411 ? 260.462 161.915 176.731 1.00 186.66 411 THR C O 1
ATOM 3452 N N . GLY C 3 412 ? 259.764 163.900 177.517 1.00 185.36 412 GLY C N 1
ATOM 3453 C CA . GLY C 3 412 ? 258.359 163.517 177.478 1.00 187.68 412 GLY C CA 1
ATOM 3454 C C . GLY C 3 412 ? 257.811 163.699 176.068 1.00 184.94 412 GLY C C 1
ATOM 3455 O O . GLY C 3 412 ? 258.557 164.030 175.140 1.00 186.01 412 GLY C O 1
ATOM 3456 N N . THR C 3 413 ? 256.510 163.480 175.911 1.00 182.08 413 THR C N 1
ATOM 3457 C CA . THR C 3 413 ? 255.866 163.580 174.609 1.00 185.23 413 THR C CA 1
ATOM 3458 C C . THR C 3 413 ? 255.032 164.846 174.493 1.00 185.42 413 THR C C 1
ATOM 3459 O O . THR C 3 413 ? 254.700 165.481 175.493 1.00 184.93 413 THR C O 1
ATOM 3461 N N . ALA C 3 414 ? 254.663 165.180 173.263 1.00 185.82 414 ALA C N 1
ATOM 3462 C CA . ALA C 3 414 ? 253.754 166.285 172.989 1.00 185.31 414 ALA C CA 1
ATOM 3463 C C . ALA C 3 414 ? 253.038 166.028 171.674 1.00 185.38 414 ALA C C 1
ATOM 3464 O O . ALA C 3 414 ? 253.612 165.450 170.752 1.00 186.24 414 ALA C O 1
ATOM 3466 N N . ASP C 3 415 ? 251.800 166.491 171.558 1.00 185.74 415 ASP C N 1
ATOM 3467 C CA . ASP C 3 415 ? 251.059 166.280 170.321 1.00 185.39 415 ASP C CA 1
ATOM 3468 C C . ASP C 3 415 ? 251.468 167.288 169.257 1.00 186.29 415 ASP C C 1
ATOM 3469 O O . ASP C 3 415 ? 250.715 168.207 168.926 1.00 185.20 415 ASP C O 1
ATOM 3471 N N . ILE C 3 416 ? 252.660 167.090 168.712 1.00 186.81 416 ILE C N 1
ATOM 3472 C CA . ILE C 3 416 ? 253.219 167.976 167.696 1.00 186.00 416 ILE C CA 1
ATOM 3473 C C . ILE C 3 416 ? 252.369 167.969 166.420 1.00 185.96 416 ILE C C 1
ATOM 3474 O O . ILE C 3 416 ? 252.166 169.015 165.801 1.00 188.34 416 ILE C O 1
ATOM 3476 N N . ASN C 3 417 ? 251.891 166.781 166.028 1.00 186.61 417 ASN C N 1
ATOM 3477 C CA . ASN C 3 417 ? 251.089 166.585 164.824 1.00 186.70 417 ASN C CA 1
ATOM 3478 C C . ASN C 3 417 ? 249.687 166.110 165.197 1.00 186.90 417 ASN C C 1
ATOM 3479 O O . ASN C 3 417 ? 248.813 165.980 164.336 1.00 187.70 417 ASN C O 1
ATOM 3481 N N . ASP C 3 423 ? 253.879 162.148 170.027 1.00 186.75 423 ASP C N 1
ATOM 3482 C CA . ASP C 3 423 ? 255.209 162.227 169.432 1.00 191.44 423 ASP C CA 1
ATOM 3483 C C . ASP C 3 423 ? 256.271 162.397 170.523 1.00 188.69 423 ASP C C 1
ATOM 3484 O O . ASP C 3 423 ? 256.135 163.245 171.411 1.00 190.54 423 ASP C O 1
ATOM 3486 N N . LEU C 3 424 ? 257.329 161.578 170.461 1.00 185.19 424 LEU C N 1
ATOM 3487 C CA . LEU C 3 424 ? 258.378 161.560 171.487 1.00 190.91 424 LEU C CA 1
ATOM 3488 C C . LEU C 3 424 ? 259.578 162.405 171.084 1.00 177.22 424 LEU C C 1
ATOM 3489 O O . LEU C 3 424 ? 260.197 162.167 170.051 1.00 182.56 424 LEU C O 1
ATOM 3491 N N . THR C 3 425 ? 259.897 163.402 171.900 1.00 189.30 425 THR C N 1
ATOM 3492 C CA . THR C 3 425 ? 261.009 164.303 171.611 1.00 186.58 425 THR C CA 1
ATOM 3493 C C . THR C 3 425 ? 262.318 163.750 172.172 1.00 186.82 425 THR C C 1
ATOM 3494 O O . THR C 3 425 ? 262.321 162.986 173.136 1.00 187.73 425 THR C O 1
ATOM 3496 N N . ALA C 3 426 ? 263.432 164.103 171.539 1.00 185.92 426 ALA C N 1
ATOM 3497 C CA . ALA C 3 426 ? 264.735 163.668 172.025 1.00 187.44 426 ALA C CA 1
ATOM 3498 C C . ALA C 3 426 ? 265.833 164.668 171.683 1.00 183.89 426 ALA C C 1
ATOM 3499 O O . ALA C 3 426 ? 265.738 165.405 170.699 1.00 186.46 426 ALA C O 1
ATOM 3501 N N . VAL C 3 427 ? 266.889 164.674 172.493 1.00 187.97 427 VAL C N 1
ATOM 3502 C CA . VAL C 3 427 ? 268.036 165.543 172.240 1.00 188.82 427 VAL C CA 1
ATOM 3503 C C . VAL C 3 427 ? 269.310 164.736 172.013 1.00 189.47 427 VAL C C 1
ATOM 3504 O O . VAL C 3 427 ? 269.697 163.907 172.839 1.00 188.95 427 VAL C O 1
ATOM 3506 N N . ARG C 3 428 ? 269.965 164.997 170.890 1.00 188.18 428 ARG C N 1
ATOM 3507 C CA . ARG C 3 428 ? 271.225 164.347 170.558 1.00 187.65 428 ARG C CA 1
ATOM 3508 C C . ARG C 3 428 ? 272.384 165.029 171.272 1.00 187.98 428 ARG C C 1
ATOM 3509 O O . ARG C 3 428 ? 272.268 166.172 171.713 1.00 187.20 428 ARG C O 1
ATOM 3511 N N . ASP C 3 429 ? 273.506 164.331 171.383 1.00 189.53 429 ASP C N 1
ATOM 3512 C CA . ASP C 3 429 ? 274.680 164.873 172.057 1.00 189.15 429 ASP C CA 1
ATOM 3513 C C . ASP C 3 429 ? 275.299 166.035 171.288 1.00 188.08 429 ASP C C 1
ATOM 3514 O O . ASP C 3 429 ? 276.076 166.815 171.839 1.00 185.68 429 ASP C O 1
ATOM 3516 N N . ASP C 3 430 ? 274.941 166.155 170.014 1.00 189.19 430 ASP C N 1
ATOM 3517 C CA . ASP C 3 430 ? 275.443 167.226 169.165 1.00 188.44 430 ASP C CA 1
ATOM 3518 C C . ASP C 3 430 ? 274.579 168.486 169.255 1.00 187.91 430 ASP C C 1
ATOM 3519 O O . ASP C 3 430 ? 274.848 169.481 168.581 1.00 188.60 430 ASP C O 1
ATOM 3521 N N . GLY C 3 431 ? 273.557 168.452 170.111 1.00 187.86 431 GLY C N 1
ATOM 3522 C CA . GLY C 3 431 ? 272.699 169.610 170.343 1.00 186.96 431 GLY C CA 1
ATOM 3523 C C . GLY C 3 431 ? 271.464 169.627 169.448 1.00 186.18 431 GLY C C 1
ATOM 3524 O O . GLY C 3 431 ? 270.598 170.494 169.592 1.00 187.73 431 GLY C O 1
ATOM 3525 N N . SER C 3 432 ? 271.382 168.676 168.523 1.00 187.53 432 SER C N 1
ATOM 3526 C CA . SER C 3 432 ? 270.249 168.593 167.607 1.00 186.96 432 SER C CA 1
ATOM 3527 C C . SER C 3 432 ? 268.999 168.033 168.283 1.00 187.80 432 SER C C 1
ATOM 3528 O O . SER C 3 432 ? 269.062 167.065 169.043 1.00 187.29 432 SER C O 1
ATOM 3530 N N . LEU C 3 433 ? 267.857 168.649 167.992 1.00 186.78 433 LEU C N 1
ATOM 3531 C CA . LEU C 3 433 ? 266.571 168.216 168.531 1.00 186.09 433 LEU C CA 1
ATOM 3532 C C . LEU C 3 433 ? 265.770 167.491 167.457 1.00 186.37 433 LEU C C 1
ATOM 3533 O O . LEU C 3 433 ? 265.743 167.928 166.306 1.00 183.80 433 LEU C O 1
ATOM 3535 N N . ASN C 3 434 ? 265.092 166.410 167.835 1.00 183.06 434 ASN C N 1
ATOM 3536 C CA . ASN C 3 434 ? 264.243 165.688 166.894 1.00 183.04 434 ASN C CA 1
ATOM 3537 C C . ASN C 3 434 ? 263.052 165.048 167.594 1.00 209.18 434 ASN C C 1
ATOM 3538 O O . ASN C 3 434 ? 262.933 165.105 168.820 1.00 186.10 434 ASN C O 1
ATOM 3540 N N . TRP C 3 435 ? 262.184 164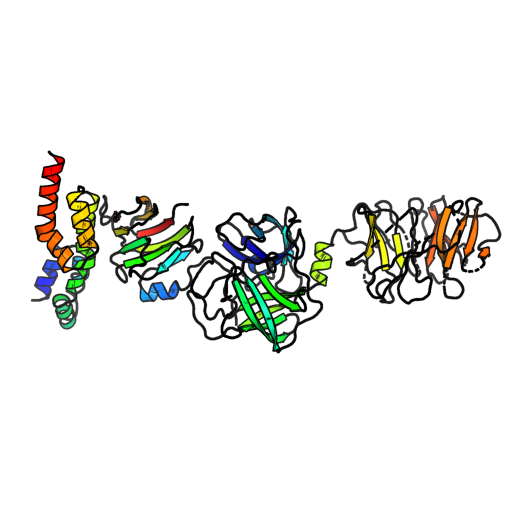.415 166.813 1.00 180.81 435 TRP C N 1
ATOM 3541 C CA . TRP C 3 435 ? 261.046 163.706 167.381 1.00 202.44 435 TRP C CA 1
ATOM 3542 C C . TRP C 3 435 ? 260.778 162.391 166.664 1.00 211.07 435 TRP C C 1
ATOM 3543 O O . TRP C 3 435 ? 261.102 162.228 165.486 1.00 154.90 435 TRP C O 1
ATOM 3545 N N . TYR C 3 436 ? 260.171 161.456 167.385 1.00 187.26 436 TYR C N 1
ATOM 3546 C CA . TYR C 3 436 ? 259.851 160.139 166.857 1.00 189.65 436 TYR C CA 1
ATOM 3547 C C . TYR C 3 436 ? 258.342 159.954 166.701 1.00 195.21 436 TYR C C 1
ATOM 3548 O O . TYR C 3 436 ? 257.575 160.228 167.628 1.00 186.54 436 TYR C O 1
ATOM 3550 N N . ALA C 3 437 ? 257.925 159.455 165.533 1.00 192.26 437 ALA C N 1
ATOM 3551 C CA . ALA C 3 437 ? 256.514 159.212 165.229 1.00 189.20 437 ALA C CA 1
ATOM 3552 C C . ALA C 3 437 ? 256.040 157.913 165.876 1.00 188.58 437 ALA C C 1
ATOM 3553 O O . ALA C 3 437 ? 256.416 156.816 165.455 1.00 189.25 437 ALA C O 1
ATOM 3555 N N . ALA C 3 447 ? 263.555 159.324 163.218 1.00 188.73 447 ALA C N 1
ATOM 3556 C CA . ALA C 3 447 ? 263.114 160.598 163.770 1.00 193.22 447 ALA C CA 1
ATOM 3557 C C . ALA C 3 447 ? 263.208 161.700 162.713 1.00 192.27 447 ALA C C 1
ATOM 3558 O O . ALA C 3 447 ? 263.774 161.493 161.637 1.00 189.44 447 ALA C O 1
ATOM 3560 N N . ARG C 3 448 ? 262.656 162.876 163.043 1.00 192.23 448 ARG C N 1
ATOM 3561 C CA . ARG C 3 448 ? 262.690 164.056 162.172 1.00 196.28 448 ARG C CA 1
ATOM 3562 C C . ARG C 3 448 ? 263.141 165.287 162.944 1.00 189.53 448 ARG C C 1
ATOM 3563 O O . ARG C 3 448 ? 262.815 165.450 164.121 1.00 182.74 448 ARG C O 1
ATOM 3565 N N . LYS C 3 449 ? 263.903 166.152 162.277 1.00 188.02 449 LYS C N 1
ATOM 3566 C CA . LYS C 3 449 ? 264.432 167.357 162.908 1.00 188.11 449 LYS C CA 1
ATOM 3567 C C . LYS C 3 449 ? 263.308 168.244 163.432 1.00 188.81 449 LYS C C 1
ATOM 3568 O O . LYS C 3 449 ? 262.343 168.526 162.722 1.00 188.91 449 LYS C O 1
ATOM 3570 N N . LEU C 3 450 ? 263.432 168.662 164.690 1.00 187.98 450 LEU C N 1
ATOM 3571 C CA . LEU C 3 450 ? 262.392 169.440 165.355 1.00 187.58 450 LEU C CA 1
ATOM 3572 C C . LEU C 3 450 ? 262.751 170.922 165.514 1.00 187.70 450 LEU C C 1
ATOM 3573 O O . LEU C 3 450 ? 261.866 171.759 165.685 1.00 186.34 450 LEU C O 1
ATOM 3575 N N . TRP C 3 451 ? 264.042 171.239 165.488 1.00 187.17 451 TRP C N 1
ATOM 3576 C CA . TRP C 3 451 ? 264.493 172.611 165.715 1.00 186.42 451 TRP C CA 1
ATOM 3577 C C . TRP C 3 451 ? 265.612 172.974 164.733 1.00 186.66 451 TRP C C 1
ATOM 3578 O O . TRP C 3 451 ? 266.590 172.239 164.630 1.00 186.80 451 TRP C O 1
ATOM 3580 N N . PRO C 3 452 ? 265.480 174.086 163.989 1.00 186.54 452 PRO C N 1
ATOM 3581 C CA . PRO C 3 452 ? 266.416 174.588 162.991 1.00 186.79 452 PRO C CA 1
ATOM 3582 C C . PRO C 3 452 ? 267.876 174.593 163.453 1.00 186.23 452 PRO C C 1
ATOM 3583 O O . PRO C 3 452 ? 268.777 174.259 162.677 1.00 185.01 452 PRO C O 1
ATOM 3587 N N . ASP C 3 453 ? 268.109 174.968 164.708 1.00 186.57 453 ASP C N 1
ATOM 3588 C CA . ASP C 3 453 ? 269.469 175.053 165.233 1.00 185.77 453 ASP C CA 1
ATOM 3589 C C . ASP C 3 453 ? 269.829 173.849 166.095 1.00 185.35 453 ASP C C 1
ATOM 3590 O O . ASP C 3 453 ? 269.007 172.963 166.320 1.00 185.62 453 ASP C O 1
ATOM 3592 N N . ASN C 3 454 ? 271.063 173.836 166.594 1.00 185.49 454 ASN C N 1
ATOM 3593 C CA . ASN C 3 454 ? 271.534 172.775 167.476 1.00 186.66 454 ASN C CA 1
ATOM 3594 C C . ASN C 3 454 ? 272.007 173.366 168.798 1.00 185.78 454 ASN C C 1
ATOM 3595 O O . ASN C 3 454 ? 273.207 173.447 169.060 1.00 184.05 454 ASN C O 1
ATOM 3597 N N . THR C 3 455 ? 271.059 173.834 169.603 1.00 185.26 455 THR C N 1
ATOM 3598 C CA . THR C 3 455 ? 271.369 174.565 170.826 1.00 186.31 455 THR C CA 1
ATOM 3599 C C . THR C 3 455 ? 270.747 173.913 172.056 1.00 185.51 455 THR C C 1
ATOM 3600 O O . THR C 3 455 ? 270.560 174.564 173.083 1.00 183.59 455 THR C O 1
ATOM 3602 N N . TRP C 3 456 ? 270.401 172.636 171.944 1.00 183.72 456 TRP C N 1
ATOM 3603 C CA . TRP C 3 456 ? 269.724 171.939 173.030 1.00 184.59 456 TRP C CA 1
ATOM 3604 C C . TRP C 3 456 ? 270.682 171.113 173.881 1.00 185.03 456 TRP C C 1
ATOM 3605 O O . TRP C 3 456 ? 270.259 170.373 174.768 1.00 185.74 456 TRP C O 1
ATOM 3607 N N . THR C 3 457 ? 271.978 171.263 173.626 1.00 185.61 457 THR C N 1
ATOM 3608 C CA . THR C 3 457 ? 272.991 170.505 174.345 1.00 185.18 457 THR C CA 1
ATOM 3609 C C . THR C 3 457 ? 272.885 170.630 175.874 1.00 185.04 457 THR C C 1
ATOM 3610 O O . THR C 3 457 ? 272.945 169.612 176.562 1.00 185.70 457 THR C O 1
ATOM 3612 N N . PRO C 3 458 ? 272.750 171.845 176.442 1.00 183.84 458 PRO C N 1
ATOM 3613 C CA . PRO C 3 458 ? 272.728 172.106 177.867 1.00 183.13 458 PRO C CA 1
ATOM 3614 C C . PRO C 3 458 ? 271.333 171.982 178.475 1.00 181.32 458 PRO C C 1
ATOM 3615 O O . PRO C 3 458 ? 271.124 172.359 179.628 1.00 176.94 458 PRO C O 1
ATOM 3619 N N . MET C 3 459 ? 270.368 171.503 177.695 1.00 182.20 459 MET C N 1
ATOM 3620 C CA . MET C 3 459 ? 268.993 171.461 178.171 1.00 180.91 459 MET C CA 1
ATOM 3621 C C . MET C 3 459 ? 268.700 170.168 178.918 1.00 179.27 459 MET C C 1
ATOM 3622 O O . MET C 3 459 ? 269.085 169.082 178.485 1.00 180.58 459 MET C O 1
ATOM 3624 N N . LYS C 3 460 ? 268.007 170.293 180.043 1.00 174.86 460 LYS C N 1
ATOM 3625 C CA . LYS C 3 460 ? 267.665 169.145 180.871 1.00 176.50 460 LYS C CA 1
ATOM 3626 C C . LYS C 3 460 ? 266.164 169.045 181.117 1.00 174.65 460 LYS C C 1
ATOM 3627 O O . LYS C 3 460 ? 265.455 170.053 181.133 1.00 174.86 460 LYS C O 1
ATOM 3629 N N . ARG C 3 461 ? 265.698 167.820 181.355 1.00 175.31 461 ARG C N 1
ATOM 3630 C CA . ARG C 3 461 ? 264.319 167.559 181.761 1.00 174.84 461 ARG C CA 1
ATOM 3631 C C . ARG C 3 461 ? 263.312 168.334 180.931 1.00 175.43 461 ARG C C 1
ATOM 3632 O O . ARG C 3 461 ? 262.631 169.233 181.426 1.00 174.29 461 ARG C O 1
ATOM 3634 N N . ILE C 3 462 ? 263.220 167.968 179.663 1.00 176.17 462 ILE C N 1
ATOM 3635 C CA . ILE C 3 462 ? 262.301 168.603 178.738 1.00 174.65 462 ILE C CA 1
ATOM 3636 C C . ILE C 3 462 ? 260.913 167.984 178.858 1.00 175.15 462 ILE C C 1
ATOM 3637 O O . ILE C 3 462 ? 260.755 166.764 178.767 1.00 178.10 462 ILE C O 1
ATOM 3639 N N . ILE C 3 463 ? 259.914 168.829 179.090 1.00 174.64 463 ILE C N 1
ATOM 3640 C CA . ILE C 3 463 ? 258.552 168.367 179.326 1.00 174.77 463 ILE C CA 1
ATOM 3641 C C . ILE C 3 463 ? 257.575 168.898 178.278 1.00 173.90 463 ILE C C 1
ATOM 3642 O O . ILE C 3 463 ? 257.737 170.013 177.780 1.00 173.79 463 ILE C O 1
ATOM 3644 N N . GLY C 3 464 ? 256.552 168.095 177.965 1.00 176.10 464 GLY C N 1
ATOM 3645 C CA . GLY C 3 464 ? 255.510 168.458 177.010 1.00 176.64 464 GLY C CA 1
ATOM 3646 C C . GLY C 3 464 ? 254.347 169.162 177.704 1.00 173.12 464 GLY C C 1
ATOM 3647 O O . GLY C 3 464 ? 253.899 168.749 178.777 1.00 169.91 464 GLY C O 1
ATOM 3648 N N . GLY C 3 473 ? 250.692 170.621 170.425 1.00 182.67 473 GLY C N 1
ATOM 3649 C CA . GLY C 3 473 ? 251.439 170.136 171.575 1.00 188.78 473 GLY C CA 1
ATOM 3650 C C . GLY C 3 473 ? 252.686 170.978 171.828 1.00 181.72 473 GLY C C 1
ATOM 3651 O O . GLY C 3 473 ? 253.691 170.830 171.132 1.00 180.53 473 GLY C O 1
ATOM 3652 N N . ASP C 3 474 ? 252.619 171.842 172.845 1.00 179.76 474 ASP C N 1
ATOM 3653 C CA . ASP C 3 474 ? 253.746 172.689 173.241 1.00 179.96 474 ASP C CA 1
ATOM 3654 C C . ASP C 3 474 ? 254.766 171.898 174.063 1.00 175.83 474 ASP C C 1
ATOM 3655 O O . ASP C 3 474 ? 254.404 170.929 174.733 1.00 174.31 474 ASP C O 1
ATOM 3657 N N . ILE C 3 475 ? 256.029 172.345 174.033 1.00 175.53 475 ILE C N 1
ATOM 3658 C CA . ILE C 3 475 ? 257.105 171.766 174.846 1.00 176.99 475 ILE C CA 1
ATOM 3659 C C . ILE C 3 475 ? 257.676 172.842 175.766 1.00 175.41 475 ILE C C 1
ATOM 3660 O O . ILE C 3 475 ? 258.554 173.616 175.377 1.00 174.44 475 ILE C O 1
ATOM 3662 N N . ALA C 3 477 ? 262.123 173.087 178.420 1.00 173.25 477 ALA C N 1
ATOM 3663 C CA . ALA C 3 477 ? 263.426 172.824 179.026 1.00 174.71 477 ALA C CA 1
ATOM 3664 C C . ALA C 3 477 ? 263.653 173.736 180.228 1.00 167.34 477 ALA C C 1
ATOM 3665 O O . ALA C 3 477 ? 263.182 174.874 180.244 1.00 166.55 477 ALA C O 1
ATOM 3667 N N . VAL C 3 478 ? 264.413 173.247 181.221 1.00 167.12 478 VAL C N 1
ATOM 3668 C CA . VAL C 3 478 ? 264.710 174.025 182.430 1.00 166.67 478 VAL C CA 1
ATOM 3669 C C . VAL C 3 478 ? 265.566 175.255 182.123 1.00 165.37 478 VAL C C 1
ATOM 3670 O O . VAL C 3 478 ? 265.464 176.272 182.801 1.00 165.35 478 VAL C O 1
ATOM 3672 N N . GLY C 3 479 ? 266.395 175.162 181.091 1.00 165.82 479 GLY C N 1
ATOM 3673 C CA . GLY C 3 479 ? 267.199 176.298 180.653 1.00 163.25 479 GLY C CA 1
ATOM 3674 C C . GLY C 3 479 ? 268.529 176.370 181.393 1.00 164.39 479 GLY C C 1
ATOM 3675 O O . GLY C 3 479 ? 268.701 175.753 182.444 1.00 164.07 479 GLY C O 1
ATOM 3676 N N . GLY C 3 480 ? 269.460 177.157 180.858 1.00 164.86 480 GLY C N 1
ATOM 3677 C CA . GLY C 3 480 ? 270.792 177.292 181.447 1.00 163.02 480 GLY C CA 1
ATOM 3678 C C . GLY C 3 480 ? 270.766 178.092 182.745 1.00 162.79 480 GLY C C 1
ATOM 3679 O O . GLY C 3 480 ? 271.733 178.093 183.506 1.00 164.37 480 GLY C O 1
ATOM 3680 N N . GLN C 3 481 ? 269.656 178.780 182.984 1.00 163.22 481 GLN C N 1
ATOM 3681 C CA . GLN C 3 481 ? 269.475 179.572 184.193 1.00 162.94 481 GLN C CA 1
ATOM 3682 C C . GLN C 3 481 ? 268.482 178.899 185.128 1.00 162.26 481 GLN C C 1
ATOM 3683 O O . GLN C 3 481 ? 268.000 179.515 186.079 1.00 161.84 481 GLN C O 1
ATOM 3685 N N . SER C 3 482 ? 268.138 177.652 184.816 1.00 162.18 482 SER C N 1
ATOM 3686 C CA . SER C 3 482 ? 267.131 176.894 185.551 1.00 162.62 482 SER C CA 1
ATOM 3687 C C . SER C 3 482 ? 265.774 177.595 185.541 1.00 161.80 482 SER C C 1
ATOM 3688 O O . SER C 3 482 ? 264.997 177.472 186.487 1.00 162.55 482 SER C O 1
ATOM 3690 N N . THR C 3 483 ? 265.478 178.297 184.450 1.00 162.49 483 THR C N 1
ATOM 3691 C CA . THR C 3 483 ? 264.193 178.959 184.278 1.00 163.19 483 THR C CA 1
ATOM 3692 C C . THR C 3 483 ? 263.455 178.342 183.101 1.00 162.95 483 THR C C 1
ATOM 3693 O O . THR C 3 483 ? 263.921 178.396 181.963 1.00 163.18 483 THR C O 1
ATOM 3695 N N . LEU C 3 484 ? 262.302 177.751 183.381 1.00 162.14 484 LEU C N 1
ATOM 3696 C CA . LEU C 3 484 ? 261.568 177.009 182.367 1.00 165.01 484 LEU C CA 1
ATOM 3697 C C . LEU C 3 484 ? 261.142 177.882 181.196 1.00 164.51 484 LEU C C 1
ATOM 3698 O O . LEU C 3 484 ? 260.492 178.915 181.375 1.00 161.91 484 LEU C O 1
ATOM 3700 N N . LEU C 3 485 ? 261.477 177.426 179.992 1.00 164.55 485 LEU C N 1
ATOM 3701 C CA . LEU C 3 485 ? 261.062 178.083 178.761 1.00 167.48 485 LEU C CA 1
ATOM 3702 C C . LEU C 3 485 ? 260.193 177.148 177.938 1.00 168.68 485 LEU C C 1
ATOM 3703 O O . LEU C 3 485 ? 260.417 175.936 177.908 1.00 170.01 485 LEU C O 1
ATOM 3705 N N . LEU C 3 486 ? 259.210 177.717 177.252 1.00 168.60 486 LEU C N 1
ATOM 3706 C CA . LEU C 3 486 ? 258.322 176.918 176.418 1.00 171.57 486 LEU C CA 1
ATOM 3707 C C . LEU C 3 486 ? 258.503 177.229 174.933 1.00 170.63 486 LEU C C 1
ATOM 3708 O O . LEU C 3 486 ? 258.585 178.391 174.528 1.00 171.63 486 LEU C O 1
ATOM 3710 N N . TYR C 3 487 ? 258.560 176.168 174.125 1.00 174.56 487 TYR C N 1
ATOM 3711 C CA . TYR C 3 487 ? 258.735 176.254 172.678 1.00 175.82 487 TYR C CA 1
ATOM 3712 C C . TYR C 3 487 ? 257.488 175.760 171.951 1.00 175.60 487 TYR C C 1
ATOM 3713 O O . TYR C 3 487 ? 256.880 174.753 172.327 1.00 171.66 487 TYR C O 1
ATOM 3715 N N . GLY C 3 498 ? 261.678 180.186 172.752 1.00 172.02 498 GLY C N 1
ATOM 3716 C CA . GLY C 3 498 ? 261.610 179.883 174.171 1.00 170.71 498 GLY C CA 1
ATOM 3717 C C . GLY C 3 498 ? 261.015 181.055 174.940 1.00 169.55 498 GLY C C 1
ATOM 3718 O O . GLY C 3 498 ? 261.736 181.963 175.355 1.00 165.25 498 GLY C O 1
ATOM 3719 N N . ILE C 3 499 ? 259.689 181.028 175.124 1.00 169.68 499 ILE C N 1
ATOM 3720 C CA . ILE C 3 499 ? 258.969 182.070 175.857 1.00 167.20 499 ILE C CA 1
ATOM 3721 C C . ILE C 3 499 ? 259.142 181.879 177.355 1.00 165.48 499 ILE C C 1
ATOM 3722 O O . ILE C 3 499 ? 259.132 180.754 177.861 1.00 167.70 499 ILE C O 1
ATOM 3724 N N . ALA C 3 500 ? 259.308 182.982 178.066 1.00 163.87 500 ALA C N 1
ATOM 3725 C CA . ALA C 3 500 ? 259.480 182.918 179.506 1.00 161.73 500 ALA C CA 1
ATOM 3726 C C . ALA C 3 500 ? 258.147 182.698 180.200 1.00 160.82 500 ALA C C 1
ATOM 3727 O O . ALA C 3 500 ? 257.469 183.649 180.582 1.00 160.32 500 ALA C O 1
ATOM 3729 N N . MET C 3 501 ? 257.783 181.431 180.368 1.00 161.16 501 MET C N 1
ATOM 3730 C CA . MET C 3 501 ? 256.540 181.076 181.042 1.00 158.50 501 MET C CA 1
ATOM 3731 C C . MET C 3 501 ? 256.601 181.483 182.506 1.00 154.95 501 MET C C 1
ATOM 3732 O O . MET C 3 501 ? 255.578 181.763 183.132 1.00 152.05 501 MET C O 1
ATOM 3734 N N . ARG C 3 502 ? 257.810 181.516 183.050 1.00 155.03 502 ARG C N 1
ATOM 3735 C CA . ARG C 3 502 ? 258.013 181.932 184.425 1.00 155.47 502 ARG C CA 1
ATOM 3736 C C . ARG C 3 502 ? 258.184 183.449 184.480 1.00 151.37 502 ARG C C 1
ATOM 3737 O O . ARG C 3 502 ? 258.835 184.025 183.607 1.00 152.25 502 ARG C O 1
ATOM 3739 N N . PRO C 3 503 ? 257.624 184.104 185.500 1.00 147.84 503 PRO C N 1
ATOM 3740 C CA . PRO C 3 503 ? 257.650 185.536 185.736 1.00 149.79 503 PRO C CA 1
ATOM 3741 C C . PRO C 3 503 ? 259.040 186.005 186.140 1.00 149.32 503 PRO C C 1
ATOM 3742 O O . PRO C 3 503 ? 259.884 185.195 186.519 1.00 149.18 503 PRO C O 1
ATOM 3746 N N . ALA C 3 504 ? 259.270 187.319 186.060 1.00 149.29 504 ALA C N 1
ATOM 3747 C CA . ALA C 3 504 ? 260.529 187.929 186.490 1.00 148.09 504 ALA C CA 1
ATOM 3748 C C . ALA C 3 504 ? 260.269 189.307 187.087 1.00 149.47 504 ALA C C 1
ATOM 3749 O O . ALA C 3 504 ? 260.071 189.447 188.295 1.00 150.70 504 ALA C O 1
#

Secondary structure (DSSP, 8-state):
-HHHHHHHHHHHS-HHHHHHHHHHTTS-HHHHHHHTTTGGGTHHHHTHHHHHHHHHHTS-HHHHHHHHHHHTS-HHHHHHIIIIIHHHHHHHHHHHHH-/-PPB--B--BPTTHHHHHHHTS-B--BB-S-EEEE--SS--SEEEEESSSSSEEEEEE-SSSEEE--BBSSEEEEE--SS-EEEEEE-TTS-EEEEEEPTTSEEE-GGGSSS----EEEEEEE--/--S-B---TTSTTEEEEEETTTTEEEEEEESSSSEEEE-SGGG-SSTT-TTS--SBS-SS-EEEEES--BTTS--SEEEEEEEEEE-SSSS-EEEEESS--TTSPPPEEPSSPPPTT-EEEEEESS--SS-SS-SB-EEEEEEEEEEETTEEEEEESSS----SS-TT-EEEEEETTEEEEEEEEEEE--TT-TT---S--EEEEEEP-HHHHHHHHTTTSSSSS--S-EEEE-SSSSSS-EEEEE-TTS-EEEEE---EE---------B-TT--SS-B--EEPPP-TTS-----EES----EEEEEE---TT--EEEEETTS-EEEE--EEESSSS----EEEEE-----EEEE-TTS-EEEE--EE--SS---TT--S---------TTS--EE--EE-S--

Solvent-accessible surface area: 31831 Å² total; per-residue (Å²): 127,62,44,63,34,0,43,159,41,3,144,83,30,33,56,16,26,114,131,39,0,129,58,8,43,198,97,62,108,86,40,11,46,55,22,42,144,62,31,87,101,130,12,28,36,17,22,69,34,6,82,0,0,90,47,2,53,143,24,25,116,30,1,66,106,39,0,57,64,10,6,120,42,66,50,83,45,17,50,115,12,43,107,48,25,26,135,94,12,62,128,45,10,76,164,89,121,133,116,157,57,70,34,0,24,15,52,27,57,8,10,23,23,86,67,31,107,93,86,9,40,3,63,14,128,128,0,32,2,35,1,17,31,47,75,61,87,91,70,59,30,4,39,0,9,4,53,37,58,102,44,22,6,2,1,28,44,105,42,119,82,1,64,2,37,1,20,3,64,79,1,3,0,2,27,12,47,96,9,74,3,53,3,28,17,26,44,104,100,65,67,78,65,90,56,93,6,70,44,77,43,1,22,9,2,12,22,0,18,112,87,33,33,74,5,47,1,44,35,1,119,2,50,84,7,50,36,73,89,26,77,68,104,61,22,31,18,2,2,84,17,42,10,30,113,16,119,31,12,6,1,2,2,1,26,23,37,34,18,10,11,5,2,3,12,6,43,8,96,50,40,96,55,50,100,96,20,80,79,32,84,24,118,41,146,3,55,10,27,0,18,72,11,47,52,103,54,87,71,32,79,72,52,48,12,45,59,16,21,33,26,116,156,74,28,2,4,1,12,97,6,78,50,51,1,122,69,25,72,63,13,177,51,21,114,80,73,27,73,68,59,28,118,20,30,14,9,5,28,8,37,16,54,76,17,13,14,13,73,26,4,30,74,8,53,12,37,8,66,45,66,64,114,30,36,23,60,22,40,19,62,91,40,23,3,14,1,4,8,6,3,3,3,11,18,15,35,68,75,118,74,50,48,28,8,12,4,5,13,30,22,0,33,37,6,49,9,42,34,62,99,58,114,53,23,54,14,40,17,9,20,25,16,45,81,38,10,49,66,11,51,34,116,78,53,27,66,43,100,43,50,60,38,39,14,28,8,39,39,56,91,73,82,38,69,5,50,18,24,17,32,104,90,72,45,81,59,11,48,64,44,138,58,60,34,12,92,81,130,104,78,48,48,16,24,53,71,90,86,81,63,22,4,15,62,126,64,50,18,56,25,48,117,93,22,56,74,60,102,56,58,109,78,83,157,158,90,58,86,35,60,18,44,35,89,52,120,81,62,38,45,35,40,16,45,68,84,15,46,26,43,22,54,110,123,86,68,92,71,42,152,69,66,90,56,86,54,53,22,14,42,24,78,78,142,60,50,43,42,24,45,109,86,1,48,23,26,27,49,152,120,68,99,66,44,157,69,62,84,26,72,101,37,51,54,43,40,39,72,74,51,41,23,32,84,82,42,44,58,38,40,96,94,69,89,45,29,84,152